Protein 1S28 (pdb70)

CATH classification: 3.30.1460.10

Nearest PDB structures (foldseek):
  1s28-assembly1_A  TM=9.984E-01  e=3.005E-23  Pseudomonas savastanoi pv. phaseolicola
  1ttw-assembly1_A-2  TM=6.484E-01  e=1.154E-04  Yersinia pestis CO92
  1xkp-assembly1_B  TM=6.655E-01  e=4.853E-04  Yersinia pestis
  4akx-assembly1_A  TM=6.190E-01  e=1.425E-03  Pseudomonas aeruginosa
  4ork-assembly2_B  TM=3.434E-01  e=1.430E-01  Staphylococcus aureus

Foldseek 3Di:
DVVVQVVVLVVVVCVVQVWDFDDDDDPQWDGWTHSPVLQWIWTAGVQAKIKIKHWLFAFDDCCVPCVCVQQVQQDDDPDDFRWHWDADPVRTTMIMTMGGPVPDGSVVVVSRVVRSVVSVVVSVPRD/DVVVQVVVLVVVVCVVQVWDFDDDDDPQWDGWTHSPVLQWIWTAGVQAKIKIKHWLFDQPDDDCVLVCVQQVQQDDDPDDFRWHWDADPVRTTMIMTMGGPVPDGSVVVVSRVVRSVVSVVSSVPRD/DVVVQVVVLVVVVCVVQVWDFDDPDDPQWDGWTHRVVLQWIWTAGVQAKIKIKHWLFAFDDDDPVLVCVQQVQQDDDPDDFRWHWDADPVRTTMIMTMGGPVPDGSVVVVSRVVRSVVSVVVSVRRD/DVVVQVVVLVVVVCVVQVWDFDDPDDPQWDGWTHRPVLQWIWTAGVQAKIKIKHWLFAFPDDDDVLVCVQQVQQDDDPDDFRKHWDADPVRTTMIMTMGGPVPDGSVVVVSRVVRSVVSVVVSVPRD

Secondary structure (DSSP, 8-state):
---HHHHHHHHHHHHHH--B-----STT--EEEEEGGGTEEEEE-TTSEEEEEEEEEE--S-HHHHHHHHHTTT-----SS--EEEE-TTSEEEEEEEEE-TT--S---HHHHHHHHHHHHHHHHH-/---HHHHHHHHHHHHHH--B-----STT--EEEEEGGGTEEEEE-TTSEEEEEEEEEE-----SSSHHHHHTTT-----SS--EEEE-TTSEEEEEEEEE-TT--S---HHHHHHHHHHHHHHHHH-/---HHHHHHHHHHHHHH--B-----STT--EEEEEGGGTEEEEE-TTSEEEEEEEEEE-----HHHHHHHHTTT-----SS--EEEE-TTSEEEEEEEEE-TT--S---HHHHHHHHHHHHHHHHH-/---HHHHHHHHHHHHHH--B-----STT--EEEEEGGGTEEEEE-TTSEEEEEEEEEE-S---HHHHHHHHTTT-----SS--EEEE-TTSEEEEEEEEE-TT--S---HHHHHHHHHHHHHHHHH-

Radius of gyration: 28.18 Å; Cα contacts (8 Å, |Δi|>4): 929; chains: 4; bounding box: 47×90×52 Å

Solvent-accessible surface area: 24733 Å² total

Organism: Pseudomonas savastanoi pv. phaseolicola (NCBI:txid319)

Sequence (508 aa):
GAKNSFDRLIDGLAKDYGPGFPEKKHEHEVYCFEFKEVSIRIYQDKFKWVYFLSDIGVIDNLDSNACQSLLRLNEFNLRTPFFTVGLNEKKDGVVHTRIPLLNLDNVERRVFEALLNLSGEVKKTFGGAKNSFDRLIDGLAKDYGPGFPEKKHEHEVYCFEFKEVSIRIYQDKFKWVYFLSDIGVIDNLDSNACQSLLRLNEFNLRTPFFTVGLNEKKDGVVHTRIPLLNLDNVERRVFEALLNLSGEVKKTFGGAKNSFDRLIDGLAKDYGPGFPEKKHEHEVYCFEFKEVSIRIYQDKFKWVYFLSDIGVIDNLDSNACQSLLRLNEFNLRTPFFTVGLNEKKDGVVHTRIPLLNLDNVERRVFEALLNLSGEVKKTFGGAKNSFDRLIDGLAKDYGPGFPEKKHEHEVYCFEFKEVSIRIYQDKFKWVYFLSDIGVIDNLDSNACQSLLRLNEFNLRTPFFTVGLNEKKDGVVHTRIPLLNLDNVERRVFEALLNLSGEVKKTFG

B-factor: mean 44.06, std 30.51, range [5.81, 120.81]

Structure (mmCIF, N/CA/C/O backbone):
data_1S28
#
_entry.id   1S28
#
_cell.length_a   93.053
_cell.length_b   94.920
_cell.length_c   104.350
_cell.angle_alpha   90.00
_cell.angle_beta   90.00
_cell.angle_gamma   90.00
#
_symmetry.space_group_name_H-M   'P 21 21 21'
#
loop_
_entity.id
_entity.type
_entity.pdbx_description
1 polymer ORF1
2 non-polymer 'SULFATE ION'
#
loop_
_atom_site.group_PDB
_atom_site.id
_atom_site.type_symbol
_atom_site.label_atom_id
_atom_site.label_alt_id
_atom_site.label_comp_id
_atom_site.label_asym_id
_atom_site.label_entity_id
_atom_site.label_seq_id
_atom_site.pdbx_PDB_ins_code
_atom_site.Cartn_x
_atom_site.Cartn_y
_atom_site.Cartn_z
_atom_site.occupancy
_atom_site.B_iso_or_equiv
_atom_site.auth_seq_id
_atom_site.auth_comp_id
_atom_site.auth_asym_id
_atom_site.auth_atom_id
_atom_site.pdbx_PDB_model_num
ATOM 1 N N . GLY A 1 1 ? 81.899 36.983 3.119 1.00 18.28 1 GLY A N 1
ATOM 2 C CA . GLY A 1 1 ? 82.139 38.244 4.015 1.00 22.03 1 GLY A CA 1
ATOM 3 C C . GLY A 1 1 ? 81.636 38.119 5.459 1.00 22.13 1 GLY A C 1
ATOM 4 O O . GLY A 1 1 ? 82.425 38.171 6.417 1.00 19.98 1 GLY A O 1
ATOM 5 N N . ALA A 1 2 ? 80.313 37.986 5.611 1.00 29.29 2 ALA A N 1
ATOM 6 C CA . ALA A 1 2 ? 79.689 37.765 6.913 1.00 25.42 2 ALA A CA 1
ATOM 7 C C . ALA A 1 2 ? 79.827 36.265 7.084 1.00 26.20 2 ALA A C 1
ATOM 8 O O . ALA A 1 2 ? 79.969 35.762 8.187 1.00 30.56 2 ALA A O 1
ATOM 18 N N . LYS A 1 4 ? 82.303 34.613 5.924 1.00 14.93 4 LYS A N 1
ATOM 19 C CA . LYS A 1 4 ? 83.681 34.336 6.278 1.00 13.02 4 LYS A CA 1
ATOM 20 C C . LYS A 1 4 ? 83.789 34.386 7.790 1.00 12.07 4 LYS A C 1
ATOM 21 O O . LYS A 1 4 ? 84.159 33.403 8.429 1.00 11.80 4 LYS A O 1
ATOM 27 N N . ASN A 1 5 ? 83.435 35.521 8.377 1.00 5.81 5 ASN A N 1
ATOM 28 C CA . ASN A 1 5 ? 83.521 35.635 9.816 1.00 5.81 5 ASN A CA 1
ATOM 29 C C . ASN A 1 5 ? 82.777 34.515 10.513 1.00 5.81 5 ASN A C 1
ATOM 30 O O . ASN A 1 5 ? 83.214 34.032 11.565 1.00 5.81 5 ASN A O 1
ATOM 35 N N . SER A 1 6 ? 81.657 34.090 9.933 1.00 6.26 6 SER A N 1
ATOM 36 C CA . SER A 1 6 ? 80.894 33.041 10.565 1.00 5.81 6 SER A CA 1
ATOM 37 C C . SER A 1 6 ? 81.685 31.759 10.566 1.00 5.81 6 SER A C 1
ATOM 38 O O . SER A 1 6 ? 81.894 31.156 11.607 1.00 5.81 6 SER A O 1
ATOM 41 N N . PHE A 1 7 ? 82.150 31.355 9.394 1.00 20.49 7 PHE A N 1
ATOM 42 C CA . PHE A 1 7 ? 82.933 30.135 9.266 1.00 19.65 7 PHE A CA 1
ATOM 43 C C . PHE A 1 7 ? 84.134 30.185 10.198 1.00 20.15 7 PHE A C 1
ATOM 44 O O . PHE A 1 7 ? 84.510 29.174 10.776 1.00 22.25 7 PHE A O 1
ATOM 52 N N . ASP A 1 8 ? 84.739 31.358 10.350 1.00 6.08 8 ASP A N 1
ATOM 53 C CA . ASP A 1 8 ? 85.876 31.470 11.243 1.00 6.08 8 ASP A CA 1
ATOM 54 C C . ASP A 1 8 ? 85.465 31.138 12.675 1.00 6.08 8 ASP A C 1
ATOM 55 O O . ASP A 1 8 ? 86.076 30.284 13.294 1.00 6.08 8 ASP A O 1
ATOM 60 N N . ARG A 1 9 ? 84.430 31.792 13.203 1.00 12.56 9 ARG A N 1
ATOM 61 C CA . ARG A 1 9 ? 83.998 31.502 14.564 1.00 9.38 9 ARG A CA 1
ATOM 62 C C . ARG A 1 9 ? 83.797 30.013 14.735 1.00 10.71 9 ARG A C 1
ATOM 63 O O . ARG A 1 9 ? 84.150 29.465 15.773 1.00 11.57 9 ARG A O 1
ATOM 71 N N . LEU A 1 10 ? 83.229 29.354 13.728 1.00 6.14 10 LEU A N 1
ATOM 72 C CA . LEU A 1 10 ? 83.025 27.914 13.826 1.00 7.91 10 LEU A CA 1
ATOM 73 C C . LEU A 1 10 ? 84.374 27.321 14.156 1.00 9.40 10 LEU A C 1
ATOM 74 O O . LEU A 1 10 ? 84.589 26.857 15.263 1.00 11.35 10 LEU A O 1
ATOM 79 N N . ILE A 1 11 ? 85.285 27.362 13.192 1.00 11.81 11 ILE A N 1
ATOM 80 C CA . ILE A 1 11 ? 86.645 26.838 13.358 1.00 16.25 11 ILE A CA 1
ATOM 81 C C . ILE A 1 11 ? 87.291 27.258 14.683 1.00 18.55 11 ILE A C 1
ATOM 82 O O . ILE A 1 11 ? 87.636 26.407 15.505 1.00 20.70 11 ILE A O 1
ATOM 87 N N . ASP A 1 12 ? 87.457 28.564 14.883 1.00 8.09 12 ASP A N 1
ATOM 88 C CA . ASP A 1 12 ? 88.039 29.080 16.112 1.00 10.75 12 ASP A CA 1
ATOM 89 C C . ASP A 1 12 ? 87.471 28.277 17.300 1.00 9.84 12 ASP A C 1
ATOM 90 O O . ASP A 1 12 ? 88.215 27.740 18.133 1.00 8.14 12 ASP A O 1
ATOM 95 N N . GLY A 1 13 ? 86.148 28.181 17.354 1.00 26.52 13 GLY A N 1
ATOM 96 C CA . GLY A 1 13 ? 85.504 27.459 18.429 1.00 24.70 13 GLY A CA 1
ATOM 97 C C . GLY A 1 13 ? 85.905 26.006 18.537 1.00 23.91 13 GLY A C 1
ATOM 98 O O . GLY A 1 13 ? 86.179 25.531 19.636 1.00 26.20 13 GLY A O 1
ATOM 99 N N . LEU A 1 14 ? 85.942 25.280 17.424 1.00 25.09 14 LEU A N 1
ATOM 100 C CA . LEU A 1 14 ? 86.307 23.869 17.497 1.00 26.85 14 LEU A CA 1
ATOM 101 C C . LEU A 1 14 ? 87.771 23.691 17.907 1.00 29.79 14 LEU A C 1
ATOM 102 O O . LEU A 1 14 ? 88.136 22.704 18.541 1.00 31.31 14 LEU A O 1
ATOM 107 N N . ALA A 1 15 ? 88.608 24.654 17.540 1.00 18.16 15 ALA A N 1
ATOM 108 C CA . ALA A 1 15 ? 90.010 24.599 17.894 1.00 18.31 15 ALA A CA 1
ATOM 109 C C . ALA A 1 15 ? 90.124 24.618 19.409 1.00 19.90 15 ALA A C 1
ATOM 110 O O . ALA A 1 15 ? 90.838 23.803 19.977 1.00 20.11 15 ALA A O 1
ATOM 112 N N . LYS A 1 16 ? 89.423 25.553 20.056 1.00 27.21 16 LYS A N 1
ATOM 113 C CA . LYS A 1 16 ? 89.451 25.675 21.508 1.00 27.03 16 LYS A CA 1
ATOM 114 C C . LYS A 1 16 ? 88.949 24.441 22.238 1.00 29.13 16 LYS A C 1
ATOM 115 O O . LYS A 1 16 ? 89.356 24.186 23.364 1.00 31.32 16 LYS A O 1
ATOM 121 N N . ASP A 1 17 ? 88.075 23.664 21.617 1.00 35.23 17 ASP A N 1
ATOM 122 C CA . ASP A 1 17 ? 87.551 22.508 22.318 1.00 38.76 17 ASP A CA 1
ATOM 123 C C . ASP A 1 17 ? 88.034 21.154 21.806 1.00 40.15 17 ASP A C 1
ATOM 124 O O . ASP A 1 17 ? 87.672 20.112 22.351 1.00 42.83 17 ASP A O 1
ATOM 129 N N . TYR A 1 18 ? 88.856 21.167 20.762 1.00 32.62 18 TYR A N 1
ATOM 130 C CA . TYR A 1 18 ? 89.398 19.932 20.204 1.00 30.84 18 TYR A CA 1
ATOM 131 C C . TYR A 1 18 ? 90.840 20.163 19.753 1.00 30.53 18 TYR A C 1
ATOM 132 O O . TYR A 1 18 ? 91.407 19.357 19.022 1.00 30.68 18 TYR A O 1
ATOM 141 N N . GLY A 1 19 ? 91.419 21.280 20.170 1.00 42.59 19 GLY A N 1
ATOM 142 C CA . GLY A 1 19 ? 92.787 21.579 19.796 1.00 44.40 19 GLY A CA 1
ATOM 143 C C . GLY A 1 19 ? 92.981 21.889 18.326 1.00 44.96 19 GLY A C 1
ATOM 144 O O . GLY A 1 19 ? 92.044 21.838 17.535 1.00 45.96 19 GLY A O 1
ATOM 153 N N . PRO A 1 21 ? 93.621 21.908 14.441 1.00 30.93 21 PRO A N 1
ATOM 154 C CA . PRO A 1 21 ? 93.211 20.998 13.371 1.00 30.44 21 PRO A CA 1
ATOM 155 C C . PRO A 1 21 ? 94.383 20.660 12.457 1.00 31.44 21 PRO A C 1
ATOM 156 O O . PRO A 1 21 ? 95.443 21.276 12.542 1.00 33.62 21 PRO A O 1
ATOM 160 N N . GLY A 1 22 ? 94.183 19.687 11.577 1.00 30.39 22 GLY A N 1
ATOM 161 C CA . GLY A 1 22 ? 95.222 19.315 10.638 1.00 28.33 22 GLY A CA 1
ATOM 162 C C . GLY A 1 22 ? 94.861 19.924 9.300 1.00 30.28 22 GLY A C 1
ATOM 163 O O . GLY A 1 22 ? 93.693 20.192 9.050 1.00 34.22 22 GLY A O 1
ATOM 164 N N . PHE A 1 23 ? 95.830 20.128 8.418 1.00 24.41 23 PHE A N 1
ATOM 165 C CA . PHE A 1 23 ? 95.513 20.736 7.135 1.00 24.16 23 PHE A CA 1
ATOM 166 C C . PHE A 1 23 ? 95.861 19.887 5.915 1.00 25.53 23 PHE A C 1
ATOM 167 O O . PHE A 1 23 ? 96.877 20.128 5.258 1.00 24.50 23 PHE A O 1
ATOM 175 N N . PRO A 1 24 ? 95.013 18.896 5.580 1.00 22.66 24 PRO A N 1
ATOM 176 C CA . PRO A 1 24 ? 95.226 18.003 4.431 1.00 24.82 24 PRO A CA 1
ATOM 177 C C . PRO A 1 24 ? 95.432 18.781 3.129 1.00 28.70 24 PRO A C 1
ATOM 178 O O . PRO A 1 24 ? 95.216 19.991 3.084 1.00 29.45 24 PRO A O 1
ATOM 182 N N . GLU A 1 25 ? 95.837 18.087 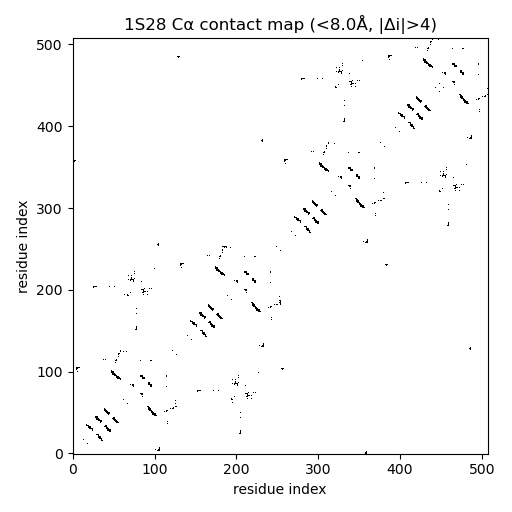2.070 1.00 39.92 25 GLU A N 1
ATOM 183 C CA . GLU A 1 25 ? 96.087 18.732 0.782 1.00 45.43 25 GLU A CA 1
ATOM 184 C C . GLU A 1 25 ? 94.803 18.836 -0.033 1.00 45.83 25 GLU A C 1
ATOM 185 O O . GLU A 1 25 ? 93.879 18.048 0.166 1.00 45.18 25 GLU A O 1
ATOM 191 N N . LYS A 1 26 ? 94.747 19.799 -0.954 1.00 36.64 26 LYS A N 1
ATOM 192 C CA . LYS A 1 26 ? 93.570 19.963 -1.802 1.00 38.07 26 LYS A CA 1
ATOM 193 C C . LYS A 1 26 ? 93.301 18.660 -2.534 1.00 38.83 26 LYS A C 1
ATOM 194 O O . LYS A 1 26 ? 93.921 18.383 -3.553 1.00 40.73 26 LYS A O 1
ATOM 200 N N . LYS A 1 27 ? 92.380 17.858 -2.011 1.00 74.62 27 LYS A N 1
ATOM 201 C CA . LYS A 1 27 ? 92.041 16.580 -2.630 1.00 75.49 27 LYS A CA 1
ATOM 202 C C . LYS A 1 27 ? 90.999 16.755 -3.731 1.00 75.76 27 LYS A C 1
ATOM 203 O O . LYS A 1 27 ? 91.276 16.532 -4.910 1.00 76.57 27 LYS A O 1
ATOM 209 N N . HIS A 1 28 ? 89.801 17.160 -3.322 1.00 48.72 28 HIS A N 1
ATOM 210 C CA . HIS A 1 28 ? 88.676 17.361 -4.223 1.00 44.65 28 HIS A CA 1
ATOM 211 C C . HIS A 1 28 ? 88.805 18.649 -5.018 1.00 45.90 28 HIS A C 1
ATOM 212 O O . HIS A 1 28 ? 89.565 19.534 -4.648 1.00 45.42 28 HIS A O 1
ATOM 219 N N . GLU A 1 29 ? 88.063 18.748 -6.117 1.00 59.53 29 GLU A N 1
ATOM 220 C CA . GLU A 1 29 ? 88.098 19.949 -6.942 1.00 60.60 29 GLU A CA 1
ATOM 221 C C . GLU A 1 29 ? 87.126 20.950 -6.340 1.00 59.81 29 GLU A C 1
ATOM 222 O O . GLU A 1 29 ? 86.135 20.560 -5.721 1.00 61.77 29 GLU A O 1
ATOM 228 N N . HIS A 1 30 ? 87.410 22.236 -6.524 1.00 49.39 30 HIS A N 1
ATOM 229 C CA . HIS A 1 30 ? 86.569 23.307 -5.984 1.00 44.98 30 HIS A CA 1
ATOM 230 C C . HIS A 1 30 ? 86.827 23.520 -4.495 1.00 40.42 30 HIS A C 1
ATOM 231 O O . HIS A 1 30 ? 86.300 24.448 -3.894 1.00 40.81 30 HIS A O 1
ATOM 238 N N . GLU A 1 31 ? 87.638 22.647 -3.910 1.00 26.15 31 GLU A N 1
ATOM 239 C CA . GLU A 1 31 ? 87.981 22.715 -2.495 1.00 22.81 31 GLU A CA 1
ATOM 240 C C . GLU A 1 31 ? 88.810 23.956 -2.253 1.00 19.33 31 GLU A C 1
ATOM 241 O O . GLU A 1 31 ? 89.596 24.331 -3.105 1.00 20.50 31 GLU A O 1
ATOM 247 N N . VAL A 1 32 ? 88.633 24.614 -1.116 1.00 27.18 32 VAL A N 1
ATOM 248 C CA . VAL A 1 32 ? 89.444 25.792 -0.845 1.00 25.89 32 VAL A CA 1
ATOM 249 C C . VAL A 1 32 ? 89.983 25.755 0.572 1.00 25.96 32 VAL A C 1
ATOM 250 O O . VAL A 1 32 ? 91.015 26.362 0.859 1.00 26.84 32 VAL A O 1
ATOM 254 N N . TYR A 1 33 ? 89.290 25.039 1.452 1.00 17.44 33 TYR A N 1
ATOM 255 C CA . TYR A 1 33 ? 89.711 24.924 2.840 1.00 16.79 33 TYR A CA 1
ATOM 256 C C . TYR A 1 33 ? 89.422 23.537 3.327 1.00 19.33 33 TYR A C 1
ATOM 257 O O . TYR A 1 33 ? 88.438 22.929 2.918 1.00 23.76 33 TYR A O 1
ATOM 266 N N . CYS A 1 34 ? 90.269 23.037 4.213 1.00 31.38 34 CYS A N 1
ATOM 267 C CA . CYS A 1 34 ? 90.045 21.731 4.801 1.00 31.38 34 CYS A CA 1
ATOM 268 C C . CYS A 1 34 ? 90.704 21.715 6.156 1.00 31.21 34 CYS A C 1
ATOM 269 O O . CYS A 1 34 ? 91.885 22.014 6.278 1.00 33.92 34 CYS A O 1
ATOM 272 N N . PHE A 1 35 ? 89.927 21.394 7.180 1.00 24.40 35 PHE A N 1
ATOM 273 C CA . PHE A 1 35 ? 90.447 21.331 8.534 1.00 21.84 35 PHE A CA 1
ATOM 274 C C . PHE A 1 35 ? 90.148 19.953 9.045 1.00 23.31 35 PHE A C 1
ATOM 275 O O . PHE A 1 35 ? 89.028 19.475 8.926 1.00 23.24 35 PHE A O 1
ATOM 283 N N . GLU A 1 36 ? 91.153 19.302 9.603 1.00 33.98 36 GLU A N 1
ATOM 284 C CA . GLU A 1 36 ? 90.947 17.969 10.115 1.00 38.26 36 GLU A CA 1
ATOM 285 C C . GLU A 1 36 ? 91.094 17.930 11.619 1.00 38.39 36 GLU A C 1
ATOM 286 O O . GLU A 1 36 ? 92.131 18.290 12.165 1.00 39.92 36 GLU A O 1
ATOM 292 N N . PHE A 1 37 ? 90.030 17.517 12.290 1.00 26.01 37 PHE A N 1
ATOM 293 C CA . PHE A 1 37 ? 90.049 17.395 13.731 1.00 26.63 37 PHE A CA 1
ATOM 294 C C . PHE A 1 37 ? 90.152 15.904 13.949 1.00 30.48 37 PHE A C 1
ATOM 295 O O . PHE A 1 37 ? 89.142 15.217 14.065 1.00 29.90 37 PHE A O 1
ATOM 303 N N . LYS A 1 38 ? 91.392 15.416 13.971 1.00 47.99 38 LYS A N 1
ATOM 304 C CA . LYS A 1 38 ? 91.685 13.993 14.121 1.00 50.94 38 LYS A CA 1
ATOM 305 C C . LYS A 1 38 ? 91.149 13.329 15.377 1.00 52.10 38 LYS A C 1
ATOM 306 O O . LYS A 1 38 ? 90.802 12.146 15.346 1.00 52.00 38 LYS A O 1
ATOM 312 N N . GLU A 1 39 ? 91.075 14.075 16.476 1.00 42.63 39 GLU A N 1
ATOM 313 C CA . GLU A 1 39 ? 90.553 13.515 17.718 1.00 46.08 39 GLU A CA 1
ATOM 314 C C . GLU A 1 39 ? 89.180 12.895 17.470 1.00 44.40 39 GLU A C 1
ATOM 315 O O . GLU A 1 39 ? 88.894 11.788 17.926 1.00 44.65 39 GLU A O 1
ATOM 321 N N . VAL A 1 40 ? 88.339 13.613 16.734 1.00 38.65 40 VAL A N 1
ATOM 322 C CA . VAL A 1 40 ? 86.994 13.150 16.442 1.00 35.81 40 VAL A CA 1
ATOM 323 C C . VAL A 1 40 ? 86.745 12.661 15.016 1.00 34.28 40 VAL A C 1
ATOM 324 O O . VAL A 1 40 ? 85.600 12.549 14.588 1.00 35.93 40 VAL A O 1
ATOM 328 N N . SER A 1 41 ? 87.815 12.367 14.284 1.00 51.42 41 SER A N 1
ATOM 329 C CA . SER A 1 41 ? 87.715 11.846 12.917 1.00 49.50 41 SER A CA 1
ATOM 330 C C . SER A 1 41 ? 86.770 12.602 11.981 1.00 48.04 41 SER A C 1
ATOM 331 O O . SER A 1 41 ? 86.109 11.992 11.139 1.00 48.09 41 SER A O 1
ATOM 334 N N . ILE A 1 42 ? 86.708 13.921 12.121 1.00 34.79 42 ILE A N 1
ATOM 335 C CA . ILE A 1 42 ? 85.843 14.739 11.283 1.00 29.55 42 ILE A CA 1
ATOM 336 C C . ILE A 1 42 ? 86.641 15.775 10.508 1.00 27.82 42 ILE A C 1
ATOM 337 O O . ILE A 1 42 ? 87.549 16.407 11.044 1.00 25.85 42 ILE A O 1
ATOM 342 N N . ARG A 1 43 ? 86.288 15.950 9.243 1.00 29.08 43 ARG A N 1
ATOM 343 C CA . ARG A 1 43 ? 86.946 16.925 8.396 1.00 29.14 43 ARG A CA 1
ATOM 344 C C . ARG A 1 43 ? 85.912 17.946 7.934 1.00 27.61 43 ARG A C 1
ATOM 345 O O . ARG A 1 43 ? 84.781 17.584 7.643 1.00 28.59 43 ARG A O 1
ATOM 353 N N . ILE A 1 44 ? 86.302 19.218 7.885 1.00 21.37 44 ILE A N 1
ATOM 354 C CA . ILE A 1 44 ? 85.418 20.297 7.470 1.00 19.28 44 ILE A CA 1
ATOM 355 C C . ILE A 1 44 ? 85.976 20.877 6.184 1.00 20.47 44 ILE A C 1
ATOM 356 O O . ILE A 1 44 ? 87.105 21.361 6.183 1.00 23.49 44 ILE A O 1
ATOM 361 N N . TYR A 1 45 ? 85.216 20.845 5.093 1.00 21.55 45 TYR A N 1
ATOM 362 C CA . TYR A 1 45 ? 85.708 21.420 3.844 1.00 22.04 45 TYR A CA 1
ATOM 363 C C . TYR A 1 45 ? 84.887 22.652 3.477 1.00 22.95 45 TYR A C 1
ATOM 364 O O . TYR A 1 45 ? 83.773 22.828 3.973 1.00 24.58 45 TYR A O 1
ATOM 373 N N . GLN A 1 46 ? 85.434 23.520 2.632 1.00 11.82 46 GLN A N 1
ATOM 374 C CA . GLN A 1 46 ? 84.660 24.662 2.179 1.00 13.78 46 GLN A CA 1
ATOM 375 C C . GLN A 1 46 ? 84.761 24.767 0.671 1.00 17.99 46 GLN A C 1
ATOM 376 O O . GLN A 1 46 ? 85.833 24.964 0.106 1.00 17.75 46 GLN A O 1
ATOM 382 N N . ASP A 1 47 ? 83.606 24.622 0.042 1.00 26.36 47 ASP A N 1
ATOM 383 C CA . ASP A 1 47 ? 83.414 24.678 -1.399 1.00 27.58 47 ASP A CA 1
ATOM 384 C C . ASP A 1 47 ? 83.914 26.022 -1.930 1.00 25.96 47 ASP A C 1
ATOM 385 O O . ASP A 1 47 ? 84.217 26.935 -1.168 1.00 23.51 47 ASP A O 1
ATOM 390 N N . LYS A 1 48 ? 84.006 26.141 -3.242 1.00 26.89 48 LYS A N 1
ATOM 391 C CA . LYS A 1 48 ? 84.435 27.388 -3.849 1.00 26.70 48 LYS A CA 1
ATOM 392 C C . LYS A 1 48 ? 83.173 28.233 -4.028 1.00 25.18 48 LYS A C 1
ATOM 393 O O . LYS A 1 48 ? 83.234 29.444 -4.258 1.00 20.66 48 LYS A O 1
ATOM 399 N N . PHE A 1 49 ? 82.022 27.575 -3.915 1.00 33.16 49 PHE A N 1
ATOM 400 C CA . PHE A 1 49 ? 80.743 28.244 -4.077 1.00 30.79 49 PHE A CA 1
ATOM 401 C C . PHE A 1 49 ? 80.065 28.466 -2.735 1.00 30.58 49 PHE A C 1
ATOM 402 O O . PHE A 1 49 ? 78.842 28.559 -2.643 1.00 31.95 49 PHE A O 1
ATOM 410 N N . LYS A 1 50 ? 80.883 28.534 -1.693 1.00 23.46 50 LYS A N 1
ATOM 411 C CA . LYS A 1 50 ? 80.419 28.800 -0.343 1.00 19.06 50 LYS A CA 1
ATOM 412 C C . LYS A 1 50 ? 79.564 27.740 0.345 1.00 19.36 50 LYS A C 1
ATOM 413 O O . LYS A 1 50 ? 78.537 28.059 0.942 1.00 21.47 50 LYS A O 1
ATOM 419 N N . TRP A 1 51 ? 79.963 26.483 0.269 1.00 10.97 51 TRP A N 1
ATOM 420 C CA . TRP A 1 51 ? 79.221 25.440 0.970 1.00 9.83 51 TRP A CA 1
ATOM 421 C C . TRP A 1 51 ? 80.210 24.830 1.932 1.00 10.70 51 TRP A C 1
ATOM 422 O O . TRP A 1 51 ? 81.373 24.634 1.581 1.00 12.30 51 TRP A O 1
ATOM 433 N N . VAL A 1 52 ? 79.776 24.565 3.155 1.00 5.81 52 VAL A N 1
ATOM 434 C CA . VAL A 1 52 ? 80.664 23.977 4.135 1.00 5.81 52 VAL A CA 1
ATOM 435 C C . VAL A 1 52 ? 80.300 22.501 4.167 1.00 5.81 52 VAL A C 1
ATOM 436 O O . VAL A 1 52 ? 79.136 22.156 4.000 1.00 5.81 52 VAL A O 1
ATOM 440 N N . TYR A 1 53 ? 81.284 21.628 4.356 1.00 30.99 53 TYR A N 1
ATOM 441 C CA . TYR A 1 53 ? 81.016 20.193 4.398 1.00 30.50 53 TYR A CA 1
ATOM 442 C C . TYR A 1 53 ? 81.580 19.566 5.658 1.00 35.64 53 TYR A C 1
ATOM 443 O O . TYR A 1 53 ? 82.589 20.019 6.190 1.00 41.96 53 TYR A O 1
ATOM 452 N N . PHE A 1 54 ? 80.928 18.516 6.134 1.00 18.05 54 PHE A N 1
ATOM 453 C CA . PHE A 1 54 ? 81.396 17.816 7.317 1.00 16.89 54 PHE A CA 1
ATOM 454 C C . PHE A 1 54 ? 81.539 16.361 6.956 1.00 19.03 54 PHE A C 1
ATOM 455 O O . PHE A 1 54 ? 80.555 15.703 6.621 1.00 20.98 54 PHE A O 1
ATOM 463 N N . LEU A 1 55 ? 82.759 15.853 7.033 1.00 26.14 55 LEU A N 1
ATOM 464 C CA . LEU A 1 55 ? 83.000 14.460 6.724 1.00 28.02 55 LEU A CA 1
ATOM 465 C C . LEU A 1 55 ? 83.520 13.749 7.944 1.00 29.79 55 LEU A C 1
ATOM 466 O O . LEU A 1 55 ? 84.475 14.194 8.569 1.00 31.97 55 LEU A O 1
ATOM 471 N N . SER A 1 56 ? 82.875 12.644 8.285 1.00 26.07 56 SER A N 1
ATOM 472 C CA . SER A 1 56 ? 83.266 11.848 9.440 1.00 30.95 56 SER A CA 1
ATOM 473 C C . SER A 1 56 ? 83.642 10.431 9.022 1.00 34.18 56 SER A C 1
ATOM 474 O O . SER A 1 56 ? 82.980 9.833 8.176 1.00 34.82 56 SER A O 1
ATOM 477 N N . ASP A 1 57 ? 84.705 9.896 9.615 1.00 40.96 57 ASP A N 1
ATOM 478 C CA . ASP A 1 57 ? 85.134 8.532 9.312 1.00 47.29 57 ASP A CA 1
ATOM 479 C C . ASP A 1 57 ? 84.815 7.582 10.470 1.00 50.73 57 ASP A C 1
ATOM 480 O O . ASP A 1 57 ? 85.451 7.646 11.524 1.00 50.40 57 ASP A O 1
ATOM 485 N N . ILE A 1 58 ? 83.819 6.715 10.268 1.00 46.65 58 ILE A N 1
ATOM 486 C CA . ILE A 1 58 ? 83.391 5.753 11.286 1.00 50.42 58 ILE A CA 1
ATOM 487 C C . ILE A 1 58 ? 84.468 4.694 11.475 1.00 50.70 58 ILE A C 1
ATOM 488 O O . ILE A 1 58 ? 84.609 4.116 12.554 1.00 49.00 58 ILE A O 1
ATOM 493 N N . GLY A 1 59 ? 85.217 4.439 10.407 1.00 44.19 59 GLY A N 1
ATOM 494 C CA . GLY A 1 59 ? 86.275 3.455 10.476 1.00 48.06 59 GLY A CA 1
ATOM 495 C C . GLY A 1 59 ? 85.939 2.217 9.683 1.00 50.71 59 GLY A C 1
ATOM 496 O O . GLY A 1 59 ? 85.115 2.264 8.768 1.00 50.52 59 GLY A O 1
ATOM 497 N N . VAL A 1 60 ? 86.562 1.098 10.038 1.00 47.90 60 VAL A N 1
ATOM 498 C CA . VAL A 1 60 ? 86.314 -0.139 9.317 1.00 51.55 60 VAL A CA 1
ATOM 499 C C . VAL A 1 60 ? 85.269 -1.023 9.975 1.00 52.55 60 VAL A C 1
ATOM 500 O O . VAL A 1 60 ? 84.990 -0.909 11.168 1.00 51.19 60 VAL A O 1
ATOM 504 N N . ILE A 1 61 ? 84.689 -1.897 9.161 1.00 99.96 61 ILE A N 1
ATOM 505 C CA . ILE A 1 61 ? 83.666 -2.828 9.600 1.00 102.62 61 ILE A CA 1
ATOM 506 C C . ILE A 1 61 ? 83.869 -4.121 8.816 1.00 105.00 61 ILE A C 1
ATOM 507 O O . ILE A 1 61 ? 83.879 -4.112 7.583 1.00 105.10 61 ILE A O 1
ATOM 512 N N . ASP A 1 62 ? 84.044 -5.225 9.536 1.00 103.82 62 ASP A N 1
ATOM 513 C CA . ASP A 1 62 ? 84.263 -6.524 8.910 1.00 105.34 62 ASP A CA 1
ATOM 514 C C . ASP A 1 62 ? 82.985 -7.349 8.884 1.00 106.34 62 ASP A C 1
ATOM 515 O O . ASP A 1 62 ? 82.065 -7.109 9.670 1.00 106.58 62 ASP A O 1
ATOM 520 N N . ASN A 1 63 ? 82.943 -8.326 7.979 1.00 120.81 63 ASN A N 1
ATOM 521 C CA . ASN A 1 63 ? 81.783 -9.204 7.819 1.00 120.81 63 ASN A CA 1
ATOM 522 C C . ASN A 1 63 ? 80.504 -8.378 7.726 1.00 120.81 63 ASN A C 1
ATOM 523 O O . ASN A 1 63 ? 80.510 -7.251 7.230 1.00 120.81 63 ASN A O 1
ATOM 528 N N . LEU A 1 64 ? 79.409 -8.962 8.203 1.00 120.54 64 LEU A N 1
ATOM 529 C CA . LEU A 1 64 ? 78.104 -8.314 8.224 1.00 120.29 64 LEU A CA 1
ATOM 530 C C . LEU A 1 64 ? 77.547 -7.818 6.892 1.00 120.48 64 LEU A C 1
ATOM 531 O O . LEU A 1 64 ? 76.363 -7.511 6.810 1.00 119.77 64 LEU A O 1
ATOM 536 N N . ASP A 1 65 ? 78.379 -7.734 5.858 1.00 119.98 65 ASP A N 1
ATOM 537 C CA . ASP A 1 65 ? 77.922 -7.245 4.558 1.00 119.98 65 ASP A CA 1
ATOM 538 C C . ASP A 1 65 ? 76.426 -7.447 4.314 1.00 119.98 65 ASP A C 1
ATOM 539 O O . ASP A 1 65 ? 75.626 -6.591 4.682 1.00 119.98 65 ASP A O 1
ATOM 544 N N . SER A 1 66 ? 76.037 -8.560 3.700 1.00 66.51 66 SER A N 1
ATOM 545 C CA . SER A 1 66 ? 74.616 -8.809 3.454 1.00 64.62 66 SER A CA 1
ATOM 546 C C . SER A 1 66 ? 73.831 -8.646 4.755 1.00 63.14 66 SER A C 1
ATOM 547 O O . SER A 1 66 ? 72.732 -8.085 4.771 1.00 62.81 66 SER A O 1
ATOM 550 N N . ASN A 1 67 ? 74.425 -9.147 5.838 1.00 98.22 67 ASN A N 1
ATOM 551 C CA . ASN A 1 67 ? 73.849 -9.107 7.182 1.00 97.21 67 ASN A CA 1
ATOM 552 C C . ASN A 1 67 ? 73.076 -7.815 7.457 1.00 95.13 67 ASN A C 1
ATOM 553 O O . ASN A 1 67 ? 71.849 -7.783 7.355 1.00 95.39 67 ASN A O 1
ATOM 558 N N . ALA A 1 68 ? 73.798 -6.748 7.788 1.00 69.85 68 ALA A N 1
ATOM 559 C CA . ALA A 1 68 ? 73.165 -5.474 8.111 1.00 68.05 68 ALA A CA 1
ATOM 560 C C . ALA A 1 68 ? 73.332 -4.359 7.077 1.00 65.77 68 ALA A C 1
ATOM 561 O O . ALA A 1 68 ? 72.810 -3.260 7.272 1.00 64.46 68 ALA A O 1
ATOM 563 N N . CYS A 1 69 ? 74.054 -4.633 5.990 1.00 62.35 69 CYS A N 1
ATOM 564 C CA . CYS A 1 69 ? 74.256 -3.635 4.940 1.00 61.47 69 CYS A CA 1
ATOM 565 C C . CYS A 1 69 ? 72.966 -2.842 4.762 1.00 60.14 69 CYS A C 1
ATOM 566 O O . CYS A 1 69 ? 72.977 -1.614 4.759 1.00 60.28 69 CYS A O 1
ATOM 569 N N . GLN A 1 70 ? 71.850 -3.553 4.633 1.00 86.70 70 GLN A N 1
ATOM 570 C CA . GLN A 1 70 ? 70.560 -2.903 4.455 1.00 85.47 70 GLN A CA 1
ATOM 571 C C . GLN A 1 70 ? 70.230 -1.947 5.588 1.00 83.99 70 GLN A C 1
ATOM 572 O O . GLN A 1 70 ? 70.014 -0.760 5.350 1.00 83.25 70 GLN A O 1
ATOM 578 N N . SER A 1 71 ? 70.189 -2.463 6.815 1.00 87.67 71 SER A N 1
ATOM 579 C CA . SER A 1 71 ? 69.872 -1.641 7.984 1.00 86.58 71 SER A CA 1
ATOM 580 C C . SER A 1 71 ? 70.723 -0.377 8.022 1.00 84.07 71 SER A C 1
ATOM 581 O O . SER A 1 71 ? 70.338 0.638 8.611 1.00 84.67 71 SER A O 1
ATOM 584 N N . LEU A 1 72 ? 71.884 -0.456 7.382 1.00 53.65 72 LEU A N 1
ATOM 585 C CA . LEU A 1 72 ? 72.823 0.655 7.298 1.00 48.76 72 LEU A CA 1
ATOM 586 C C . LEU A 1 72 ? 72.289 1.616 6.245 1.00 47.76 72 LEU A C 1
ATOM 587 O O . LEU A 1 72 ? 71.909 2.751 6.545 1.00 47.21 72 LEU A O 1
ATOM 592 N N . LEU A 1 73 ? 72.257 1.129 5.009 1.00 46.62 73 LEU A N 1
ATOM 593 C CA . LEU A 1 73 ? 71.761 1.881 3.862 1.00 44.53 73 LEU A CA 1
ATOM 594 C C . LEU A 1 73 ? 70.279 2.208 4.054 1.00 43.54 73 LEU A C 1
ATOM 595 O O . LEU A 1 73 ? 69.626 2.785 3.193 1.00 42.91 73 LEU A O 1
ATOM 600 N N . ARG A 1 74 ? 69.764 1.840 5.215 1.00 59.99 74 ARG A N 1
ATOM 601 C CA . ARG A 1 74 ? 68.379 2.086 5.562 1.00 61.18 74 ARG A CA 1
ATOM 602 C C . ARG A 1 74 ? 68.324 3.379 6.374 1.00 60.27 74 ARG A C 1
ATOM 603 O O . ARG A 1 74 ? 67.250 3.930 6.637 1.00 59.45 74 ARG A O 1
ATOM 611 N N . LEU A 1 75 ? 69.499 3.854 6.773 1.00 64.23 75 LEU A N 1
ATOM 612 C CA . LEU A 1 75 ? 69.607 5.084 7.548 1.00 61.31 75 LEU A CA 1
ATOM 613 C C . LEU A 1 75 ? 69.434 6.292 6.631 1.00 61.07 75 LEU A C 1
ATOM 614 O O . LEU A 1 75 ? 69.263 7.419 7.091 1.00 62.64 75 LEU A O 1
ATOM 619 N N . ASN A 1 76 ? 69.479 6.042 5.329 1.00 32.28 76 ASN A N 1
ATOM 620 C CA . ASN A 1 76 ? 69.307 7.094 4.339 1.00 28.91 76 ASN A CA 1
ATOM 621 C C . ASN A 1 76 ? 67.838 7.306 3.958 1.00 30.37 76 ASN A C 1
ATOM 622 O O . ASN A 1 76 ? 67.536 8.006 2.996 1.00 30.73 76 ASN A O 1
ATOM 627 N N . GLU A 1 77 ? 66.918 6.706 4.701 1.00 63.74 77 GLU A N 1
ATOM 628 C CA . GLU A 1 77 ? 65.513 6.883 4.378 1.00 65.52 77 GLU A CA 1
ATOM 629 C C . GLU A 1 77 ? 65.218 8.377 4.335 1.00 65.69 77 GLU A C 1
ATOM 630 O O . GLU A 1 77 ? 65.792 9.153 5.094 1.00 68.17 77 GLU A O 1
ATOM 636 N N . PHE A 1 78 ? 64.328 8.774 3.435 1.00 37.83 78 PHE A N 1
ATOM 637 C CA . PHE A 1 78 ? 63.953 10.173 3.276 1.00 35.20 78 PHE A CA 1
ATOM 638 C C . PHE A 1 78 ? 63.168 10.711 4.468 1.00 35.66 78 PHE A C 1
ATOM 639 O O . PHE A 1 78 ? 62.493 9.964 5.168 1.00 35.48 78 PHE A O 1
ATOM 647 N N . ASN A 1 79 ? 63.272 12.018 4.685 1.00 46.03 79 ASN A N 1
ATOM 648 C CA . ASN A 1 79 ? 62.554 12.721 5.747 1.00 45.81 79 ASN A CA 1
ATOM 649 C C . ASN A 1 79 ? 62.900 14.197 5.589 1.00 43.68 79 ASN A C 1
ATOM 650 O O . ASN A 1 79 ? 63.896 14.527 4.961 1.00 44.58 79 ASN A O 1
ATOM 655 N N . LEU A 1 80 ? 62.082 15.080 6.148 1.00 23.30 80 LEU A N 1
ATOM 656 C CA . LEU A 1 80 ? 62.315 16.516 6.035 1.00 22.31 80 LEU A CA 1
ATOM 657 C C . LEU A 1 80 ? 63.153 17.135 7.143 1.00 24.53 80 LEU A C 1
ATOM 658 O O . LEU A 1 80 ? 62.816 18.206 7.648 1.00 24.74 80 LEU A O 1
ATOM 663 N N . ARG A 1 81 ? 64.247 16.489 7.513 1.00 38.43 81 ARG A N 1
ATOM 664 C CA . ARG A 1 81 ? 65.094 17.024 8.564 1.00 43.30 81 ARG A CA 1
ATOM 665 C C . ARG A 1 81 ? 66.207 17.901 8.006 1.00 45.47 81 ARG A C 1
ATOM 666 O O . ARG A 1 81 ? 66.784 17.605 6.955 1.00 44.68 81 ARG A O 1
ATOM 674 N N . THR A 1 82 ? 66.480 18.992 8.718 1.00 73.99 82 THR A N 1
ATOM 675 C CA . THR A 1 82 ? 67.526 19.941 8.363 1.00 76.04 82 THR A CA 1
ATOM 676 C C . THR A 1 82 ? 68.829 19.147 8.383 1.00 76.25 82 THR A C 1
ATOM 677 O O . THR A 1 82 ? 68.872 18.061 8.959 1.00 78.79 82 THR A O 1
ATOM 681 N N . PRO A 1 83 ? 69.917 19.700 7.819 1.00 77.35 83 PRO A N 1
ATOM 682 C CA . PRO A 1 83 ? 71.171 18.951 7.815 1.00 74.06 83 PRO A CA 1
ATOM 683 C C . PRO A 1 83 ? 70.996 17.442 7.904 1.00 71.65 83 PRO A C 1
ATOM 684 O O . PRO A 1 83 ? 71.014 16.856 8.989 1.00 71.27 83 PRO A O 1
ATOM 688 N N . PHE A 1 84 ? 70.799 16.828 6.741 1.00 45.04 84 PHE A N 1
ATOM 689 C CA . PHE A 1 84 ? 70.615 15.385 6.641 1.00 40.23 84 PHE A CA 1
ATOM 690 C C . PHE A 1 84 ? 71.970 14.721 6.578 1.00 38.63 84 PHE A C 1
ATOM 691 O O . PHE A 1 84 ? 72.817 15.125 5.785 1.00 38.88 84 PHE A O 1
ATOM 699 N N . PHE A 1 85 ? 72.172 13.697 7.403 1.00 30.76 85 PHE A N 1
ATOM 700 C CA . PHE A 1 85 ? 73.441 12.987 7.420 1.00 24.79 85 PHE A CA 1
ATOM 701 C C . PHE A 1 85 ? 73.396 11.744 6.549 1.00 25.01 85 PHE A C 1
ATOM 702 O O . PHE A 1 85 ? 72.720 10.767 6.865 1.00 27.86 85 PHE A O 1
ATOM 710 N N . THR A 1 86 ? 74.127 11.780 5.450 1.00 31.07 86 THR A N 1
ATOM 711 C CA . THR A 1 86 ? 74.178 10.654 4.541 1.00 34.09 86 THR A CA 1
ATOM 712 C C . THR A 1 86 ? 75.190 9.640 5.023 1.00 37.16 86 THR A C 1
ATOM 713 O O . THR A 1 86 ? 76.315 9.996 5.371 1.00 40.93 86 THR A O 1
ATOM 717 N N . VAL A 1 87 ? 74.790 8.375 5.051 1.00 34.64 87 VAL A N 1
ATOM 718 C CA . VAL A 1 87 ? 75.693 7.312 5.465 1.00 33.90 87 VAL A CA 1
ATOM 719 C C . VAL A 1 87 ? 76.101 6.544 4.217 1.00 35.74 87 VAL A C 1
ATOM 720 O O . VAL A 1 87 ? 75.250 6.082 3.460 1.00 35.14 87 VAL A O 1
ATOM 724 N N . GLY A 1 88 ? 77.404 6.414 4.002 1.00 50.14 88 GLY A N 1
ATOM 725 C CA . GLY A 1 88 ? 77.879 5.704 2.830 1.00 52.96 88 GLY A CA 1
ATOM 726 C C . GLY A 1 88 ? 79.131 4.887 3.088 1.00 54.90 88 GLY A C 1
ATOM 727 O O . GLY A 1 88 ? 79.557 4.735 4.231 1.00 54.65 88 GLY A O 1
ATOM 728 N N . LEU A 1 89 ? 79.725 4.371 2.015 1.00 42.49 89 LEU A N 1
ATOM 729 C CA . LEU A 1 89 ? 80.928 3.552 2.110 1.00 46.34 89 LEU A CA 1
ATOM 730 C C . LEU A 1 89 ? 82.116 4.134 1.348 1.00 49.58 89 LEU A C 1
ATOM 731 O O . LEU A 1 89 ? 82.025 4.447 0.154 1.00 48.05 89 LEU A O 1
ATOM 736 N N . ASN A 1 90 ? 83.234 4.254 2.057 1.00 75.88 90 ASN A N 1
ATOM 737 C CA . ASN A 1 90 ? 84.473 4.790 1.511 1.00 81.53 90 ASN A CA 1
ATOM 738 C C . ASN A 1 90 ? 84.895 4.097 0.221 1.00 84.57 90 ASN A C 1
ATOM 739 O O . ASN A 1 90 ? 84.223 3.186 -0.256 1.00 84.86 90 ASN A O 1
ATOM 744 N N . GLU A 1 91 ? 86.017 4.534 -0.342 1.00 72.59 91 GLU A N 1
ATOM 745 C CA . GLU A 1 91 ? 86.526 3.938 -1.569 1.00 77.09 91 GLU A CA 1
ATOM 746 C C . GLU A 1 91 ? 87.258 2.645 -1.239 1.00 78.26 91 GLU A C 1
ATOM 747 O O . GLU A 1 91 ? 87.969 2.088 -2.073 1.00 78.92 91 GLU A O 1
ATOM 753 N N . LYS A 1 92 ? 87.079 2.178 -0.009 1.00 66.94 92 LYS A N 1
ATOM 754 C CA . LYS A 1 92 ? 87.711 0.953 0.462 1.00 67.52 92 LYS A CA 1
ATOM 755 C C . LYS A 1 92 ? 86.828 0.333 1.538 1.00 67.94 92 LYS A C 1
ATOM 756 O O . LYS A 1 92 ? 87.307 -0.076 2.596 1.00 68.27 92 LYS A O 1
ATOM 762 N N . LYS A 1 93 ? 85.531 0.275 1.250 1.00 50.97 93 LYS A N 1
ATOM 763 C CA . LYS A 1 93 ? 84.548 -0.285 2.171 1.00 51.21 93 LYS A CA 1
ATOM 764 C C . LYS A 1 93 ? 84.692 0.199 3.614 1.00 49.43 93 LYS A C 1
ATOM 765 O O . LYS A 1 93 ? 84.583 -0.590 4.552 1.00 47.81 93 LYS A O 1
ATOM 771 N N . ASP A 1 94 ? 84.922 1.496 3.794 1.00 65.94 94 ASP A N 1
ATOM 772 C CA . ASP A 1 94 ? 85.064 2.055 5.136 1.00 64.39 94 ASP A CA 1
ATOM 773 C C . ASP A 1 94 ? 83.933 3.007 5.516 1.00 60.60 94 ASP A C 1
ATOM 774 O O . ASP A 1 94 ? 83.496 3.829 4.710 1.00 59.69 94 ASP A O 1
ATOM 779 N N . GLY A 1 95 ? 83.464 2.883 6.755 1.00 68.12 95 GLY A N 1
ATOM 780 C CA . GLY A 1 95 ? 82.385 3.726 7.234 1.00 64.20 95 GLY A CA 1
ATOM 781 C C . GLY A 1 95 ? 82.630 5.197 6.981 1.00 60.91 95 GLY A C 1
ATOM 782 O O . GLY A 1 95 ? 83.734 5.696 7.201 1.00 61.07 95 GLY A O 1
ATOM 783 N N . VAL A 1 96 ? 81.595 5.893 6.521 1.00 59.08 96 VAL A N 1
ATOM 784 C CA . VAL A 1 96 ? 81.698 7.316 6.232 1.00 53.34 96 VAL A CA 1
ATOM 785 C C . VAL A 1 96 ? 80.327 7.990 6.386 1.00 51.39 96 VAL A C 1
ATOM 786 O O . VAL A 1 96 ? 79.312 7.470 5.918 1.00 52.06 96 VAL A O 1
ATOM 790 N N . VAL A 1 97 ? 80.304 9.138 7.060 1.00 42.01 97 VAL A N 1
ATOM 791 C CA . VAL A 1 97 ? 79.064 9.878 7.311 1.00 38.48 97 VAL A CA 1
ATOM 792 C C . VAL A 1 97 ? 79.279 11.386 7.147 1.00 37.82 97 VAL A C 1
ATOM 793 O O . VAL A 1 97 ? 80.031 12.000 7.902 1.00 38.16 97 VAL A O 1
ATOM 797 N N . HIS A 1 98 ? 78.594 11.985 6.177 1.00 43.85 98 HIS A N 1
ATOM 798 C CA . HIS A 1 98 ? 78.771 13.406 5.900 1.00 42.14 98 HIS A CA 1
ATOM 799 C C . HIS A 1 98 ? 77.494 14.216 5.660 1.00 40.74 98 HIS A C 1
ATOM 800 O O . HIS A 1 98 ? 76.399 13.670 5.593 1.00 40.40 98 HIS A O 1
ATOM 807 N N . THR A 1 99 ? 77.668 15.531 5.536 1.00 45.36 99 THR A N 1
ATOM 808 C CA . THR A 1 99 ? 76.581 16.465 5.262 1.00 45.20 99 THR A CA 1
ATOM 809 C C . THR A 1 99 ? 77.200 17.666 4.591 1.00 44.44 99 THR A C 1
ATOM 810 O O . THR A 1 99 ? 78.420 17.816 4.564 1.00 47.23 99 THR A O 1
ATOM 814 N N . ARG A 1 100 ? 76.347 18.534 4.071 1.00 13.79 100 ARG A N 1
ATOM 815 C CA . ARG A 1 100 ? 76.794 19.751 3.423 1.00 9.59 100 ARG A CA 1
ATOM 816 C C . ARG A 1 100 ? 75.710 20.787 3.692 1.00 9.94 100 ARG A C 1
ATOM 817 O O . ARG A 1 100 ? 74.542 20.446 3.853 1.00 10.13 100 ARG A O 1
ATOM 825 N N . ILE A 1 101 ? 76.097 22.048 3.770 1.00 12.57 101 ILE A N 1
ATOM 826 C CA . ILE A 1 101 ? 75.143 23.102 4.035 1.00 14.33 101 ILE A CA 1
ATOM 827 C C . ILE A 1 101 ? 75.668 24.404 3.479 1.00 14.53 101 ILE A C 1
ATOM 828 O O . ILE A 1 101 ? 76.820 24.744 3.688 1.00 15.76 101 ILE A O 1
ATOM 833 N N . PRO A 1 102 ? 74.820 25.170 2.791 1.00 8.89 102 PRO A N 1
ATOM 834 C CA . PRO A 1 102 ? 75.308 26.431 2.248 1.00 6.72 102 PRO A CA 1
ATOM 835 C C . PRO A 1 102 ? 75.671 27.335 3.413 1.00 5.81 102 PRO A C 1
ATOM 836 O O . PRO A 1 102 ? 75.124 27.207 4.485 1.00 5.81 102 PRO A O 1
ATOM 840 N N . LEU A 1 103 ? 76.597 28.251 3.203 1.00 20.75 103 LEU A N 1
ATOM 841 C CA . LEU A 1 103 ? 77.028 29.156 4.265 1.00 15.88 103 LEU A CA 1
ATOM 842 C C . LEU A 1 103 ? 76.142 30.404 4.352 1.00 14.98 103 LEU A C 1
ATOM 843 O O . LEU A 1 103 ? 76.051 31.023 5.402 1.00 14.46 103 LEU A O 1
ATOM 848 N N . LEU A 1 104 ? 75.487 30.767 3.248 1.00 6.97 104 LEU A N 1
ATOM 849 C CA . LEU A 1 104 ? 74.644 31.959 3.210 1.00 6.20 104 LEU A CA 1
ATOM 850 C C . LEU A 1 104 ? 73.568 31.944 4.257 1.00 6.20 104 LEU A C 1
ATOM 851 O O . LEU A 1 104 ? 72.672 31.100 4.243 1.00 6.20 104 LEU A O 1
ATOM 856 N N . ASN A 1 105 ? 73.678 32.901 5.165 1.00 16.45 105 ASN A N 1
ATOM 857 C CA . ASN A 1 105 ? 72.734 33.065 6.245 1.00 17.73 105 ASN A CA 1
ATOM 858 C C . ASN A 1 105 ? 72.722 31.926 7.242 1.00 17.71 105 ASN A C 1
ATOM 859 O O . ASN A 1 105 ? 71.670 31.587 7.749 1.00 19.45 105 ASN A O 1
ATOM 864 N N . LEU A 1 106 ? 73.881 31.338 7.521 1.00 24.33 106 LEU A N 1
ATOM 865 C CA . LEU A 1 106 ? 73.987 30.240 8.488 1.00 27.95 106 LEU A CA 1
ATOM 866 C C . LEU A 1 106 ? 75.061 30.624 9.508 1.00 29.84 106 LEU A C 1
ATOM 867 O O . LEU A 1 106 ? 76.225 30.763 9.145 1.00 35.15 106 LEU A O 1
ATOM 872 N N . ASP A 1 107 ? 74.679 30.794 10.771 1.00 16.85 107 ASP A N 1
ATOM 873 C CA . ASP A 1 107 ? 75.632 31.200 11.810 1.00 16.97 107 ASP A CA 1
ATOM 874 C C . ASP A 1 107 ? 76.502 30.060 12.322 1.00 16.20 107 ASP A C 1
ATOM 875 O O . ASP A 1 107 ? 76.192 28.887 12.113 1.00 15.11 107 ASP A O 1
ATOM 880 N N . ASN A 1 108 ? 77.598 30.401 12.992 1.00 17.59 108 ASN A N 1
ATOM 881 C CA . ASN A 1 108 ? 78.498 29.382 13.517 1.00 18.13 108 ASN A CA 1
ATOM 882 C C . ASN A 1 108 ? 77.840 28.519 14.572 1.00 19.18 108 ASN A C 1
ATOM 883 O O . ASN A 1 108 ? 78.182 27.340 14.722 1.00 19.42 108 ASN A O 1
ATOM 888 N N . VAL A 1 109 ? 76.891 29.096 15.301 1.00 20.91 109 VAL A N 1
ATOM 889 C CA . VAL A 1 109 ? 76.204 28.335 16.333 1.00 21.01 109 VAL A CA 1
ATOM 890 C C . VAL A 1 109 ? 75.481 27.120 15.746 1.00 22.49 109 VAL A C 1
ATOM 891 O O . VAL A 1 109 ? 75.589 26.021 16.295 1.00 23.39 109 VAL A O 1
ATOM 895 N N . GLU A 1 110 ? 74.746 27.301 14.645 1.00 18.14 110 GLU A N 1
ATOM 896 C CA . GLU A 1 110 ? 74.054 26.156 14.057 1.00 20.75 110 GLU A CA 1
ATOM 897 C C . GLU A 1 110 ? 75.067 25.199 13.467 1.00 19.30 110 GLU A C 1
ATOM 898 O O . GLU A 1 110 ? 74.917 23.983 13.589 1.00 18.05 110 GLU A O 1
ATOM 912 N N . ARG A 1 112 ? 77.877 24.508 14.530 1.00 12.99 112 ARG A N 1
ATOM 913 C CA . ARG A 1 112 ? 78.390 23.703 15.623 1.00 12.05 112 ARG A CA 1
ATOM 914 C C . ARG A 1 112 ? 77.412 22.572 15.912 1.00 12.14 112 ARG A C 1
ATOM 915 O O . ARG A 1 112 ? 77.808 21.406 15.982 1.00 13.03 112 ARG A O 1
ATOM 923 N N . ARG A 1 113 ? 76.134 22.901 16.075 1.00 11.78 113 ARG A N 1
ATOM 924 C CA . ARG A 1 113 ? 75.157 21.856 16.337 1.00 12.29 113 ARG A CA 1
ATOM 925 C C . ARG A 1 113 ? 75.307 20.785 15.271 1.00 13.93 113 ARG A C 1
ATOM 926 O O . ARG A 1 113 ? 75.454 19.606 15.587 1.00 16.47 113 ARG A O 1
ATOM 934 N N . VAL A 1 114 ? 75.273 21.192 14.006 1.00 13.64 114 VAL A N 1
ATOM 935 C CA . VAL A 1 114 ? 75.409 20.236 12.918 1.00 14.71 114 VAL A CA 1
ATOM 936 C C . VAL A 1 114 ? 76.616 19.359 13.167 1.00 13.84 114 VAL A C 1
ATOM 937 O O . VAL A 1 114 ? 76.541 18.134 13.048 1.00 14.19 114 VAL A O 1
ATOM 941 N N . PHE A 1 115 ? 77.730 19.997 13.509 1.00 17.51 115 PHE A N 1
ATOM 942 C CA . PHE A 1 115 ? 78.972 19.282 13.779 1.00 18.89 115 PHE A CA 1
ATOM 943 C C . PHE A 1 115 ? 78.753 18.274 14.894 1.00 20.98 115 PHE A C 1
ATOM 944 O O . PHE A 1 115 ? 78.901 17.066 14.690 1.00 19.58 115 PHE A O 1
ATOM 952 N N . GLU A 1 116 ? 78.397 18.782 16.070 1.00 24.49 116 GLU A N 1
ATOM 953 C CA . GLU A 1 116 ? 78.129 17.940 17.231 1.00 26.54 116 GLU A CA 1
ATOM 954 C C . GLU A 1 116 ? 77.176 16.813 16.846 1.00 27.75 116 GLU A C 1
ATOM 955 O O . GLU A 1 116 ? 77.457 15.641 17.071 1.00 29.39 116 GLU A O 1
ATOM 961 N N . ALA A 1 117 ? 76.047 17.177 16.257 1.00 22.86 117 ALA A N 1
ATOM 962 C CA . ALA A 1 117 ? 75.066 16.199 15.838 1.00 22.22 117 ALA A CA 1
ATOM 963 C C . ALA A 1 117 ? 75.748 15.107 15.040 1.00 23.41 117 ALA A C 1
ATOM 964 O O . ALA A 1 117 ? 75.487 13.920 15.247 1.00 26.61 117 ALA A O 1
ATOM 966 N N . LEU A 1 118 ? 76.620 15.512 14.122 1.00 22.49 118 LEU A N 1
ATOM 967 C CA . LEU A 1 118 ? 77.338 14.554 13.293 1.00 23.28 118 LEU A CA 1
ATOM 968 C C . LEU A 1 118 ? 78.206 13.627 14.135 1.00 25.18 118 LEU A C 1
ATOM 969 O O . LEU A 1 118 ? 78.298 12.435 13.850 1.00 25.95 118 LEU A O 1
ATOM 974 N N . LEU A 1 119 ? 78.850 14.179 15.162 1.00 35.74 119 LEU A N 1
ATOM 975 C CA . LEU A 1 119 ? 79.701 13.380 16.038 1.00 34.84 119 LEU A CA 1
ATOM 976 C C . LEU A 1 119 ? 78.856 12.271 16.641 1.00 35.96 119 LEU A C 1
ATOM 977 O O . LEU A 1 119 ? 79.098 11.092 16.391 1.00 36.69 119 LEU A O 1
ATOM 982 N N . ASN A 1 120 ? 77.858 12.665 17.429 1.00 25.00 120 ASN A N 1
ATOM 983 C CA . ASN A 1 120 ? 76.958 11.725 18.087 1.00 29.72 120 ASN A CA 1
ATOM 984 C C . ASN A 1 120 ? 76.465 10.646 17.139 1.00 30.29 120 ASN A C 1
ATOM 985 O O . ASN A 1 120 ? 76.493 9.466 17.472 1.00 33.64 120 ASN A O 1
ATOM 990 N N . LEU A 1 121 ? 76.011 11.039 15.956 1.00 34.43 121 LEU A N 1
ATOM 991 C CA . LEU A 1 121 ? 75.524 10.056 15.005 1.00 34.50 121 LEU A CA 1
ATOM 992 C C . LEU A 1 121 ? 76.612 9.066 14.643 1.00 35.92 121 LEU A C 1
ATOM 993 O O . LEU A 1 121 ? 76.341 7.884 14.510 1.00 34.70 121 LEU A O 1
ATOM 998 N N . SER A 1 122 ? 77.841 9.542 14.478 1.00 34.25 122 SER A N 1
ATOM 999 C CA . SER A 1 122 ? 78.941 8.648 14.136 1.00 37.45 122 SER A CA 1
ATOM 1000 C C . SER A 1 122 ? 79.127 7.693 15.301 1.00 42.29 122 SER A C 1
ATOM 1001 O O . SER A 1 122 ? 79.467 6.524 15.122 1.00 44.38 122 SER A O 1
ATOM 1004 N N . GLY A 1 123 ? 78.899 8.205 16.502 1.00 34.89 123 GLY A N 1
ATOM 1005 C CA . GLY A 1 123 ? 79.023 7.381 17.682 1.00 38.58 123 GLY A CA 1
ATOM 1006 C C . GLY A 1 123 ? 78.037 6.246 17.541 1.00 40.56 123 GLY A C 1
ATOM 1007 O O . GLY A 1 123 ? 78.435 5.100 17.329 1.00 39.32 123 GLY A O 1
ATOM 1008 N N . GLU A 1 124 ? 76.748 6.570 17.624 1.00 58.73 124 GLU A N 1
ATOM 1009 C CA . GLU A 1 124 ? 75.677 5.577 17.514 1.00 59.23 124 GLU A CA 1
ATOM 1010 C C . GLU A 1 124 ? 75.889 4.560 16.392 1.00 61.59 124 GLU A C 1
ATOM 1011 O O . GLU A 1 124 ? 75.691 3.359 16.587 1.00 62.71 124 GLU A O 1
ATOM 1017 N N . VAL A 1 125 ? 76.285 5.040 15.217 1.00 56.81 125 VAL A N 1
ATOM 1018 C CA . VAL A 1 125 ? 76.504 4.161 14.075 1.00 58.12 125 VAL A CA 1
ATOM 1019 C C . VAL A 1 125 ? 77.705 3.255 14.273 1.00 58.37 125 VAL A C 1
ATOM 1020 O O . VAL A 1 125 ? 77.701 2.103 13.840 1.00 57.03 125 VAL A O 1
ATOM 1024 N N . LYS A 1 126 ? 78.732 3.781 14.927 1.00 98.66 126 LYS A N 1
ATOM 1025 C CA . LYS A 1 126 ? 79.949 3.024 15.183 1.00 99.14 126 LYS A CA 1
ATOM 1026 C C . LYS A 1 126 ? 79.650 1.870 16.142 1.00 98.77 126 LYS A C 1
ATOM 1027 O O . LYS A 1 126 ? 80.056 0.729 15.905 1.00 100.23 126 LYS A O 1
ATOM 1033 N N . LYS A 1 127 ? 78.932 2.169 17.220 1.00 72.98 127 LYS A N 1
ATOM 1034 C CA . LYS A 1 127 ? 78.585 1.151 18.200 1.00 71.32 127 LYS A CA 1
ATOM 1035 C C . LYS A 1 127 ? 77.325 0.386 17.822 1.00 71.65 127 LYS A C 1
ATOM 1036 O O . LYS A 1 127 ? 76.367 0.332 18.595 1.00 73.22 127 LYS A O 1
ATOM 1042 N N . THR A 1 128 ? 77.327 -0.202 16.631 1.00 73.88 128 THR A N 1
ATOM 1043 C CA . THR A 1 128 ? 76.188 -0.982 16.158 1.00 74.60 128 THR A CA 1
ATOM 1044 C C . THR A 1 128 ? 76.646 -1.882 15.027 1.00 75.20 128 THR A C 1
ATOM 1045 O O . THR A 1 128 ? 76.355 -3.074 15.011 1.00 75.59 128 THR A O 1
ATOM 1049 N N . PHE A 1 129 ? 77.367 -1.309 14.076 1.00 48.90 129 PHE A N 1
ATOM 1050 C CA . PHE A 1 129 ? 77.885 -2.084 12.961 1.00 48.90 129 PHE A CA 1
ATOM 1051 C C . PHE A 1 129 ? 79.380 -2.218 13.210 1.00 48.90 129 PHE A C 1
ATOM 1052 O O . PHE A 1 129 ? 80.134 -2.610 12.320 1.00 48.90 129 PHE A O 1
ATOM 1060 N N . GLY A 1 130 ? 79.799 -1.873 14.426 1.00 88.38 130 GLY A N 1
ATOM 1061 C CA . GLY A 1 130 ? 81.203 -1.947 14.793 1.00 88.38 130 GLY A CA 1
ATOM 1062 C C . GLY A 1 130 ? 82.104 -1.093 13.916 1.00 88.38 130 GLY A C 1
ATOM 1063 O O . GLY A 1 130 ? 82.604 -0.052 14.400 1.00 88.38 130 GLY A O 1
ATOM 1064 N N . GLY B 1 1 ? 59.496 35.038 -0.363 1.00 21.86 1 GLY B N 1
ATOM 1065 C CA . GLY B 1 1 ? 59.095 36.217 -1.285 1.00 26.02 1 GLY B CA 1
ATOM 1066 C C . GLY B 1 1 ? 59.632 36.131 -2.724 1.00 25.78 1 GLY B C 1
ATOM 1067 O O . GLY B 1 1 ? 58.873 35.980 -3.692 1.00 25.44 1 GLY B O 1
ATOM 1068 N N . ALA B 1 2 ? 60.952 36.259 -2.865 1.00 36.85 2 ALA B N 1
ATOM 1069 C CA . ALA B 1 2 ? 61.603 36.118 -4.163 1.00 32.96 2 ALA B CA 1
ATOM 1070 C C . ALA B 1 2 ? 61.709 34.616 -4.309 1.00 32.04 2 ALA B C 1
ATOM 1071 O O . ALA B 1 2 ? 61.646 34.075 -5.405 1.00 36.84 2 ALA B O 1
ATOM 1081 N N . LYS B 1 4 ? 59.532 32.585 -3.126 1.00 15.75 4 LYS B N 1
ATOM 1082 C CA . LYS B 1 4 ? 58.228 32.077 -3.492 1.00 17.10 4 LYS B CA 1
ATOM 1083 C C . LYS B 1 4 ? 58.110 32.081 -5.014 1.00 16.87 4 LYS B C 1
ATOM 1084 O O . LYS B 1 4 ? 57.906 31.038 -5.640 1.00 13.97 4 LYS B O 1
ATOM 1090 N N . ASN B 1 5 ? 58.265 33.252 -5.618 1.00 5.81 5 ASN B N 1
ATOM 1091 C CA . ASN B 1 5 ? 58.171 33.335 -7.063 1.00 5.81 5 ASN B CA 1
ATOM 1092 C C . ASN B 1 5 ? 59.110 32.352 -7.744 1.00 5.81 5 ASN B C 1
ATOM 1093 O O . ASN B 1 5 ? 58.800 31.804 -8.801 1.00 5.81 5 ASN B O 1
ATOM 1098 N N . SER B 1 6 ? 60.267 32.126 -7.138 1.00 15.21 6 SER B N 1
ATOM 1099 C CA . SER B 1 6 ? 61.217 31.217 -7.745 1.00 16.79 6 SER B CA 1
ATOM 1100 C C . SER B 1 6 ? 60.649 29.811 -7.729 1.00 16.27 6 SER B C 1
ATOM 1101 O O . SER B 1 6 ? 60.547 29.165 -8.768 1.00 13.97 6 SER B O 1
ATOM 1104 N N . PHE B 1 7 ? 60.252 29.352 -6.548 1.00 17.84 7 PHE B N 1
ATOM 1105 C CA . PHE B 1 7 ? 59.696 28.022 -6.406 1.00 15.19 7 PHE B CA 1
ATOM 1106 C C . PHE B 1 7 ? 58.513 27.854 -7.347 1.00 16.41 7 PHE B C 1
ATOM 1107 O O . PHE B 1 7 ? 58.316 26.785 -7.918 1.00 20.38 7 PHE B O 1
ATOM 1115 N N . ASP B 1 8 ? 57.724 28.909 -7.519 1.00 12.07 8 ASP B N 1
ATOM 1116 C CA . ASP B 1 8 ? 56.585 28.818 -8.421 1.00 11.76 8 ASP B CA 1
ATOM 1117 C C . ASP B 1 8 ? 57.070 28.507 -9.840 1.00 12.45 8 ASP B C 1
ATOM 1118 O O . ASP B 1 8 ? 56.665 27.500 -10.417 1.00 14.59 8 ASP B O 1
ATOM 1123 N N . ARG B 1 9 ? 57.941 29.347 -10.402 1.00 6.59 9 ARG B N 1
ATOM 1124 C CA . ARG B 1 9 ? 58.442 29.092 -11.755 1.00 6.59 9 ARG B CA 1
ATOM 1125 C C . ARG B 1 9 ? 58.913 27.662 -11.889 1.00 6.59 9 ARG B C 1
ATOM 1126 O O . ARG B 1 9 ? 58.695 27.049 -12.923 1.00 6.59 9 ARG B O 1
ATOM 1134 N N . LEU B 1 10 ? 59.583 27.131 -10.870 1.00 5.87 10 LEU B N 1
ATOM 1135 C CA . LEU B 1 10 ? 60.030 25.748 -10.945 1.00 5.87 10 LEU B CA 1
ATOM 1136 C C . LEU B 1 10 ? 58.798 24.912 -11.258 1.00 5.8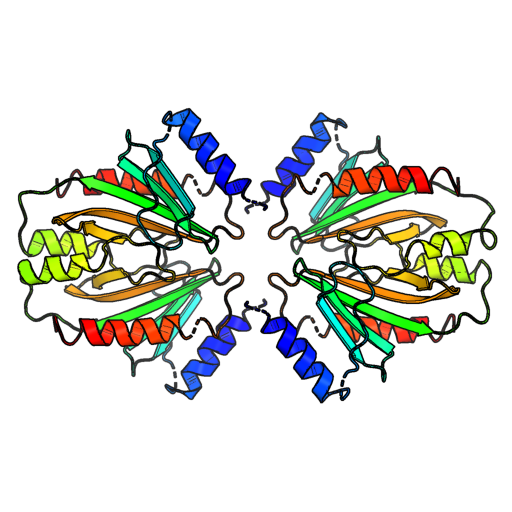7 10 LEU B C 1
ATOM 1137 O O . LEU B 1 10 ? 58.676 24.365 -12.352 1.00 5.87 10 LEU B O 1
ATOM 1142 N N . ILE B 1 11 ? 57.873 24.849 -10.299 1.00 13.51 11 ILE B N 1
ATOM 1143 C CA . ILE B 1 11 ? 56.631 24.083 -10.454 1.00 18.77 11 ILE B CA 1
ATOM 1144 C C . ILE B 1 11 ? 55.917 24.349 -11.772 1.00 19.36 11 ILE B C 1
ATOM 1145 O O . ILE B 1 11 ? 55.681 23.429 -12.553 1.00 18.18 11 ILE B O 1
ATOM 1150 N N . ASP B 1 12 ? 55.578 25.608 -12.009 1.00 19.25 12 ASP B N 1
ATOM 1151 C CA . ASP B 1 12 ? 54.900 25.979 -13.233 1.00 23.50 12 ASP B CA 1
ATOM 1152 C C . ASP B 1 12 ? 55.581 25.291 -14.405 1.00 24.44 12 ASP B C 1
ATOM 1153 O O . ASP B 1 12 ? 54.925 24.675 -15.250 1.00 27.38 12 ASP B O 1
ATOM 1158 N N . GLY B 1 13 ? 56.904 25.385 -14.445 1.00 26.03 13 GLY B N 1
ATOM 1159 C CA . GLY B 1 13 ? 57.645 24.769 -15.526 1.00 24.60 13 GLY B CA 1
ATOM 1160 C C . GLY B 1 13 ? 57.508 23.255 -15.599 1.00 24.30 13 GLY B C 1
ATOM 1161 O O . GLY B 1 13 ? 57.332 22.706 -16.681 1.00 25.01 13 GLY B O 1
ATOM 1162 N N . LEU B 1 14 ? 57.596 22.563 -14.470 1.00 36.86 14 LEU B N 1
ATOM 1163 C CA . LEU B 1 14 ? 57.485 21.112 -14.516 1.00 39.48 14 LEU B CA 1
ATOM 1164 C C . LEU B 1 14 ? 56.084 20.693 -14.938 1.00 42.03 14 LEU B C 1
ATOM 1165 O O . LEU B 1 14 ? 55.899 19.642 -15.559 1.00 43.26 14 LEU B O 1
ATOM 1170 N N . ALA B 1 15 ? 55.097 21.515 -14.599 1.00 40.64 15 ALA B N 1
ATOM 1171 C CA . ALA B 1 15 ? 53.722 21.215 -14.960 1.00 40.46 15 ALA B CA 1
ATOM 1172 C C . ALA B 1 15 ? 53.605 21.190 -16.473 1.00 42.00 15 ALA B C 1
ATOM 1173 O O . ALA B 1 15 ? 53.049 20.256 -17.041 1.00 42.23 15 ALA B O 1
ATOM 1175 N N . LYS B 1 16 ? 54.140 22.220 -17.123 1.00 37.23 16 LYS B N 1
ATOM 1176 C CA . LYS B 1 16 ? 54.089 22.310 -18.572 1.00 38.24 16 LYS B CA 1
ATOM 1177 C C . LYS B 1 16 ? 54.789 21.172 -19.293 1.00 40.48 16 LYS B C 1
ATOM 1178 O O . LYS B 1 16 ? 54.424 20.847 -20.422 1.00 44.34 16 LYS B O 1
ATOM 1184 N N . ASP B 1 17 ? 55.777 20.552 -18.656 1.00 30.05 17 ASP B N 1
ATOM 1185 C CA . ASP B 1 17 ? 56.510 19.487 -19.322 1.00 30.34 17 ASP B CA 1
ATOM 1186 C C . ASP B 1 17 ? 56.243 18.095 -18.786 1.00 30.99 17 ASP B C 1
ATOM 1187 O O . ASP B 1 17 ? 56.755 17.117 -19.324 1.00 31.90 17 ASP B O 1
ATOM 1192 N N . TYR B 1 18 ? 55.454 17.996 -17.721 1.00 28.75 18 TYR B N 1
ATOM 1193 C CA . TYR B 1 18 ? 55.130 16.693 -17.149 1.00 26.93 18 TYR B CA 1
ATOM 1194 C C . TYR B 1 18 ? 53.684 16.681 -16.675 1.00 28.15 18 TYR B C 1
ATOM 1195 O O . TYR B 1 18 ? 53.280 15.817 -15.899 1.00 27.89 18 TYR B O 1
ATOM 1204 N N . GLY B 1 19 ? 52.914 17.665 -17.128 1.00 24.37 19 GLY B N 1
ATOM 1205 C CA . GLY B 1 19 ? 51.511 17.739 -16.770 1.00 24.76 19 GLY B CA 1
ATOM 1206 C C . GLY B 1 19 ? 51.251 18.001 -15.312 1.00 25.48 19 GLY B C 1
ATOM 1207 O O . GLY B 1 19 ? 52.177 18.101 -14.518 1.00 26.95 19 GLY B O 1
ATOM 1216 N N . PRO B 1 21 ? 50.551 17.995 -11.438 1.00 32.97 21 PRO B N 1
ATOM 1217 C CA . PRO B 1 21 ? 51.135 17.205 -10.356 1.00 33.76 21 PRO B CA 1
ATOM 1218 C C . PRO B 1 21 ? 50.044 16.681 -9.434 1.00 34.00 21 PRO B C 1
ATOM 1219 O O . PRO B 1 21 ? 48.898 17.110 -9.525 1.00 34.38 21 PRO B O 1
ATOM 1223 N N . GLY B 1 22 ? 50.407 15.761 -8.547 1.00 25.22 22 GLY B N 1
ATOM 1224 C CA . GLY B 1 22 ? 49.453 15.223 -7.593 1.00 23.09 22 GLY B CA 1
ATOM 1225 C C . GLY B 1 22 ? 49.705 15.903 -6.263 1.00 22.53 22 GLY B C 1
ATOM 1226 O O . GLY B 1 22 ? 50.805 16.386 -6.033 1.00 23.70 22 GLY B O 1
ATOM 1227 N N . PHE B 1 23 ? 48.720 15.945 -5.377 1.00 30.78 23 PHE B N 1
ATOM 1228 C CA . PHE B 1 23 ? 48.937 16.607 -4.097 1.00 33.39 23 PHE B CA 1
ATOM 1229 C C . PHE B 1 23 ? 48.729 15.728 -2.874 1.00 36.30 23 PHE B C 1
ATOM 1230 O O . PHE B 1 23 ? 47.680 15.788 -2.236 1.00 39.79 23 PHE B O 1
ATOM 1238 N N . PRO B 1 24 ? 49.732 14.904 -2.523 1.00 24.03 24 PRO B N 1
ATOM 1239 C CA . PRO B 1 24 ? 49.650 14.013 -1.361 1.00 24.62 24 PRO B CA 1
ATOM 1240 C C . PRO B 1 24 ? 49.296 14.778 -0.087 1.00 27.76 24 PRO B C 1
ATOM 1241 O O . PRO B 1 24 ? 49.271 16.008 -0.082 1.00 26.60 24 PRO B O 1
ATOM 1245 N N . GLU B 1 25 ? 49.030 14.048 0.992 1.00 48.08 25 GLU B N 1
ATOM 1246 C CA . GLU B 1 25 ? 48.682 14.667 2.272 1.00 52.87 25 GLU B CA 1
ATOM 1247 C C . GLU B 1 25 ? 49.928 14.996 3.104 1.00 52.95 25 GLU B C 1
ATOM 1248 O O . GLU B 1 25 ? 50.977 14.365 2.952 1.00 52.25 25 GLU B O 1
ATOM 1254 N N . LYS B 1 26 ? 49.811 15.977 3.992 1.00 62.96 26 LYS B N 1
ATOM 1255 C CA . LYS B 1 26 ? 50.936 16.346 4.844 1.00 65.18 26 LYS B CA 1
ATOM 1256 C C . LYS B 1 26 ? 51.428 15.108 5.588 1.00 65.90 26 LYS B C 1
ATOM 1257 O O . LYS B 1 26 ? 50.861 14.730 6.612 1.00 66.62 26 LYS B O 1
ATOM 1263 N N . LYS B 1 27 ? 52.478 14.475 5.071 1.00 65.18 27 LYS B N 1
ATOM 1264 C CA . LYS B 1 27 ? 53.034 13.282 5.702 1.00 64.36 27 LYS B CA 1
ATOM 1265 C C . LYS B 1 27 ? 54.024 13.650 6.803 1.00 63.55 27 LYS B C 1
ATOM 1266 O O . LYS B 1 27 ? 53.780 13.411 7.984 1.00 65.70 27 LYS B O 1
ATOM 1272 N N . HIS B 1 28 ? 55.142 14.238 6.398 1.00 53.66 28 HIS B N 1
ATOM 1273 C CA . HIS B 1 28 ? 56.199 14.639 7.318 1.00 51.92 28 HIS B CA 1
ATOM 1274 C C . HIS B 1 28 ? 55.847 15.910 8.088 1.00 52.81 28 HIS B C 1
ATOM 1275 O O . HIS B 1 28 ? 54.950 16.653 7.702 1.00 52.55 28 HIS B O 1
ATOM 1282 N N . GLU B 1 29 ? 56.552 16.155 9.186 1.00 85.02 29 GLU B N 1
ATOM 1283 C CA . GLU B 1 29 ? 56.306 17.356 9.967 1.00 86.31 29 GLU B CA 1
ATOM 1284 C C . GLU B 1 29 ? 57.093 18.500 9.342 1.00 85.62 29 GLU B C 1
ATOM 1285 O O . GLU B 1 29 ? 58.132 18.276 8.719 1.00 87.59 29 GLU B O 1
ATOM 1291 N N . HIS B 1 30 ? 56.603 19.724 9.515 1.00 51.55 30 HIS B N 1
ATOM 1292 C CA . HIS B 1 30 ? 57.259 20.905 8.954 1.00 47.20 30 HIS B CA 1
ATOM 1293 C C . HIS B 1 30 ? 56.978 21.042 7.471 1.00 42.71 30 HIS B C 1
ATOM 1294 O O . HIS B 1 30 ? 57.359 22.029 6.850 1.00 42.73 30 HIS B O 1
ATOM 1301 N N . GLU B 1 31 ? 56.318 20.035 6.913 1.00 32.54 31 GLU B N 1
ATOM 1302 C CA . GLU B 1 31 ? 55.960 20.009 5.503 1.00 29.44 31 GLU B CA 1
ATOM 1303 C C . GLU B 1 31 ? 54.928 21.089 5.236 1.00 27.75 31 GLU B C 1
ATOM 1304 O O . GLU B 1 31 ? 54.086 21.341 6.077 1.00 30.11 31 GLU B O 1
ATOM 1310 N N . VAL B 1 32 ? 54.989 21.745 4.084 1.00 42.81 32 VAL B N 1
ATOM 1311 C CA . VAL B 1 32 ? 53.985 22.757 3.793 1.00 40.89 32 VAL B CA 1
ATOM 1312 C C . VAL B 1 32 ? 53.484 22.604 2.372 1.00 40.71 32 VAL B C 1
ATOM 1313 O O . VAL B 1 32 ? 52.366 22.995 2.067 1.00 44.54 32 VAL B O 1
ATOM 1317 N N . TYR B 1 33 ? 54.317 22.046 1.502 1.00 21.54 33 TYR B N 1
ATOM 1318 C CA . TYR B 1 33 ? 53.927 21.825 0.114 1.00 22.07 33 TYR B CA 1
ATOM 1319 C C . TYR B 1 33 ? 54.431 20.464 -0.332 1.00 20.79 33 TYR B C 1
ATOM 1320 O O . TYR B 1 33 ? 55.479 20.003 0.116 1.00 22.17 33 TYR B O 1
ATOM 1329 N N . CYS B 1 34 ? 53.690 19.827 -1.225 1.00 21.33 34 CYS B N 1
ATOM 1330 C CA . CYS B 1 34 ? 54.126 18.563 -1.780 1.00 22.18 34 CYS B CA 1
ATOM 1331 C C . CYS B 1 34 ? 53.479 18.406 -3.135 1.00 20.66 34 CYS B C 1
ATOM 1332 O O . CYS B 1 34 ? 52.265 18.461 -3.252 1.00 22.85 34 CYS B O 1
ATOM 1335 N N . PHE B 1 35 ? 54.298 18.244 -4.162 1.00 24.60 35 PHE B N 1
ATOM 1336 C CA . PHE B 1 35 ? 53.806 18.080 -5.514 1.00 23.79 35 PHE B CA 1
ATOM 1337 C C . PHE B 1 35 ? 54.342 16.757 -6.008 1.00 26.47 35 PHE B C 1
ATOM 1338 O O . PHE B 1 35 ? 55.535 16.481 -5.888 1.00 29.09 35 PHE B O 1
ATOM 1346 N N . GLU B 1 36 ? 53.466 15.932 -6.559 1.00 31.70 36 GLU B N 1
ATOM 1347 C CA . GLU B 1 36 ? 53.901 14.643 -7.047 1.00 35.98 36 GLU B CA 1
ATOM 1348 C C . GLU B 1 36 ? 53.783 14.536 -8.553 1.00 36.16 36 GLU B C 1
ATOM 1349 O O . GLU B 1 36 ? 52.704 14.671 -9.122 1.00 37.37 36 GLU B O 1
ATOM 1355 N N . PHE B 1 37 ? 54.913 14.320 -9.204 1.00 44.83 37 PHE B N 1
ATOM 1356 C CA . PHE B 1 37 ? 54.909 14.159 -10.638 1.00 46.41 37 PHE B CA 1
ATOM 1357 C C . PHE B 1 37 ? 55.067 12.659 -10.845 1.00 51.87 37 PHE B C 1
ATOM 1358 O O . PHE B 1 37 ? 56.179 12.148 -10.980 1.00 51.98 37 PHE B O 1
ATOM 1366 N N . LYS B 1 38 ? 53.929 11.962 -10.839 1.00 49.75 38 LYS B N 1
ATOM 1367 C CA . LYS B 1 38 ? 53.880 10.509 -10.980 1.00 51.70 38 LYS B CA 1
ATOM 1368 C C . LYS B 1 38 ? 54.526 9.938 -12.231 1.00 53.19 38 LYS B C 1
ATOM 1369 O O . LYS B 1 38 ? 55.063 8.831 -12.196 1.00 53.86 38 LYS B O 1
ATOM 1375 N N . GLU B 1 39 ? 54.477 10.676 -13.335 1.00 52.32 39 GLU B N 1
ATOM 1376 C CA . GLU B 1 39 ? 55.086 10.196 -14.572 1.00 55.55 39 GLU B CA 1
ATOM 1377 C C . GLU B 1 39 ? 56.541 9.831 -14.335 1.00 53.35 39 GLU B C 1
ATOM 1378 O O . GLU B 1 39 ? 57.009 8.791 -14.794 1.00 53.20 39 GLU B O 1
ATOM 1384 N N . VAL B 1 40 ? 57.248 10.691 -13.606 1.00 60.45 40 VAL B N 1
ATOM 1385 C CA . VAL B 1 40 ? 58.660 10.479 -13.317 1.00 57.59 40 VAL B CA 1
ATOM 1386 C C . VAL B 1 40 ? 58.986 10.056 -11.881 1.00 55.56 40 VAL B C 1
ATOM 1387 O O . VAL B 1 40 ? 60.132 10.138 -11.450 1.00 57.34 40 VAL B O 1
ATOM 1391 N N . SER B 1 41 ? 57.973 9.608 -11.149 1.00 61.84 41 SER B N 1
ATOM 1392 C CA . SER B 1 41 ? 58.146 9.128 -9.783 1.00 59.55 41 SER B CA 1
ATOM 1393 C C . SER B 1 41 ? 58.932 10.040 -8.849 1.00 57.99 41 SER B C 1
ATOM 1394 O O . SER B 1 41 ? 59.669 9.556 -7.985 1.00 58.74 41 SER B O 1
ATOM 1397 N N . ILE B 1 42 ? 58.772 11.350 -9.012 1.00 41.58 42 ILE B N 1
ATOM 1398 C CA . ILE B 1 42 ? 59.471 12.311 -8.169 1.00 37.72 42 ILE B CA 1
ATOM 1399 C C . ILE B 1 42 ? 58.512 13.211 -7.419 1.00 35.11 42 ILE B C 1
ATOM 1400 O O . ILE B 1 42 ? 57.520 13.679 -7.977 1.00 35.02 42 ILE B O 1
ATOM 1405 N N . ARG B 1 43 ? 58.819 13.450 -6.149 1.00 30.69 43 ARG B N 1
ATOM 1406 C CA . ARG B 1 43 ? 58.010 14.320 -5.310 1.00 29.14 43 ARG B CA 1
ATOM 1407 C C . ARG B 1 43 ? 58.851 15.508 -4.872 1.00 27.74 43 ARG B C 1
ATOM 1408 O O . ARG B 1 43 ? 60.041 15.355 -4.612 1.00 29.69 43 ARG B O 1
ATOM 1416 N N . ILE B 1 44 ? 58.236 16.687 -4.814 1.00 13.55 44 ILE B N 1
ATOM 1417 C CA . ILE B 1 44 ? 58.920 17.915 -4.411 1.00 11.57 44 ILE B CA 1
ATOM 1418 C C . ILE B 1 44 ? 58.277 18.428 -3.135 1.00 13.53 44 ILE B C 1
ATOM 1419 O O . ILE B 1 44 ? 57.091 18.742 -3.130 1.00 14.80 44 ILE B O 1
ATOM 1424 N N . TYR B 1 45 ? 59.033 18.522 -2.050 1.00 24.22 45 TYR B N 1
ATOM 1425 C CA . TYR B 1 45 ? 58.463 19.035 -0.806 1.00 24.88 45 TYR B CA 1
ATOM 1426 C C . TYR B 1 45 ? 59.047 20.405 -0.495 1.00 24.40 45 TYR B C 1
ATOM 1427 O O . TYR B 1 45 ? 60.079 20.772 -1.035 1.00 26.84 45 TYR B O 1
ATOM 1436 N N . GLN B 1 46 ? 58.375 21.174 0.352 1.00 7.06 46 GLN B N 1
ATOM 1437 C CA . GLN B 1 46 ? 58.928 22.450 0.777 1.00 7.06 46 GLN B CA 1
ATOM 1438 C C . GLN B 1 46 ? 58.801 22.566 2.276 1.00 10.81 46 GLN B C 1
ATOM 1439 O O . GLN B 1 46 ? 57.703 22.592 2.834 1.00 7.72 46 GLN B O 1
ATOM 1445 N N . ASP B 1 47 ? 59.962 22.616 2.909 1.00 23.67 47 ASP B N 1
ATOM 1446 C CA . ASP B 1 47 ? 60.142 22.730 4.351 1.00 26.41 47 ASP B CA 1
ATOM 1447 C C . ASP B 1 47 ? 59.427 23.981 4.859 1.00 25.41 47 ASP B C 1
ATOM 1448 O O . ASP B 1 47 ? 58.996 24.830 4.083 1.00 25.39 47 ASP B O 1
ATOM 1453 N N . LYS B 1 48 ? 59.282 24.085 6.168 1.00 36.74 48 LYS B N 1
ATOM 1454 C CA . LYS B 1 48 ? 58.649 25.258 6.762 1.00 36.81 48 LYS B CA 1
ATOM 1455 C C . LYS B 1 48 ? 59.744 26.312 6.932 1.00 32.65 48 LYS B C 1
ATOM 1456 O O . LYS B 1 48 ? 59.468 27.492 7.139 1.00 27.96 48 LYS B O 1
ATOM 1462 N N . PHE B 1 49 ? 60.992 25.859 6.834 1.00 41.47 49 PHE B N 1
ATOM 1463 C CA . PHE B 1 49 ? 62.153 26.720 6.984 1.00 39.95 49 PHE B CA 1
ATOM 1464 C C . PHE B 1 49 ? 62.781 27.045 5.638 1.00 38.75 49 PHE B C 1
ATOM 1465 O O . PHE B 1 49 ? 63.962 27.352 5.551 1.00 37.97 49 PHE B O 1
ATOM 1473 N N . LYS B 1 50 ? 61.972 26.949 4.591 1.00 26.87 50 LYS B N 1
ATOM 1474 C CA . LYS B 1 50 ? 62.383 27.285 3.240 1.00 22.30 50 LYS B CA 1
ATOM 1475 C C . LYS B 1 50 ? 63.411 26.382 2.579 1.00 21.48 50 LYS B C 1
ATOM 1476 O O . LYS B 1 50 ? 64.387 26.865 2.006 1.00 25.30 50 LYS B O 1
ATOM 1482 N N . TRP B 1 51 ? 63.213 25.078 2.659 1.00 8.66 51 TRP B N 1
ATOM 1483 C CA . TRP B 1 51 ? 64.119 24.164 1.988 1.00 8.05 51 TRP B CA 1
ATOM 1484 C C . TRP B 1 51 ? 63.246 23.388 1.026 1.00 11.04 51 TRP B C 1
ATOM 1485 O O . TRP B 1 51 ? 62.124 23.028 1.369 1.00 12.44 51 TRP B O 1
ATOM 1496 N N . VAL B 1 52 ? 63.729 23.166 -0.189 1.00 8.00 52 VAL B N 1
ATOM 1497 C CA . VAL B 1 52 ? 62.971 22.420 -1.162 1.00 7.07 52 VAL B CA 1
ATOM 1498 C C . VAL B 1 52 ? 63.575 21.026 -1.166 1.00 7.07 52 VAL B C 1
ATOM 1499 O O . VAL B 1 52 ? 64.774 20.887 -0.967 1.00 8.70 52 VAL B O 1
ATOM 1503 N N . TYR B 1 53 ? 62.761 19.993 -1.362 1.00 10.91 53 TYR B N 1
ATOM 1504 C CA . TYR B 1 53 ? 63.271 18.626 -1.370 1.00 12.68 53 TYR B CA 1
ATOM 1505 C C . TYR B 1 53 ? 62.827 17.905 -2.615 1.00 16.01 53 TYR B C 1
ATOM 1506 O O . TYR B 1 53 ? 61.767 18.197 -3.165 1.00 20.68 53 TYR B O 1
ATOM 1515 N N . PHE B 1 54 ? 63.641 16.956 -3.058 1.00 16.47 54 PHE B N 1
ATOM 1516 C CA . PHE B 1 54 ? 63.318 16.185 -4.238 1.00 16.09 54 PHE B CA 1
ATOM 1517 C C . PHE B 1 54 ? 63.441 14.729 -3.876 1.00 18.84 54 PHE B C 1
ATOM 1518 O O . PHE B 1 54 ? 64.537 14.256 -3.566 1.00 19.49 54 PHE B O 1
ATOM 1526 N N . LEU B 1 55 ? 62.319 14.019 -3.900 1.00 25.37 55 LEU B N 1
ATOM 1527 C CA . LEU B 1 55 ? 62.321 12.591 -3.584 1.00 27.73 55 LEU B CA 1
ATOM 1528 C C . LEU B 1 55 ? 61.924 11.771 -4.798 1.00 30.16 55 LEU B C 1
ATOM 1529 O O . LEU B 1 55 ? 60.897 12.021 -5.427 1.00 32.30 55 LEU B O 1
ATOM 1534 N N . SER B 1 56 ? 62.761 10.797 -5.126 1.00 26.89 56 SER B N 1
ATOM 1535 C CA . SER B 1 56 ? 62.527 9.927 -6.269 1.00 30.92 56 SER B CA 1
ATOM 1536 C C . SER B 1 56 ? 62.426 8.471 -5.842 1.00 35.22 56 SER B C 1
ATOM 1537 O O . SER B 1 56 ? 63.202 8.007 -5.010 1.00 35.14 56 SER B O 1
ATOM 1540 N N . ASP B 1 57 ? 61.469 7.748 -6.413 1.00 40.19 57 ASP B N 1
ATOM 1541 C CA . ASP B 1 57 ? 61.294 6.339 -6.078 1.00 45.97 57 ASP B CA 1
ATOM 1542 C C . ASP B 1 57 ? 61.757 5.423 -7.205 1.00 48.02 57 ASP B C 1
ATOM 1543 O O . ASP B 1 57 ? 61.139 5.361 -8.273 1.00 46.72 57 ASP B O 1
ATOM 1548 N N . ILE B 1 58 ? 62.865 4.728 -6.951 1.00 31.90 58 ILE B N 1
ATOM 1549 C CA . ILE B 1 58 ? 63.451 3.804 -7.915 1.00 36.21 58 ILE B CA 1
ATOM 1550 C C . ILE B 1 58 ? 62.572 2.565 -8.056 1.00 37.75 58 ILE B C 1
ATOM 1551 O O . ILE B 1 58 ? 62.620 1.874 -9.075 1.00 36.06 58 ILE B O 1
ATOM 1556 N N . GLY B 1 59 ? 61.807 2.268 -7.011 1.00 41.93 59 GLY B N 1
ATOM 1557 C CA . GLY B 1 59 ? 60.924 1.124 -7.057 1.00 47.67 59 GLY B CA 1
ATOM 1558 C C . GLY B 1 59 ? 61.339 -0.095 -6.248 1.00 50.38 59 GLY B C 1
ATOM 1559 O O . GLY B 1 59 ? 62.044 -0.013 -5.241 1.00 50.23 59 GLY B O 1
ATOM 1560 N N . VAL B 1 60 ? 60.891 -1.253 -6.721 1.00 89.50 60 VAL B N 1
ATOM 1561 C CA . VAL B 1 60 ? 61.123 -2.540 -6.057 1.00 92.78 60 VAL B CA 1
ATOM 1562 C C . VAL B 1 60 ? 62.557 -3.093 -6.074 1.00 93.41 60 VAL B C 1
ATOM 1563 O O . VAL B 1 60 ? 63.211 -3.150 -7.119 1.00 93.46 60 VAL B O 1
ATOM 1567 N N . ILE B 1 61 ? 63.035 -3.521 -4.910 1.00 97.42 61 ILE B N 1
ATOM 1568 C CA . ILE B 1 61 ? 64.346 -4.152 -4.819 1.00 99.30 61 ILE B CA 1
ATOM 1569 C C . ILE B 1 61 ? 63.901 -5.621 -4.920 1.00 101.32 61 ILE B C 1
ATOM 1570 O O . ILE B 1 61 ? 63.272 -6.186 -4.006 1.00 101.38 61 ILE B O 1
ATOM 1575 N N . ASP B 1 62 ? 64.132 -6.231 -6.073 1.00 120.81 62 ASP B N 1
ATOM 1576 C CA . ASP B 1 62 ? 63.713 -7.625 -6.229 1.00 120.81 62 ASP B CA 1
ATOM 1577 C C . ASP B 1 62 ? 64.808 -8.521 -5.693 1.00 120.81 62 ASP B C 1
ATOM 1578 O O . ASP B 1 62 ? 64.585 -9.448 -4.919 1.00 120.81 62 ASP B O 1
ATOM 1583 N N . ASN B 1 63 ? 66.022 -8.209 -6.098 1.00 106.34 63 ASN B N 1
ATOM 1584 C CA . ASN B 1 63 ? 67.166 -8.991 -5.674 1.00 108.28 63 ASN B CA 1
ATOM 1585 C C . ASN B 1 63 ? 68.204 -8.094 -4.994 1.00 108.19 63 ASN B C 1
ATOM 1586 O O . ASN B 1 63 ? 68.569 -7.043 -5.538 1.00 108.07 63 ASN B O 1
ATOM 1591 N N . LEU B 1 64 ? 68.670 -8.505 -3.812 1.00 111.82 64 LEU B N 1
ATOM 1592 C CA . LEU B 1 64 ? 69.692 -7.756 -3.064 1.00 111.38 64 LEU B CA 1
ATOM 1593 C C . LEU B 1 64 ? 70.624 -8.734 -2.340 1.00 111.20 64 LEU B C 1
ATOM 1594 O O . LEU B 1 64 ? 70.194 -9.788 -1.866 1.00 109.65 64 LEU B O 1
ATOM 1599 N N . ASP B 1 65 ? 71.900 -8.382 -2.240 1.00 104.77 65 ASP B N 1
ATOM 1600 C CA . ASP B 1 65 ? 72.855 -9.262 -1.584 1.00 105.03 65 ASP B CA 1
ATOM 1601 C C . ASP B 1 65 ? 73.831 -8.500 -0.699 1.00 102.76 65 ASP B C 1
ATOM 1602 O O . ASP B 1 65 ? 73.460 -8.004 0.367 1.00 100.33 65 ASP B O 1
ATOM 1607 N N . SER B 1 66 ? 75.083 -8.424 -1.133 1.00 114.78 66 SER B N 1
ATOM 1608 C CA . SER B 1 66 ? 76.097 -7.718 -0.367 1.00 114.78 66 SER B CA 1
ATOM 1609 C C . SER B 1 66 ? 77.232 -7.223 -1.245 1.00 114.15 66 SER B C 1
ATOM 1610 O O . SER B 1 66 ? 78.150 -6.565 -0.766 1.00 114.05 66 SER B O 1
ATOM 1613 N N . ASN B 1 67 ? 77.183 -7.569 -2.526 1.00 86.57 67 ASN B N 1
ATOM 1614 C CA . ASN B 1 67 ? 78.190 -7.109 -3.475 1.00 84.83 67 ASN B CA 1
ATOM 1615 C C . ASN B 1 67 ? 77.438 -6.107 -4.330 1.00 83.18 67 ASN B C 1
ATOM 1616 O O . ASN B 1 67 ? 78.017 -5.369 -5.128 1.00 83.03 67 ASN B O 1
ATOM 1621 N N . ALA B 1 68 ? 76.123 -6.107 -4.142 1.00 73.28 68 ALA B N 1
ATOM 1622 C CA . ALA B 1 68 ? 75.229 -5.198 -4.834 1.00 70.80 68 ALA B CA 1
ATOM 1623 C C . ALA B 1 68 ? 74.923 -4.110 -3.820 1.00 68.84 68 ALA B C 1
ATOM 1624 O O . ALA B 1 68 ? 75.209 -2.940 -4.061 1.00 67.47 68 ALA B O 1
ATOM 1626 N N . CYS B 1 69 ? 74.360 -4.510 -2.679 1.00 78.08 69 CYS B N 1
ATOM 1627 C CA . CYS B 1 69 ? 74.028 -3.571 -1.612 1.00 77.73 69 CYS B CA 1
ATOM 1628 C C . CYS B 1 69 ? 75.194 -2.615 -1.392 1.00 75.52 69 CYS B C 1
ATOM 1629 O O . CYS B 1 69 ? 75.013 -1.399 -1.364 1.00 76.74 69 CYS B O 1
ATOM 1632 N N . GLN B 1 70 ? 76.394 -3.166 -1.239 1.00 55.24 70 GLN B N 1
ATOM 1633 C CA . GLN B 1 70 ? 77.574 -2.342 -1.031 1.00 54.37 70 GLN B CA 1
ATOM 1634 C C . GLN B 1 70 ? 77.759 -1.362 -2.182 1.00 52.77 70 GLN B C 1
ATOM 1635 O O . GLN B 1 70 ? 77.830 -0.150 -1.972 1.00 51.91 70 GLN B O 1
ATOM 1641 N N . SER B 1 71 ? 77.836 -1.896 -3.397 1.00 62.10 71 SER B N 1
ATOM 1642 C CA . SER B 1 71 ? 78.020 -1.076 -4.590 1.00 59.10 71 SER B CA 1
ATOM 1643 C C . SER B 1 71 ? 76.998 0.048 -4.626 1.00 55.80 71 SER B C 1
ATOM 1644 O O . SER B 1 71 ? 77.238 1.114 -5.198 1.00 56.44 71 SER B O 1
ATOM 1647 N N . LEU B 1 72 ? 75.857 -0.207 -4.001 1.00 40.11 72 LEU B N 1
ATOM 1648 C CA . LEU B 1 72 ? 74.764 0.753 -3.934 1.00 36.22 72 LEU B CA 1
ATOM 1649 C C . LEU B 1 72 ? 75.115 1.801 -2.882 1.00 33.83 72 LEU B C 1
ATOM 1650 O O . LEU B 1 72 ? 75.304 2.977 -3.191 1.00 33.49 72 LEU B O 1
ATOM 1655 N N . LEU B 1 73 ? 75.206 1.353 -1.637 1.00 33.07 73 LEU B N 1
ATOM 1656 C CA . LEU B 1 73 ? 75.550 2.212 -0.510 1.00 32.29 73 LEU B CA 1
ATOM 1657 C C . LEU B 1 73 ? 76.950 2.808 -0.733 1.00 31.53 73 LEU B C 1
ATOM 1658 O O . LEU B 1 73 ? 77.483 3.556 0.086 1.00 29.91 73 LEU B O 1
ATOM 1663 N N . ARG B 1 74 ? 77.530 2.473 -1.872 1.00 43.96 74 ARG B N 1
ATOM 1664 C CA . ARG B 1 74 ? 78.850 2.948 -2.227 1.00 44.38 74 ARG B CA 1
ATOM 1665 C C . ARG B 1 74 ? 78.686 4.213 -3.065 1.00 43.26 74 ARG B C 1
ATOM 1666 O O . ARG B 1 74 ? 79.654 4.926 -3.345 1.00 42.09 74 ARG B O 1
ATOM 1674 N N . LEU B 1 75 ? 77.446 4.481 -3.468 1.00 48.91 75 LEU B N 1
ATOM 1675 C CA . LEU B 1 75 ? 77.134 5.659 -4.270 1.00 45.71 75 LEU B CA 1
ATOM 1676 C C . LEU B 1 75 ? 77.091 6.887 -3.373 1.00 44.78 75 LEU B C 1
ATOM 1677 O O . LEU B 1 75 ? 77.057 8.016 -3.854 1.00 46.09 75 LEU B O 1
ATOM 1682 N N . ASN B 1 76 ? 77.105 6.654 -2.064 1.00 29.53 76 ASN B N 1
ATOM 1683 C CA . ASN B 1 76 ? 77.085 7.734 -1.091 1.00 28.14 76 ASN B CA 1
ATOM 1684 C C . ASN B 1 76 ? 78.488 8.202 -0.698 1.00 29.53 76 ASN B C 1
ATOM 1685 O O . ASN B 1 76 ? 78.660 8.945 0.269 1.00 29.99 76 ASN B O 1
ATOM 1690 N N . GLU B 1 77 ? 79.496 7.778 -1.448 1.00 43.19 77 GLU B N 1
ATOM 1691 C CA . GLU B 1 77 ? 80.853 8.199 -1.140 1.00 45.78 77 GLU B CA 1
ATOM 1692 C C . GLU B 1 77 ? 80.890 9.724 -1.117 1.00 44.54 77 GLU B C 1
ATOM 1693 O O . GLU B 1 77 ? 80.195 10.389 -1.888 1.00 44.39 77 GLU B O 1
ATOM 1699 N N . PHE B 1 78 ? 81.699 10.273 -0.225 1.00 39.15 78 PHE B N 1
ATOM 1700 C CA . PHE B 1 78 ? 81.819 11.715 -0.089 1.00 38.41 78 PHE B CA 1
ATOM 1701 C C . PHE B 1 78 ? 82.512 12.364 -1.280 1.00 37.94 78 PHE B C 1
ATOM 1702 O O . PHE B 1 78 ? 83.351 11.750 -1.937 1.00 37.89 78 PHE B O 1
ATOM 1710 N N . ASN B 1 79 ? 82.146 13.613 -1.546 1.00 29.57 79 ASN B N 1
ATOM 1711 C CA . ASN B 1 79 ? 82.736 14.419 -2.615 1.00 29.33 79 ASN B CA 1
ATOM 1712 C C . ASN B 1 79 ? 82.158 15.815 -2.476 1.00 26.04 79 ASN B C 1
ATOM 1713 O O . ASN B 1 79 ? 81.115 15.978 -1.859 1.00 26.58 79 ASN B O 1
ATOM 1718 N N . LEU B 1 80 ? 82.824 16.823 -3.028 1.00 25.83 80 LEU B N 1
ATOM 1719 C CA . LEU B 1 80 ? 82.329 18.196 -2.906 1.00 26.90 80 LEU B CA 1
ATOM 1720 C C . LEU B 1 80 ? 81.406 18.656 -4.037 1.00 28.52 80 LEU B C 1
ATOM 1721 O O . LEU B 1 80 ? 81.554 19.762 -4.554 1.00 28.20 80 LEU B O 1
ATOM 1726 N N . ARG B 1 81 ? 80.448 17.818 -4.412 1.00 32.34 81 ARG B N 1
ATOM 1727 C CA . ARG B 1 81 ? 79.527 18.170 -5.477 1.00 36.99 81 ARG B CA 1
ATOM 1728 C C . ARG B 1 81 ? 78.275 18.851 -4.940 1.00 38.65 81 ARG B C 1
ATOM 1729 O O . ARG B 1 81 ? 77.760 18.481 -3.883 1.00 36.40 81 ARG B O 1
ATOM 1737 N N . THR B 1 82 ? 77.807 19.850 -5.688 1.00 54.52 82 THR B N 1
ATOM 1738 C CA . THR B 1 82 ? 76.605 20.612 -5.360 1.00 57.24 82 THR B CA 1
ATOM 1739 C C . THR B 1 82 ? 75.455 19.611 -5.349 1.00 57.50 82 THR B C 1
ATOM 1740 O O . THR B 1 82 ? 75.597 18.510 -5.878 1.00 59.05 82 THR B O 1
ATOM 1744 N N . PRO B 1 83 ? 74.286 19.996 -4.807 1.00 62.83 83 PRO B N 1
ATOM 1745 C CA . PRO B 1 83 ? 73.185 19.040 -4.779 1.00 58.62 83 PRO B CA 1
ATOM 1746 C C . PRO B 1 83 ? 73.626 17.588 -4.833 1.00 55.07 83 PRO B C 1
ATOM 1747 O O . PRO B 1 83 ? 73.707 16.985 -5.900 1.00 53.53 83 PRO B O 1
ATOM 1751 N N . PHE B 1 84 ? 73.943 17.051 -3.661 1.00 35.56 84 PHE B N 1
ATOM 1752 C CA . PHE B 1 84 ? 74.372 15.666 -3.531 1.00 29.61 84 PHE B CA 1
ATOM 1753 C C . PHE B 1 84 ? 73.138 14.775 -3.471 1.00 27.94 84 PHE B C 1
ATOM 1754 O O . PHE B 1 84 ? 72.206 15.043 -2.703 1.00 26.56 84 PHE B O 1
ATOM 1762 N N . PHE B 1 85 ? 73.134 13.711 -4.267 1.00 34.09 85 PHE B N 1
ATOM 1763 C CA . PHE B 1 85 ? 72.005 12.798 -4.267 1.00 30.30 85 PHE B CA 1
ATOM 1764 C C . PHE B 1 85 ? 72.265 11.592 -3.377 1.00 29.52 85 PHE B C 1
ATOM 1765 O O . PHE B 1 85 ? 73.124 10.762 -3.666 1.00 29.66 85 PHE B O 1
ATOM 1773 N N . THR B 1 86 ? 71.515 11.506 -2.291 1.00 11.53 86 THR B N 1
ATOM 1774 C CA . THR B 1 86 ? 71.648 10.405 -1.362 1.00 13.95 86 THR B CA 1
ATOM 1775 C C . THR B 1 86 ? 70.827 9.233 -1.829 1.00 16.43 86 THR B C 1
ATOM 1776 O O . THR B 1 86 ? 69.666 9.398 -2.199 1.00 19.26 86 THR B O 1
ATOM 1780 N N . VAL B 1 87 ? 71.434 8.049 -1.824 1.00 34.59 87 VAL B N 1
ATOM 1781 C CA . VAL B 1 87 ? 70.739 6.831 -2.223 1.00 33.67 87 VAL B CA 1
ATOM 1782 C C . VAL B 1 87 ? 70.483 6.028 -0.971 1.00 34.50 87 VAL B C 1
ATOM 1783 O O . VAL B 1 87 ? 71.413 5.734 -0.222 1.00 36.28 87 VAL B O 1
ATOM 1787 N N . GLY B 1 88 ? 69.225 5.677 -0.744 1.00 32.99 88 GLY B N 1
ATOM 1788 C CA . GLY B 1 88 ? 68.882 4.914 0.440 1.00 36.47 88 GLY B CA 1
ATOM 1789 C C . GLY B 1 88 ? 67.778 3.905 0.197 1.00 39.37 88 GLY B C 1
ATOM 1790 O O . GLY B 1 88 ? 67.380 3.675 -0.946 1.00 38.89 88 GLY B O 1
ATOM 1791 N N . LEU B 1 89 ? 67.275 3.313 1.280 1.00 18.65 89 LEU B N 1
ATOM 1792 C CA . LEU B 1 89 ? 66.220 2.316 1.191 1.00 22.71 89 LEU B CA 1
ATOM 1793 C C . LEU B 1 89 ? 64.965 2.689 1.957 1.00 25.88 89 LEU B C 1
ATOM 1794 O O . LEU B 1 89 ? 65.012 3.042 3.141 1.00 23.98 89 LEU B O 1
ATOM 1799 N N . ASN B 1 90 ? 63.843 2.590 1.251 1.00 55.95 90 ASN B N 1
ATOM 1800 C CA . ASN B 1 90 ? 62.513 2.895 1.772 1.00 61.73 90 ASN B CA 1
ATOM 1801 C C . ASN B 1 90 ? 62.218 2.172 3.084 1.00 64.66 90 ASN B C 1
ATOM 1802 O O . ASN B 1 90 ? 63.040 1.412 3.585 1.00 65.42 90 ASN B O 1
ATOM 1807 N N . GLU B 1 91 ? 61.037 2.415 3.638 1.00 86.55 91 GLU B N 1
ATOM 1808 C CA . GLU B 1 91 ? 60.642 1.769 4.880 1.00 90.58 91 GLU B CA 1
ATOM 1809 C C . GLU B 1 91 ? 60.134 0.371 4.573 1.00 90.67 91 GLU B C 1
ATOM 1810 O O . GLU B 1 91 ? 59.516 -0.275 5.418 1.00 92.00 91 GLU B O 1
ATOM 1816 N N . LYS B 1 92 ? 60.399 -0.085 3.352 1.00 51.38 92 LYS B N 1
ATOM 1817 C CA . LYS B 1 92 ? 59.980 -1.406 2.897 1.00 50.90 92 LYS B CA 1
ATOM 1818 C C . LYS B 1 92 ? 60.957 -1.882 1.826 1.00 50.76 92 LYS B C 1
ATOM 1819 O O . LYS B 1 92 ? 60.560 -2.382 0.775 1.00 49.53 92 LYS B O 1
ATOM 1825 N N . LYS B 1 93 ? 62.244 -1.708 2.111 1.00 61.61 93 LYS B N 1
ATOM 1826 C CA . LYS B 1 93 ? 63.311 -2.108 1.203 1.00 61.73 93 LYS B CA 1
ATOM 1827 C C . LYS B 1 93 ? 63.092 -1.667 -0.240 1.00 60.37 93 LYS B C 1
ATOM 1828 O O . LYS B 1 93 ? 63.322 -2.435 -1.162 1.00 59.76 93 LYS B O 1
ATOM 1834 N N . ASP B 1 94 ? 62.659 -0.427 -0.444 1.00 71.94 94 ASP B N 1
ATOM 1835 C CA . ASP B 1 94 ? 62.432 0.062 -1.803 1.00 70.64 94 ASP B CA 1
ATOM 1836 C C . ASP B 1 94 ? 63.387 1.180 -2.204 1.00 66.89 94 ASP B C 1
ATOM 1837 O O . ASP B 1 94 ? 63.681 2.074 -1.414 1.00 67.23 94 ASP B O 1
ATOM 1842 N N . GLY B 1 95 ? 63.873 1.117 -3.440 1.00 64.04 95 GLY B N 1
ATOM 1843 C CA . GLY B 1 95 ? 64.795 2.124 -3.936 1.00 59.99 95 GLY B CA 1
ATOM 1844 C C . GLY B 1 95 ? 64.297 3.534 -3.709 1.00 56.57 95 GLY B C 1
ATOM 1845 O O . GLY B 1 95 ? 63.128 3.829 -3.947 1.00 57.58 95 GLY B O 1
ATOM 1846 N N . VAL B 1 96 ? 65.189 4.408 -3.253 1.00 50.90 96 VAL B N 1
ATOM 1847 C CA . VAL B 1 96 ? 64.836 5.795 -2.978 1.00 44.68 96 VAL B CA 1
ATOM 1848 C C . VAL B 1 96 ? 66.074 6.693 -3.154 1.00 42.40 96 VAL B C 1
ATOM 1849 O O . VAL B 1 96 ? 67.159 6.366 -2.673 1.00 42.82 96 VAL B O 1
ATOM 1853 N N . VAL B 1 97 ? 65.909 7.812 -3.858 1.00 37.23 97 VAL B N 1
ATOM 1854 C CA . VAL B 1 97 ? 67.010 8.750 -4.117 1.00 32.88 97 VAL B CA 1
ATOM 1855 C C . VAL B 1 97 ? 66.536 10.199 -3.981 1.00 31.21 97 VAL B C 1
ATOM 1856 O O . VAL B 1 97 ? 65.701 10.661 -4.755 1.00 31.64 97 VAL B O 1
ATOM 1860 N N . HIS B 1 98 ? 67.095 10.925 -3.018 1.00 31.49 98 HIS B N 1
ATOM 1861 C CA . HIS B 1 98 ? 66.671 12.305 -2.766 1.00 30.25 98 HIS B CA 1
ATOM 1862 C C . HIS B 1 98 ? 67.792 13.328 -2.551 1.00 28.85 98 HIS B C 1
ATOM 1863 O O . HIS B 1 98 ? 68.967 12.983 -2.493 1.00 27.15 98 HIS B O 1
ATOM 1870 N N . THR B 1 99 ? 67.389 14.591 -2.426 1.00 42.41 99 THR B N 1
ATOM 1871 C CA . THR B 1 99 ? 68.293 15.716 -2.189 1.00 41.96 99 THR B CA 1
ATOM 1872 C C . THR B 1 99 ? 67.480 16.799 -1.526 1.00 41.53 99 THR B C 1
ATOM 1873 O O . THR B 1 99 ? 66.257 16.757 -1.520 1.00 45.38 99 THR B O 1
ATOM 1877 N N . ARG B 1 100 ? 68.171 17.790 -0.995 1.00 23.12 100 ARG B N 1
ATOM 1878 C CA . ARG B 1 100 ? 67.523 18.916 -0.357 1.00 20.32 100 ARG B CA 1
ATOM 1879 C C . ARG B 1 100 ? 68.408 20.118 -0.657 1.00 18.30 100 ARG B C 1
ATOM 1880 O O . ARG B 1 100 ? 69.610 19.965 -0.814 1.00 19.76 100 ARG B O 1
ATOM 1888 N N . ILE B 1 101 ? 67.821 21.303 -0.753 1.00 12.64 101 ILE B N 1
ATOM 1889 C CA . ILE B 1 101 ? 68.585 22.503 -1.062 1.00 12.22 101 ILE B CA 1
ATOM 1890 C C . ILE B 1 101 ? 67.830 23.695 -0.541 1.00 11.49 101 ILE B C 1
ATOM 1891 O O . ILE B 1 101 ? 66.641 23.822 -0.783 1.00 13.35 101 ILE B O 1
ATOM 1896 N N . PRO B 1 102 ? 68.512 24.611 0.146 1.00 5.81 102 PRO B N 1
ATOM 1897 C CA . PRO B 1 102 ? 67.815 25.781 0.664 1.00 5.81 102 PRO B CA 1
ATOM 1898 C C . PRO B 1 102 ? 67.336 26.616 -0.516 1.00 5.81 102 PRO B C 1
ATOM 1899 O O . PRO B 1 102 ? 67.936 26.613 -1.578 1.00 5.81 102 PRO B O 1
ATOM 1903 N N . LEU B 1 103 ? 66.253 27.341 -0.318 1.00 16.99 103 LEU B N 1
ATOM 1904 C CA . LEU B 1 103 ? 65.675 28.163 -1.371 1.00 16.36 103 LEU B CA 1
ATOM 1905 C C . LEU B 1 103 ? 66.328 29.543 -1.468 1.00 16.10 103 LEU B C 1
ATOM 1906 O O . LEU B 1 103 ? 66.317 30.161 -2.515 1.00 18.79 103 LEU B O 1
ATOM 1911 N N . LEU B 1 104 ? 66.905 30.026 -0.378 1.00 21.63 104 LEU B N 1
ATOM 1912 C CA . LEU B 1 104 ? 67.520 31.346 -0.380 1.00 19.37 104 LEU B CA 1
ATOM 1913 C C . LEU B 1 104 ? 68.577 31.497 -1.450 1.00 19.83 104 LEU B C 1
ATOM 1914 O O . LEU B 1 104 ? 69.585 30.804 -1.463 1.00 23.18 104 LEU B O 1
ATOM 1919 N N . ASN B 1 105 ? 68.324 32.422 -2.355 1.00 14.10 105 ASN B N 1
ATOM 1920 C CA . ASN B 1 105 ? 69.227 32.708 -3.445 1.00 12.00 105 ASN B CA 1
ATOM 1921 C C . ASN B 1 105 ? 69.438 31.569 -4.416 1.00 12.12 105 ASN B C 1
ATOM 1922 O O . ASN B 1 105 ? 70.541 31.397 -4.924 1.00 10.81 105 ASN B O 1
ATOM 1927 N N . LEU B 1 106 ? 68.397 30.790 -4.679 1.00 11.37 106 LEU B N 1
ATOM 1928 C CA . LEU B 1 106 ? 68.497 29.688 -5.633 1.00 16.37 106 LEU B CA 1
ATOM 1929 C C . LEU B 1 106 ? 67.381 29.855 -6.662 1.00 20.12 106 LEU B C 1
ATOM 1930 O O . LEU B 1 106 ? 66.213 29.780 -6.309 1.00 25.69 106 LEU B O 1
ATOM 1935 N N . ASP B 1 107 ? 67.731 30.081 -7.923 1.00 19.31 107 ASP B N 1
ATOM 1936 C CA . ASP B 1 107 ? 66.728 30.294 -8.971 1.00 20.83 107 ASP B CA 1
ATOM 1937 C C . ASP B 1 107 ? 66.074 29.000 -9.434 1.00 20.99 107 ASP B C 1
ATOM 1938 O O . ASP B 1 107 ? 66.585 27.909 -9.173 1.00 21.88 107 ASP B O 1
ATOM 1943 N N . ASN B 1 108 ? 64.941 29.120 -10.123 1.00 20.49 108 ASN B N 1
ATOM 1944 C CA . ASN B 1 108 ? 64.230 27.944 -10.602 1.00 18.38 108 ASN B CA 1
ATOM 1945 C C . ASN B 1 108 ? 65.030 27.205 -11.655 1.00 17.85 108 ASN B C 1
ATOM 1946 O O . ASN B 1 108 ? 64.914 25.991 -11.790 1.00 19.77 108 ASN B O 1
ATOM 1951 N N . VAL B 1 109 ? 65.850 27.928 -12.401 1.00 19.24 109 VAL B N 1
ATOM 1952 C CA . VAL B 1 109 ? 66.657 27.283 -13.424 1.00 20.71 109 VAL B CA 1
ATOM 1953 C C . VAL B 1 109 ? 67.600 26.221 -12.816 1.00 22.82 109 VAL B C 1
ATOM 1954 O O . VAL B 1 109 ? 67.709 25.106 -13.340 1.00 23.98 109 VAL B O 1
ATOM 1958 N N . GLU B 1 110 ? 68.275 26.546 -11.715 1.00 23.90 110 GLU B N 1
ATOM 1959 C CA . GLU B 1 110 ? 69.157 25.557 -11.122 1.00 26.71 110 GLU B CA 1
ATOM 1960 C C . GLU B 1 110 ? 68.325 24.448 -10.537 1.00 27.73 110 GLU B C 1
ATOM 1961 O O . GLU B 1 110 ? 68.681 23.278 -10.656 1.00 31.73 110 GLU B O 1
ATOM 1975 N N . ARG B 1 112 ? 65.669 23.278 -11.574 1.00 17.64 112 ARG B N 1
ATOM 1976 C CA . ARG B 1 112 ? 65.305 22.364 -12.638 1.00 17.36 112 ARG B CA 1
ATOM 1977 C C . ARG B 1 112 ? 66.453 21.411 -12.884 1.00 17.45 112 ARG B C 1
ATOM 1978 O O . ARG B 1 112 ? 66.259 20.200 -12.871 1.00 19.92 112 ARG B O 1
ATOM 1986 N N . ARG B 1 113 ? 67.653 21.945 -13.096 1.00 23.56 113 ARG B N 1
ATOM 1987 C CA . ARG B 1 113 ? 68.798 21.072 -13.337 1.00 24.71 113 ARG B CA 1
ATOM 1988 C C . ARG B 1 113 ? 68.854 20.009 -12.261 1.00 26.09 113 ARG B C 1
ATOM 1989 O O . ARG B 1 113 ? 68.942 18.822 -12.566 1.00 28.49 113 ARG B O 1
ATOM 1997 N N . VAL B 1 114 ? 68.805 20.436 -11.001 1.00 6.46 114 VAL B N 1
ATOM 1998 C CA . VAL B 1 114 ? 68.851 19.492 -9.905 1.00 6.46 114 VAL B CA 1
ATOM 1999 C C . VAL B 1 114 ? 67.829 18.412 -10.150 1.00 6.46 114 VAL B C 1
ATOM 2000 O O . VAL B 1 114 ? 68.147 17.228 -10.064 1.00 6.46 114 VAL B O 1
ATOM 2004 N N . PHE B 1 115 ? 66.604 18.833 -10.472 1.00 16.80 115 PHE B N 1
ATOM 2005 C CA . PHE B 1 115 ? 65.507 17.905 -10.726 1.00 18.90 115 PHE B CA 1
ATOM 2006 C C . PHE B 1 115 ? 65.912 16.939 -11.836 1.00 19.18 115 PHE B C 1
ATOM 2007 O O . PHE B 1 115 ? 66.012 15.730 -11.619 1.00 19.35 115 PHE B O 1
ATOM 2015 N N . GLU B 1 116 ? 66.147 17.484 -13.022 1.00 23.37 116 GLU B N 1
ATOM 2016 C CA . GLU B 1 116 ? 66.553 16.686 -14.161 1.00 27.76 116 GLU B CA 1
ATOM 2017 C C . GLU B 1 116 ? 67.700 15.760 -13.771 1.00 29.67 116 GLU B C 1
ATOM 2018 O O . GLU B 1 116 ? 67.646 14.556 -14.008 1.00 29.35 116 GLU B O 1
ATOM 2024 N N . ALA B 1 117 ? 68.736 16.319 -13.164 1.00 43.29 117 ALA B N 1
ATOM 2025 C CA . ALA B 1 117 ? 69.871 15.518 -12.738 1.00 42.27 117 ALA B CA 1
ATOM 2026 C C . ALA B 1 117 ? 69.375 14.344 -11.919 1.00 43.98 117 ALA B C 1
ATOM 2027 O O . ALA B 1 117 ? 69.818 13.214 -12.115 1.00 47.77 117 ALA B O 1
ATOM 2029 N N . LEU B 1 118 ? 68.453 14.614 -10.999 1.00 19.44 118 LEU B N 1
ATOM 2030 C CA . LEU B 1 118 ? 67.905 13.562 -10.153 1.00 18.33 118 LEU B CA 1
ATOM 2031 C C . LEU B 1 118 ? 67.203 12.491 -10.979 1.00 19.42 118 LEU B C 1
ATOM 2032 O O . LEU B 1 118 ? 67.308 11.299 -10.675 1.00 21.69 118 LEU B O 1
ATOM 2037 N N . LEU B 1 119 ? 66.481 12.913 -12.015 1.00 26.02 119 LEU B N 1
ATOM 2038 C CA . LEU B 1 119 ? 65.785 11.970 -12.881 1.00 26.97 119 LEU B CA 1
ATOM 2039 C C . LEU B 1 119 ? 66.793 11.001 -13.468 1.00 28.66 119 LEU B C 1
ATOM 2040 O O . LEU B 1 119 ? 66.730 9.801 -13.203 1.00 28.67 119 LEU B O 1
ATOM 2045 N N . ASN B 1 120 ? 67.714 11.538 -14.269 1.00 33.49 120 ASN B N 1
ATOM 2046 C CA . ASN B 1 120 ? 68.757 10.757 -14.914 1.00 37.37 120 ASN B CA 1
ATOM 2047 C C . ASN B 1 120 ? 69.424 9.806 -13.943 1.00 38.58 120 ASN B C 1
ATOM 2048 O O . ASN B 1 120 ? 69.583 8.624 -14.247 1.00 41.55 120 ASN B O 1
ATOM 2053 N N . LEU B 1 121 ? 69.811 10.304 -12.772 1.00 33.13 121 LEU B N 1
ATOM 2054 C CA . LEU B 1 121 ? 70.454 9.432 -11.798 1.00 32.28 121 LEU B CA 1
ATOM 2055 C C . LEU B 1 121 ? 69.547 8.256 -11.436 1.00 33.00 121 LEU B C 1
ATOM 2056 O O . LEU B 1 121 ? 70.000 7.124 -11.332 1.00 29.59 121 LEU B O 1
ATOM 2061 N N . SER B 1 122 ? 68.265 8.525 -11.229 1.00 40.01 122 SER B N 1
ATOM 2062 C CA . SER B 1 122 ? 67.334 7.456 -10.893 1.00 44.68 122 SER B CA 1
ATOM 2063 C C . SER B 1 122 ? 67.331 6.457 -12.043 1.00 49.98 122 SER B C 1
ATOM 2064 O O . SER B 1 122 ? 67.215 5.250 -11.844 1.00 52.27 122 SER B O 1
ATOM 2067 N N . GLY B 1 123 ? 67.458 6.978 -13.255 1.00 39.21 123 GLY B N 1
ATOM 2068 C CA . GLY B 1 123 ? 67.483 6.122 -14.419 1.00 42.88 123 GLY B CA 1
ATOM 2069 C C . GLY B 1 123 ? 68.650 5.176 -14.288 1.00 44.60 123 GLY B C 1
ATOM 2070 O O . GLY B 1 123 ? 68.457 3.980 -14.102 1.00 43.10 123 GLY B O 1
ATOM 2071 N N . GLU B 1 124 ? 69.860 5.721 -14.357 1.00 45.56 124 GLU B N 1
ATOM 2072 C CA . GLU B 1 124 ? 71.081 4.929 -14.248 1.00 45.69 124 GLU B CA 1
ATOM 2073 C C . GLU B 1 124 ? 71.055 3.918 -13.096 1.00 49.18 124 GLU B C 1
ATOM 2074 O O . GLU B 1 124 ? 71.474 2.772 -13.259 1.00 50.13 124 GLU B O 1
ATOM 2080 N N . VAL B 1 125 ? 70.564 4.338 -11.935 1.00 49.99 125 VAL B N 1
ATOM 2081 C CA . VAL B 1 125 ? 70.514 3.448 -10.786 1.00 50.77 125 VAL B CA 1
ATOM 2082 C C . VAL B 1 125 ? 69.483 2.360 -10.968 1.00 50.56 125 VAL B C 1
ATOM 2083 O O . VAL B 1 125 ? 69.681 1.230 -10.522 1.00 51.63 125 VAL B O 1
ATOM 2087 N N . LYS B 1 126 ? 68.385 2.700 -11.632 1.00 83.85 126 LYS B N 1
ATOM 2088 C CA . LYS B 1 126 ? 67.305 1.752 -11.868 1.00 82.91 126 LYS B CA 1
ATOM 2089 C C . LYS B 1 126 ? 67.736 0.609 -12.793 1.00 83.24 126 LYS B C 1
ATOM 2090 O O . LYS B 1 126 ? 67.447 -0.557 -12.524 1.00 83.41 126 LYS B O 1
ATOM 2096 N N . LYS B 1 127 ? 68.431 0.949 -13.876 1.00 51.07 127 LYS B N 1
ATOM 2097 C CA . LYS B 1 127 ? 68.899 -0.042 -14.843 1.00 52.76 127 LYS B CA 1
ATOM 2098 C C . LYS B 1 127 ? 70.235 -0.670 -14.465 1.00 54.87 127 LYS B C 1
ATOM 2099 O O . LYS B 1 127 ? 71.113 -0.815 -15.309 1.00 55.55 127 LYS B O 1
ATOM 2105 N N . THR B 1 128 ? 70.392 -1.047 -13.202 1.00 55.08 128 THR B N 1
ATOM 2106 C CA . THR B 1 128 ? 71.640 -1.655 -12.748 1.00 57.44 128 THR B CA 1
ATOM 2107 C C . THR B 1 128 ? 71.348 -2.502 -11.525 1.00 58.76 128 THR B C 1
ATOM 2108 O O . THR B 1 128 ? 71.860 -3.607 -11.386 1.00 57.90 128 THR B O 1
ATOM 2112 N N . PHE B 1 129 ? 70.515 -1.977 -10.638 1.00 74.14 129 PHE B N 1
ATOM 2113 C CA . PHE B 1 129 ? 70.146 -2.695 -9.431 1.00 75.58 129 PHE B CA 1
ATOM 2114 C C . PHE B 1 129 ? 68.683 -3.104 -9.529 1.00 75.05 129 PHE B C 1
ATOM 2115 O O . PHE B 1 129 ? 68.198 -3.897 -8.721 1.00 74.39 129 PHE B O 1
ATOM 2123 N N . GLY B 1 130 ? 67.985 -2.558 -10.524 1.00 75.68 130 GLY B N 1
ATOM 2124 C CA . GLY B 1 130 ? 66.576 -2.867 -10.703 1.00 75.68 130 GLY B CA 1
ATOM 2125 C C . GLY B 1 130 ? 65.698 -1.959 -9.858 1.00 75.68 130 GLY B C 1
ATOM 2126 O O . GLY B 1 130 ? 66.236 -0.997 -9.274 1.00 75.68 130 GLY B O 1
ATOM 2127 N N . GLY C 1 1 ? 67.863 35.134 12.618 1.00 27.58 1 GLY C N 1
ATOM 2128 C CA . GLY C 1 1 ? 68.719 33.979 13.242 1.00 23.17 1 GLY C CA 1
ATOM 2129 C C . GLY C 1 1 ? 70.233 34.229 13.282 1.00 22.53 1 GLY C C 1
ATOM 2130 O O . GLY C 1 1 ? 70.817 34.376 14.346 1.00 23.66 1 GLY C O 1
ATOM 2131 N N . ALA C 1 2 ? 70.871 34.247 12.112 1.00 29.86 2 ALA C N 1
ATOM 2132 C CA . ALA C 1 2 ? 72.289 34.553 12.007 1.00 27.41 2 ALA C CA 1
ATOM 2133 C C . ALA C 1 2 ? 72.304 36.074 12.037 1.00 29.59 2 ALA C C 1
ATOM 2134 O O . ALA C 1 2 ? 73.246 36.696 12.519 1.00 33.83 2 ALA C O 1
ATOM 2144 N N . LYS C 1 4 ? 70.191 37.782 13.714 1.00 23.44 4 LYS C N 1
ATOM 2145 C CA . LYS C 1 4 ? 69.973 38.190 15.087 1.00 20.61 4 LYS C CA 1
ATOM 2146 C C . LYS C 1 4 ? 71.324 38.265 15.782 1.00 20.37 4 LYS C C 1
ATOM 2147 O O . LYS C 1 4 ? 71.719 39.332 16.263 1.00 17.93 4 LYS C O 1
ATOM 2153 N N . ASN C 1 5 ? 72.051 37.149 15.797 1.00 9.58 5 ASN C N 1
ATOM 2154 C CA . ASN C 1 5 ? 73.356 37.130 16.448 1.00 7.48 5 ASN C CA 1
ATOM 2155 C C . ASN C 1 5 ? 74.248 38.263 15.939 1.00 8.69 5 ASN C C 1
ATOM 2156 O O . ASN C 1 5 ? 75.030 38.849 16.694 1.00 6.75 5 ASN C O 1
ATOM 2161 N N . SER C 1 6 ? 74.120 38.577 14.656 1.00 20.60 6 SER C N 1
ATOM 2162 C CA . SER C 1 6 ? 74.936 39.626 14.080 1.00 20.77 6 SER C CA 1
ATOM 2163 C C . SER C 1 6 ? 74.561 40.951 14.694 1.00 21.30 6 SER C C 1
ATOM 2164 O O . SER C 1 6 ? 75.412 41.633 15.263 1.00 21.72 6 SER C O 1
ATOM 2167 N N . PHE C 1 7 ? 73.282 41.306 14.602 1.00 23.91 7 PHE C N 1
ATOM 2168 C CA . PHE C 1 7 ? 72.813 42.564 15.168 1.00 21.84 7 PHE C CA 1
ATOM 2169 C C . PHE C 1 7 ? 73.200 42.670 16.642 1.00 21.78 7 PHE C C 1
ATOM 2170 O O . PHE C 1 7 ? 73.516 43.754 17.117 1.00 19.96 7 PHE C O 1
ATOM 2178 N N . ASP C 1 8 ? 73.174 41.547 17.360 1.00 11.69 8 ASP C N 1
ATOM 2179 C CA . ASP C 1 8 ? 73.548 41.566 18.756 1.00 10.64 8 ASP C CA 1
ATOM 2180 C C . ASP C 1 8 ? 75.009 41.978 18.929 1.00 11.83 8 ASP C C 1
ATOM 2181 O O . ASP C 1 8 ? 75.295 42.913 19.679 1.00 16.03 8 ASP C O 1
ATOM 2186 N N . ARG C 1 9 ? 75.935 41.320 18.235 1.00 10.05 9 ARG C N 1
ATOM 2187 C CA . ARG C 1 9 ? 77.351 41.703 18.337 1.00 7.07 9 ARG C CA 1
ATOM 2188 C C . ARG C 1 9 ? 77.498 43.190 18.065 1.00 7.07 9 ARG C C 1
ATOM 2189 O O . ARG C 1 9 ? 78.299 43.859 18.707 1.00 7.07 9 ARG C O 1
ATOM 2197 N N . LEU C 1 10 ? 76.753 43.710 17.096 1.00 5.81 10 LEU C N 1
ATOM 2198 C CA . LEU C 1 10 ? 76.851 45.129 16.831 1.00 5.81 10 LEU C CA 1
ATOM 2199 C C . LEU C 1 10 ? 76.593 45.825 18.158 1.00 5.81 10 LEU C C 1
ATOM 2200 O O . LEU C 1 10 ? 77.498 46.395 18.749 1.00 5.81 10 LEU C O 1
ATOM 2205 N N . ILE C 1 11 ? 75.352 45.753 18.629 1.00 20.80 11 ILE C N 1
ATOM 2206 C CA . ILE C 1 11 ? 74.951 46.374 19.882 1.00 21.69 11 ILE C CA 1
ATOM 2207 C C . ILE C 1 11 ? 75.931 46.126 21.008 1.00 22.52 11 ILE C C 1
ATOM 2208 O O . ILE C 1 11 ? 76.484 47.070 21.584 1.00 22.09 11 ILE C O 1
ATOM 2213 N N . ASP C 1 12 ? 76.140 44.853 21.320 1.00 21.67 12 ASP C N 1
ATOM 2214 C CA . ASP C 1 12 ? 77.060 44.477 22.378 1.00 24.99 12 ASP C CA 1
ATOM 2215 C C . ASP C 1 12 ? 78.319 45.312 22.281 1.00 25.84 12 ASP C C 1
ATOM 2216 O O . ASP C 1 12 ? 78.767 45.902 23.265 1.00 28.92 12 ASP C O 1
ATOM 2221 N N . GLY C 1 13 ? 78.890 45.353 21.082 1.00 14.37 13 GLY C N 1
ATOM 2222 C CA . GLY C 1 13 ? 80.094 46.126 20.860 1.00 10.79 13 GLY C CA 1
ATOM 2223 C C . GLY C 1 13 ? 79.951 47.622 21.125 1.00 12.13 13 GLY C C 1
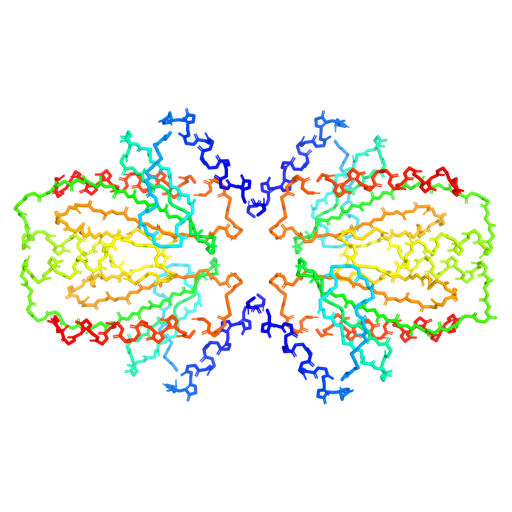ATOM 2224 O O . GLY C 1 13 ? 80.839 48.206 21.745 1.00 10.06 13 GLY C O 1
ATOM 2225 N N . LEU C 1 14 ? 78.864 48.254 20.670 1.00 22.04 14 LEU C N 1
ATOM 2226 C CA . LEU C 1 14 ? 78.694 49.684 20.897 1.00 23.59 14 LEU C CA 1
ATOM 2227 C C . LEU C 1 14 ? 78.507 49.974 22.380 1.00 27.50 14 LEU C C 1
ATOM 2228 O O . LEU C 1 14 ? 78.878 51.046 22.872 1.00 27.96 14 LEU C O 1
ATOM 2233 N N . ALA C 1 15 ? 77.919 49.021 23.092 1.00 27.45 15 ALA C N 1
ATOM 2234 C CA . ALA C 1 15 ? 77.705 49.197 24.515 1.00 29.58 15 ALA C CA 1
ATOM 2235 C C . ALA C 1 15 ? 79.050 49.323 25.193 1.00 32.50 15 ALA C C 1
ATOM 2236 O O . ALA C 1 15 ? 79.269 50.225 26.005 1.00 37.11 15 ALA C O 1
ATOM 2238 N N . LYS C 1 16 ? 79.954 48.410 24.860 1.00 19.25 16 LYS C N 1
ATOM 2239 C CA . LYS C 1 16 ? 81.281 48.420 25.460 1.00 17.47 16 LYS C CA 1
ATOM 2240 C C . LYS C 1 16 ? 82.083 49.674 25.190 1.00 18.48 16 LYS C C 1
ATOM 2241 O O . LYS C 1 16 ? 82.961 50.016 25.974 1.00 19.04 16 LYS C O 1
ATOM 2247 N N . ASP C 1 17 ? 81.803 50.365 24.094 1.00 26.27 17 ASP C N 1
ATOM 2248 C CA . ASP C 1 17 ? 82.578 51.560 23.785 1.00 28.15 17 ASP C CA 1
ATOM 2249 C C . ASP C 1 17 ? 81.822 52.868 23.955 1.00 29.38 17 ASP C C 1
ATOM 2250 O O . ASP C 1 17 ? 82.388 53.941 23.786 1.00 30.11 17 ASP C O 1
ATOM 2255 N N . TYR C 1 18 ? 80.538 52.793 24.270 1.00 35.45 18 TYR C N 1
ATOM 2256 C CA . TYR C 1 18 ? 79.758 54.010 24.440 1.00 34.76 18 TYR C CA 1
ATOM 2257 C C . TYR C 1 18 ? 78.783 53.839 25.598 1.00 34.96 18 TYR C C 1
ATOM 2258 O O . TYR C 1 18 ? 77.856 54.622 25.771 1.00 36.99 18 TYR C O 1
ATOM 2267 N N . GLY C 1 19 ? 79.000 52.801 26.390 1.00 20.02 19 GLY C N 1
ATOM 2268 C CA . GLY C 1 19 ? 78.135 52.557 27.523 1.00 20.10 19 GLY C CA 1
ATOM 2269 C C . GLY C 1 19 ? 76.724 52.137 27.168 1.00 21.30 19 GLY C C 1
ATOM 2270 O O . GLY C 1 19 ? 76.364 52.029 26.006 1.00 22.10 19 GLY C O 1
ATOM 2279 N N . PRO C 1 21 ? 72.898 51.858 26.256 1.00 47.82 21 PRO C N 1
ATOM 2280 C CA . PRO C 1 21 ? 72.047 52.646 25.361 1.00 47.92 21 PRO C CA 1
ATOM 2281 C C . PRO C 1 21 ? 70.729 52.981 26.053 1.00 49.57 21 PRO C C 1
ATOM 2282 O O . PRO C 1 21 ? 70.418 52.429 27.107 1.00 52.03 21 PRO C O 1
ATOM 2286 N N . GLY C 1 22 ? 69.957 53.883 25.457 1.00 33.00 22 GLY C N 1
ATOM 2287 C CA . GLY C 1 22 ? 68.663 54.244 26.010 1.00 29.72 22 GLY C CA 1
ATOM 2288 C C . GLY C 1 22 ? 67.598 53.520 25.210 1.00 29.04 22 GLY C C 1
ATOM 2289 O O . GLY C 1 22 ? 67.840 53.164 24.064 1.00 28.32 22 GLY C O 1
ATOM 2290 N N . PHE C 1 23 ? 66.424 53.297 25.783 1.00 21.04 23 PHE C N 1
ATOM 2291 C CA . PHE C 1 23 ? 65.398 52.592 25.044 1.00 24.53 23 PHE C CA 1
ATOM 2292 C C . PHE C 1 23 ? 64.114 53.366 24.825 1.00 26.97 23 PHE C C 1
ATOM 2293 O O . PHE C 1 23 ? 63.147 53.180 25.560 1.00 29.59 23 PHE C O 1
ATOM 2301 N N . PRO C 1 24 ? 64.078 54.241 23.804 1.00 40.36 24 PRO C N 1
ATOM 2302 C CA . PRO C 1 24 ? 62.881 55.034 23.498 1.00 43.21 24 PRO C CA 1
ATOM 2303 C C . PRO C 1 24 ? 61.653 54.147 23.244 1.00 47.38 24 PRO C C 1
ATOM 2304 O O . PRO C 1 24 ? 61.768 52.919 23.141 1.00 47.58 24 PRO C O 1
ATOM 2308 N N . GLU C 1 25 ? 60.484 54.771 23.137 1.00 55.74 25 GLU C N 1
ATOM 2309 C CA . GLU C 1 25 ? 59.237 54.038 22.912 1.00 62.54 25 GLU C CA 1
ATOM 2310 C C . GLU C 1 25 ? 58.989 53.783 21.423 1.00 62.84 25 GLU C C 1
ATOM 2311 O O . GLU C 1 25 ? 59.473 54.536 20.572 1.00 63.20 25 GLU C O 1
ATOM 2317 N N . LYS C 1 26 ? 58.230 52.732 21.110 1.00 76.19 26 LYS C N 1
ATOM 2318 C CA . LYS C 1 26 ? 57.922 52.417 19.718 1.00 77.42 26 LYS C CA 1
ATOM 2319 C C . LYS C 1 26 ? 57.288 53.640 19.065 1.00 77.90 26 LYS C C 1
ATOM 2320 O O . LYS C 1 26 ? 56.091 53.877 19.215 1.00 79.80 26 LYS C O 1
ATOM 2326 N N . LYS C 1 27 ? 58.092 54.420 18.351 1.00 60.12 27 LYS C N 1
ATOM 2327 C CA . LYS C 1 27 ? 57.592 55.618 17.688 1.00 60.05 27 LYS C CA 1
ATOM 2328 C C . LYS C 1 27 ? 56.997 55.290 16.323 1.00 60.61 27 LYS C C 1
ATOM 2329 O O . LYS C 1 27 ? 55.794 55.426 16.103 1.00 61.33 27 LYS C O 1
ATOM 2335 N N . HIS C 1 28 ? 57.859 54.856 15.410 1.00 91.66 28 HIS C N 1
ATOM 2336 C CA . HIS C 1 28 ? 57.465 54.508 14.049 1.00 89.11 28 HIS C CA 1
ATOM 2337 C C . HIS C 1 28 ? 56.756 53.154 13.988 1.00 89.06 28 HIS C C 1
ATOM 2338 O O . HIS C 1 28 ? 56.858 52.348 14.913 1.00 88.60 28 HIS C O 1
ATOM 2345 N N . GLU C 1 29 ? 56.038 52.911 12.894 1.00 98.63 29 GLU C N 1
ATOM 2346 C CA . GLU C 1 29 ? 55.340 51.642 12.707 1.00 100.29 29 GLU C CA 1
ATOM 2347 C C . GLU C 1 29 ? 56.332 50.625 12.142 1.00 99.48 29 GLU C C 1
ATOM 2348 O O . GLU C 1 29 ? 57.281 50.999 11.448 1.00 99.83 29 GLU C O 1
ATOM 2354 N N . HIS C 1 30 ? 56.111 49.347 12.438 1.00 71.36 30 HIS C N 1
ATOM 2355 C CA . HIS C 1 30 ? 56.997 48.276 11.978 1.00 68.60 30 HIS C CA 1
ATOM 2356 C C . HIS C 1 30 ? 58.274 48.219 12.809 1.00 65.74 30 HIS C C 1
ATOM 2357 O O . HIS C 1 30 ? 59.097 47.321 12.639 1.00 67.74 30 HIS C O 1
ATOM 2364 N N . GLU C 1 31 ? 58.436 49.188 13.702 1.00 39.75 31 GLU C N 1
ATOM 2365 C CA . GLU C 1 31 ? 59.605 49.252 14.563 1.00 35.56 31 GLU C CA 1
ATOM 2366 C C . GLU C 1 31 ? 59.548 48.096 15.540 1.00 32.96 31 GLU C C 1
ATOM 2367 O O . GLU C 1 31 ? 58.471 47.706 15.967 1.00 32.94 31 GLU C O 1
ATOM 2373 N N . VAL C 1 32 ? 60.695 47.531 15.892 1.00 32.12 32 VAL C N 1
ATOM 2374 C CA . VAL C 1 32 ? 60.688 46.445 16.854 1.00 31.14 32 VAL C CA 1
ATOM 2375 C C . VAL C 1 32 ? 61.769 46.671 17.897 1.00 30.64 32 VAL C C 1
ATOM 2376 O O . VAL C 1 32 ? 61.638 46.230 19.036 1.00 30.94 32 VAL C O 1
ATOM 2380 N N . TYR C 1 33 ? 62.832 47.365 17.501 1.00 27.13 33 TYR C N 1
ATOM 2381 C CA . TYR C 1 33 ? 63.937 47.648 18.402 1.00 28.01 33 TYR C CA 1
ATOM 2382 C C . TYR C 1 33 ? 64.438 49.057 18.210 1.00 28.27 33 TYR C C 1
ATOM 2383 O O . TYR C 1 33 ? 64.424 49.581 17.107 1.00 30.92 33 TYR C O 1
ATOM 2392 N N . CYS C 1 34 ? 64.870 49.676 19.294 1.00 42.71 34 CYS C N 1
ATOM 2393 C CA . CYS C 1 34 ? 65.444 50.997 19.202 1.00 41.45 34 CYS C CA 1
ATOM 2394 C C . CYS C 1 34 ? 66.424 51.180 20.331 1.00 40.50 34 CYS C C 1
ATOM 2395 O O . CYS C 1 34 ? 66.072 51.022 21.491 1.00 42.98 34 CYS C O 1
ATOM 2398 N N . PHE C 1 35 ? 67.662 51.494 19.987 1.00 24.83 35 PHE C N 1
ATOM 2399 C CA . PHE C 1 35 ? 68.678 51.698 20.987 1.00 23.66 35 PHE C CA 1
ATOM 2400 C C . PHE C 1 35 ? 69.185 53.107 20.770 1.00 28.13 35 PHE C C 1
ATOM 2401 O O . PHE C 1 35 ? 69.466 53.498 19.638 1.00 31.28 35 PHE C O 1
ATOM 2409 N N . GLU C 1 36 ? 69.293 53.875 21.845 1.00 22.33 36 GLU C N 1
ATOM 2410 C CA . GLU C 1 36 ? 69.770 55.234 21.724 1.00 24.31 36 GLU C CA 1
ATOM 2411 C C . GLU C 1 36 ? 71.099 55.412 22.429 1.00 25.16 36 GLU C C 1
ATOM 2412 O O . GLU C 1 36 ? 71.224 55.166 23.629 1.00 27.07 36 GLU C O 1
ATOM 2418 N N . PHE C 1 37 ? 72.106 55.815 21.670 1.00 28.52 37 PHE C N 1
ATOM 2419 C CA . PHE C 1 37 ? 73.408 56.062 22.249 1.00 30.10 37 PHE C CA 1
ATOM 2420 C C . PHE C 1 37 ? 73.515 57.572 22.292 1.00 34.36 37 PHE C C 1
ATOM 2421 O O . PHE C 1 37 ? 74.018 58.200 21.366 1.00 33.98 37 PHE C O 1
ATOM 2429 N N . LYS C 1 38 ? 73.006 58.141 23.382 1.00 45.00 38 LYS C N 1
ATOM 2430 C CA . LYS C 1 38 ? 72.972 59.588 23.586 1.00 49.27 38 LYS C CA 1
ATOM 2431 C C . LYS C 1 38 ? 74.312 60.318 23.529 1.00 51.31 38 LYS C C 1
ATOM 2432 O O . LYS C 1 38 ? 74.371 61.478 23.117 1.00 51.56 38 LYS C O 1
ATOM 2438 N N . GLU C 1 39 ? 75.386 59.653 23.938 1.00 65.01 39 GLU C N 1
ATOM 2439 C CA . GLU C 1 39 ? 76.699 60.284 23.898 1.00 67.45 39 GLU C CA 1
ATOM 2440 C C . GLU C 1 39 ? 76.996 60.790 22.488 1.00 67.07 39 GLU C C 1
ATOM 2441 O O . GLU C 1 39 ? 77.503 61.897 22.299 1.00 67.27 39 GLU C O 1
ATOM 2447 N N . VAL C 1 40 ? 76.661 59.968 21.500 1.00 97.59 40 VAL C N 1
ATOM 2448 C CA . VAL C 1 40 ? 76.912 60.304 20.108 1.00 94.10 40 VAL C CA 1
ATOM 2449 C C . VAL C 1 40 ? 75.672 60.662 19.279 1.00 92.81 40 VAL C C 1
ATOM 2450 O O . VAL C 1 40 ? 75.727 60.685 18.051 1.00 95.09 40 VAL C O 1
ATOM 2454 N N . SER C 1 41 ? 74.559 60.935 19.953 1.00 59.69 41 SER C N 1
ATOM 2455 C CA . SER C 1 41 ? 73.315 61.334 19.291 1.00 56.63 41 SER C CA 1
ATOM 2456 C C . SER C 1 41 ? 72.853 60.445 18.144 1.00 55.00 41 SER C C 1
ATOM 2457 O O . SER C 1 41 ? 72.283 60.939 17.169 1.00 57.23 41 SER C O 1
ATOM 2460 N N . ILE C 1 42 ? 73.088 59.142 18.258 1.00 37.22 42 ILE C N 1
ATOM 2461 C CA . ILE C 1 42 ? 72.691 58.200 17.221 1.00 33.94 42 ILE C CA 1
ATOM 2462 C C . ILE C 1 42 ? 71.714 57.159 17.743 1.00 33.52 42 ILE C C 1
ATOM 2463 O O . ILE C 1 42 ? 71.883 56.630 18.840 1.00 35.89 42 ILE C O 1
ATOM 2468 N N . ARG C 1 43 ? 70.698 56.858 16.945 1.00 27.71 43 ARG C N 1
ATOM 2469 C CA . ARG C 1 43 ? 69.704 55.862 17.304 1.00 26.17 43 ARG C CA 1
ATOM 2470 C C . ARG C 1 43 ? 69.747 54.735 16.273 1.00 27.21 43 ARG C C 1
ATOM 2471 O O . ARG C 1 43 ? 69.905 54.995 15.082 1.00 28.61 43 ARG C O 1
ATOM 2479 N N . ILE C 1 44 ? 69.609 53.491 16.731 1.00 15.25 44 ILE C N 1
ATOM 2480 C CA . ILE C 1 44 ? 69.648 52.315 15.864 1.00 10.39 44 ILE C CA 1
ATOM 2481 C C . ILE C 1 44 ? 68.272 51.674 15.921 1.00 12.08 44 ILE C C 1
ATOM 2482 O O . ILE C 1 44 ? 67.852 51.246 16.996 1.00 13.17 44 ILE C O 1
ATOM 2487 N N . TYR C 1 45 ? 67.560 51.593 14.801 1.00 18.03 45 TYR C N 1
ATOM 2488 C CA . TYR C 1 45 ? 66.247 50.946 14.814 1.00 18.06 45 TYR C CA 1
ATOM 2489 C C . TYR C 1 45 ? 66.321 49.635 14.036 1.00 20.17 45 TYR C C 1
ATOM 2490 O O . TYR C 1 45 ? 67.234 49.437 13.229 1.00 19.31 45 TYR C O 1
ATOM 2499 N N . GLN C 1 46 ? 65.374 48.735 14.280 1.00 10.88 46 GLN C N 1
ATOM 2500 C CA . GLN C 1 46 ? 65.319 47.495 13.526 1.00 13.51 46 GLN C CA 1
ATOM 2501 C C . GLN C 1 46 ? 63.898 47.250 13.047 1.00 15.85 46 GLN C C 1
ATOM 2502 O O . GLN C 1 46 ? 62.971 47.033 13.830 1.00 15.18 46 GLN C O 1
ATOM 2508 N N . ASP C 1 47 ? 63.762 47.301 11.731 1.00 28.72 47 ASP C N 1
ATOM 2509 C CA . ASP C 1 47 ? 62.517 47.108 11.003 1.00 30.34 47 ASP C CA 1
ATOM 2510 C C . ASP C 1 47 ? 61.914 45.758 11.374 1.00 29.54 47 ASP C C 1
ATOM 2511 O O . ASP C 1 47 ? 62.559 44.935 12.025 1.00 26.21 47 ASP C O 1
ATOM 2516 N N . LYS C 1 48 ? 60.668 45.539 10.973 1.00 37.75 48 LYS C N 1
ATOM 2517 C CA . LYS C 1 48 ? 59.997 44.269 11.237 1.00 40.70 48 LYS C CA 1
ATOM 2518 C C . LYS C 1 48 ? 60.360 43.329 10.092 1.00 38.44 48 LYS C C 1
ATOM 2519 O O . LYS C 1 48 ? 60.168 42.115 10.178 1.00 35.32 48 LYS C O 1
ATOM 2525 N N . PHE C 1 49 ? 60.889 43.914 9.021 1.00 55.80 49 PHE C N 1
ATOM 2526 C CA . PHE C 1 49 ? 61.282 43.160 7.845 1.00 53.73 49 PHE C CA 1
ATOM 2527 C C . PHE C 1 49 ? 62.798 43.003 7.769 1.00 52.67 49 PHE C C 1
ATOM 2528 O O . PHE C 1 49 ? 63.366 42.848 6.686 1.00 50.34 49 PHE C O 1
ATOM 2536 N N . LYS C 1 50 ? 63.442 43.066 8.932 1.00 40.44 50 LYS C N 1
ATOM 2537 C CA . LYS C 1 50 ? 64.885 42.886 9.051 1.00 34.41 50 LYS C CA 1
ATOM 2538 C C . LYS C 1 50 ? 65.786 43.930 8.398 1.00 32.56 50 LYS C C 1
ATOM 2539 O O . LYS C 1 50 ? 66.694 43.588 7.654 1.00 34.06 50 LYS C O 1
ATOM 2545 N N . TRP C 1 51 ? 65.536 45.199 8.671 1.00 6.75 51 TRP C N 1
ATOM 2546 C CA . TRP C 1 51 ? 66.378 46.251 8.144 1.00 5.94 51 TRP C CA 1
ATOM 2547 C C . TRP C 1 51 ? 66.851 46.959 9.376 1.00 8.51 51 TRP C C 1
ATOM 2548 O O . TRP C 1 51 ? 66.081 47.120 10.320 1.00 10.69 51 TRP C O 1
ATOM 2559 N N . VAL C 1 52 ? 68.114 47.362 9.394 1.00 13.66 52 VAL C N 1
ATOM 2560 C CA . VAL C 1 52 ? 68.639 48.080 10.534 1.00 10.38 52 VAL C CA 1
ATOM 2561 C C . VAL C 1 52 ? 68.717 49.530 10.078 1.00 9.95 52 VAL C C 1
ATOM 2562 O O . VAL C 1 52 ? 68.972 49.790 8.902 1.00 9.98 52 VAL C O 1
ATOM 2566 N N . TYR C 1 53 ? 68.478 50.473 10.987 1.00 23.60 53 TYR C N 1
ATOM 2567 C CA . TYR C 1 53 ? 68.537 51.891 10.639 1.00 22.16 53 TYR C CA 1
ATOM 2568 C C . TYR C 1 53 ? 69.447 52.652 11.578 1.00 23.50 53 TYR C C 1
ATOM 2569 O O . TYR C 1 53 ? 69.556 52.318 12.752 1.00 29.60 53 TYR C O 1
ATOM 2578 N N . PHE C 1 54 ? 70.087 53.691 11.069 1.00 10.27 54 PHE C N 1
ATOM 2579 C CA . PHE C 1 54 ? 70.961 54.519 11.891 1.00 11.96 54 PHE C CA 1
ATOM 2580 C C . PHE C 1 54 ? 70.514 55.959 11.753 1.00 14.96 54 PHE C C 1
ATOM 2581 O O . PHE C 1 54 ? 70.589 56.538 10.665 1.00 16.38 54 PHE C O 1
ATOM 2589 N N . LEU C 1 55 ? 70.045 56.538 12.851 1.00 25.82 55 LEU C N 1
ATOM 2590 C CA . LEU C 1 55 ? 69.596 57.922 12.833 1.00 29.44 55 LEU C CA 1
ATOM 2591 C C . LEU C 1 55 ? 70.471 58.774 13.718 1.00 34.39 55 LEU C C 1
ATOM 2592 O O . LEU C 1 55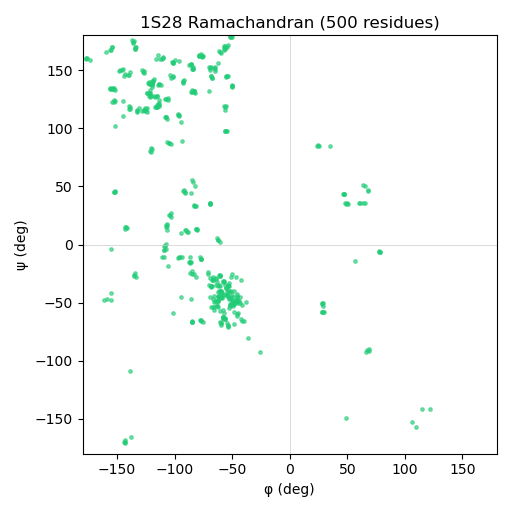 ? 70.691 58.452 14.878 1.00 38.60 55 LEU C O 1
ATOM 2597 N N . SER C 1 56 ? 70.975 59.863 13.158 1.00 28.84 56 SER C N 1
ATOM 2598 C CA . SER C 1 56 ? 71.847 60.773 13.885 1.00 32.93 56 SER C CA 1
ATOM 2599 C C . SER C 1 56 ? 71.265 62.172 13.904 1.00 37.89 56 SER C C 1
ATOM 2600 O O . SER C 1 56 ? 70.741 62.652 12.894 1.00 36.80 56 SER C O 1
ATOM 2603 N N . ASP C 1 57 ? 71.360 62.829 15.054 1.00 64.89 57 ASP C N 1
ATOM 2604 C CA . ASP C 1 57 ? 70.845 64.184 15.182 1.00 69.35 57 ASP C CA 1
ATOM 2605 C C . ASP C 1 57 ? 71.962 65.205 15.278 1.00 72.55 57 ASP C C 1
ATOM 2606 O O . ASP C 1 57 ? 72.686 65.267 16.271 1.00 73.47 57 ASP C O 1
ATOM 2611 N N . ILE C 1 58 ? 72.104 65.994 14.216 1.00 68.92 58 ILE C N 1
ATOM 2612 C CA . ILE C 1 58 ? 73.124 67.025 14.157 1.00 72.19 58 ILE C CA 1
ATOM 2613 C C . ILE C 1 58 ? 72.767 68.088 15.187 1.00 73.18 58 ILE C C 1
ATOM 2614 O O . ILE C 1 58 ? 73.641 68.672 15.823 1.00 72.02 58 ILE C O 1
ATOM 2619 N N . GLY C 1 59 ? 71.471 68.325 15.353 1.00 59.48 59 GLY C N 1
ATOM 2620 C CA . GLY C 1 59 ? 71.023 69.314 16.311 1.00 64.54 59 GLY C CA 1
ATOM 2621 C C . GLY C 1 59 ? 70.185 70.383 15.644 1.00 67.60 59 GLY C C 1
ATOM 2622 O O . GLY C 1 59 ? 69.392 70.077 14.751 1.00 68.59 59 GLY C O 1
ATOM 2623 N N . VAL C 1 60 ? 70.353 71.634 16.075 1.00 62.15 60 VAL C N 1
ATOM 2624 C CA . VAL C 1 60 ? 69.598 72.742 15.500 1.00 64.27 60 VAL C CA 1
ATOM 2625 C C . VAL C 1 60 ? 70.525 73.705 14.775 1.00 64.23 60 VAL C C 1
ATOM 2626 O O . VAL C 1 60 ? 71.744 73.689 14.971 1.00 62.80 60 VAL C O 1
ATOM 2630 N N . ILE C 1 61 ? 69.926 74.532 13.927 1.00 100.57 61 ILE C N 1
ATOM 2631 C CA . ILE C 1 61 ? 70.653 75.537 13.174 1.00 104.10 61 ILE C CA 1
ATOM 2632 C C . ILE C 1 61 ? 69.737 76.755 13.051 1.00 106.75 61 ILE C C 1
ATOM 2633 O O . ILE C 1 61 ? 68.706 76.717 12.374 1.00 107.48 61 ILE C O 1
ATOM 2638 N N . ASP C 1 62 ? 70.122 77.826 13.739 1.00 117.60 62 ASP C N 1
ATOM 2639 C CA . ASP C 1 62 ? 69.365 79.075 13.776 1.00 117.60 62 ASP C CA 1
ATOM 2640 C C . ASP C 1 62 ? 69.580 79.998 12.579 1.00 117.60 62 ASP C C 1
ATOM 2641 O O . ASP C 1 62 ? 68.690 80.768 12.215 1.00 117.60 62 ASP C O 1
ATOM 2646 N N . ASN C 1 63 ? 70.757 79.914 11.967 1.00 120.81 63 ASN C N 1
ATOM 2647 C CA . ASN C 1 63 ? 71.100 80.767 10.833 1.00 120.81 63 ASN C CA 1
ATOM 2648 C C . ASN C 1 63 ? 71.272 80.014 9.512 1.00 120.81 63 ASN C C 1
ATOM 2649 O O . ASN C 1 63 ? 72.081 79.091 9.417 1.00 120.81 63 ASN C O 1
ATOM 2654 N N . LEU C 1 64 ? 70.519 80.430 8.494 1.00 120.81 64 LEU C N 1
ATOM 2655 C CA . LEU C 1 64 ? 70.571 79.809 7.168 1.00 120.81 64 LEU C CA 1
ATOM 2656 C C . LEU C 1 64 ? 70.020 80.719 6.074 1.00 120.81 64 LEU C C 1
ATOM 2657 O O . LEU C 1 64 ? 69.354 81.714 6.355 1.00 120.81 64 LEU C O 1
ATOM 2662 N N . ASP C 1 65 ? 70.299 80.361 4.824 1.00 70.02 65 ASP C N 1
ATOM 2663 C CA . ASP C 1 65 ? 69.797 81.105 3.673 1.00 70.10 65 ASP C CA 1
ATOM 2664 C C . ASP C 1 65 ? 69.348 80.100 2.624 1.00 67.67 65 ASP C C 1
ATOM 2665 O O . ASP C 1 65 ? 69.183 78.927 2.932 1.00 65.74 65 ASP C O 1
ATOM 2670 N N . SER C 1 66 ? 69.139 80.547 1.393 1.00 85.01 66 SER C N 1
ATOM 2671 C CA . SER C 1 66 ? 68.710 79.634 0.342 1.00 84.54 66 SER C CA 1
ATOM 2672 C C . SER C 1 66 ? 69.914 78.978 -0.317 1.00 83.92 66 SER C C 1
ATOM 2673 O O . SER C 1 66 ? 69.759 78.042 -1.100 1.00 82.98 66 SER C O 1
ATOM 2676 N N . ASN C 1 67 ? 71.111 79.475 -0.008 1.00 70.27 67 ASN C N 1
ATOM 2677 C CA . ASN C 1 67 ? 72.330 78.912 -0.578 1.00 68.62 67 ASN C CA 1
ATOM 2678 C C . ASN C 1 67 ? 72.908 77.884 0.389 1.00 67.01 67 ASN C C 1
ATOM 2679 O O . ASN C 1 67 ? 73.292 76.788 -0.021 1.00 67.28 67 ASN C O 1
ATOM 2684 N N . ALA C 1 68 ? 72.960 78.234 1.673 1.00 53.99 68 ALA C N 1
ATOM 2685 C CA . ALA C 1 68 ? 73.473 77.317 2.688 1.00 51.88 68 ALA C CA 1
ATOM 2686 C C . ALA C 1 68 ? 72.677 76.041 2.494 1.00 50.24 68 ALA C C 1
ATOM 2687 O O . ALA C 1 68 ? 73.235 74.960 2.308 1.00 48.64 68 ALA C O 1
ATOM 2689 N N . CYS C 1 69 ? 71.360 76.196 2.533 1.00 57.87 69 CYS C N 1
ATOM 2690 C CA . CYS C 1 69 ? 70.442 75.096 2.316 1.00 57.95 69 CYS C CA 1
ATOM 2691 C C . CYS C 1 69 ? 70.972 74.215 1.192 1.00 55.88 69 CYS C C 1
ATOM 2692 O O . CYS C 1 69 ? 71.314 73.064 1.406 1.00 56.25 69 CYS C O 1
ATOM 2695 N N . GLN C 1 70 ? 71.018 74.772 -0.014 1.00 53.00 70 GLN C N 1
ATOM 2696 C CA . GLN C 1 70 ? 71.485 74.050 -1.191 1.00 51.12 70 GLN C CA 1
ATOM 2697 C C . GLN C 1 70 ? 72.716 73.208 -0.911 1.00 49.84 70 GLN C C 1
ATOM 2698 O O . GLN C 1 70 ? 72.657 71.990 -1.003 1.00 49.04 70 GLN C O 1
ATOM 2704 N N . SER C 1 71 ? 73.828 73.856 -0.568 1.00 77.84 71 SER C N 1
ATOM 2705 C CA . SER C 1 71 ? 75.077 73.146 -0.285 1.00 76.00 71 SER C CA 1
ATOM 2706 C C . SER C 1 71 ? 74.842 71.957 0.633 1.00 72.38 71 SER C C 1
ATOM 2707 O O . SER C 1 71 ? 75.587 70.975 0.604 1.00 72.76 71 SER C O 1
ATOM 2710 N N . LEU C 1 72 ? 73.799 72.066 1.450 1.00 59.83 72 LEU C N 1
ATOM 2711 C CA . LEU C 1 72 ? 73.412 71.022 2.393 1.00 56.72 72 LEU C CA 1
ATOM 2712 C C . LEU C 1 72 ? 72.700 69.935 1.596 1.00 55.92 72 LEU C C 1
ATOM 2713 O O . LEU C 1 72 ? 73.180 68.807 1.475 1.00 55.54 72 LEU C O 1
ATOM 2718 N N . LEU C 1 73 ? 71.548 70.301 1.050 1.00 44.15 73 LEU C N 1
ATOM 2719 C CA . LEU C 1 73 ? 70.733 69.412 0.234 1.00 42.09 73 LEU C CA 1
ATOM 2720 C C . LEU C 1 73 ? 71.504 69.019 -1.034 1.00 42.13 73 LEU C C 1
ATOM 2721 O O 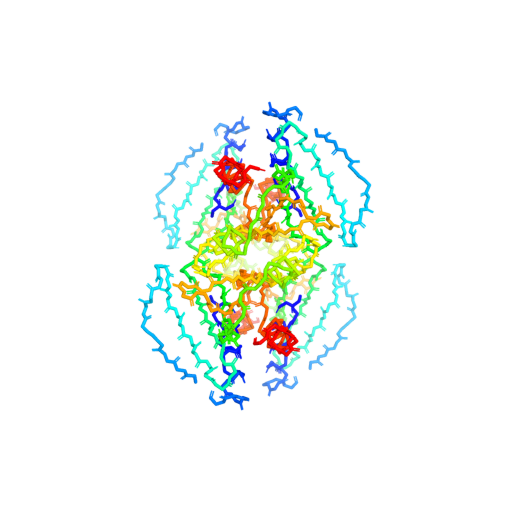. LEU C 1 73 ? 70.996 68.345 -1.924 1.00 41.87 73 LEU C O 1
ATOM 2726 N N . ARG C 1 74 ? 72.754 69.445 -1.089 1.00 44.62 74 ARG C N 1
ATOM 2727 C CA . ARG C 1 74 ? 73.642 69.177 -2.213 1.00 43.57 74 ARG C CA 1
ATOM 2728 C C . ARG C 1 74 ? 74.481 67.959 -1.828 1.00 42.43 74 ARG C C 1
ATOM 2729 O O . ARG C 1 74 ? 75.183 67.376 -2.655 1.00 41.06 74 ARG C O 1
ATOM 2737 N N . LEU C 1 75 ? 74.401 67.590 -0.553 1.00 63.18 75 LEU C N 1
ATOM 2738 C CA . LEU C 1 75 ? 75.132 66.444 -0.026 1.00 61.04 75 LEU C CA 1
ATOM 2739 C C . LEU C 1 75 ? 74.422 65.158 -0.438 1.00 59.88 75 LEU C C 1
ATOM 2740 O O . LEU C 1 75 ? 74.966 64.065 -0.314 1.00 61.15 75 LEU C O 1
ATOM 2745 N N . ASN C 1 76 ? 73.198 65.303 -0.931 1.00 41.65 76 ASN C N 1
ATOM 2746 C CA . ASN C 1 76 ? 72.405 64.165 -1.364 1.00 40.05 76 ASN C CA 1
ATOM 2747 C C . ASN C 1 76 ? 72.629 63.817 -2.842 1.00 41.64 76 ASN C C 1
ATOM 2748 O O . ASN C 1 76 ? 71.897 63.011 -3.423 1.00 42.54 76 ASN C O 1
ATOM 2753 N N . GLU C 1 77 ? 73.638 64.420 -3.456 1.00 35.48 77 GLU C N 1
ATOM 2754 C CA . GLU C 1 77 ? 73.918 64.126 -4.852 1.00 37.37 77 GLU C CA 1
ATOM 2755 C C . GLU C 1 77 ? 74.074 62.615 -5.004 1.00 36.07 77 GLU C C 1
ATOM 2756 O O . GLU C 1 77 ? 74.584 61.939 -4.108 1.00 34.77 77 GLU C O 1
ATOM 2762 N N . PHE C 1 78 ? 73.637 62.093 -6.143 1.00 32.78 78 PHE C N 1
ATOM 2763 C CA . PHE C 1 78 ? 73.712 60.667 -6.401 1.00 31.68 78 PHE C CA 1
ATOM 2764 C C . PHE C 1 78 ? 75.131 60.176 -6.621 1.00 32.48 78 PHE C C 1
ATOM 2765 O O . PHE C 1 78 ? 75.989 60.928 -7.063 1.00 31.69 78 PHE C O 1
ATOM 2773 N N . ASN C 1 79 ? 75.361 58.903 -6.309 1.00 53.04 79 ASN C N 1
ATOM 2774 C CA . ASN C 1 79 ? 76.656 58.245 -6.483 1.00 53.53 79 ASN C CA 1
ATOM 2775 C C . ASN C 1 79 ? 76.451 56.793 -6.085 1.00 51.14 79 ASN C C 1
ATOM 2776 O O . ASN C 1 79 ? 75.494 56.478 -5.387 1.00 52.61 79 ASN C O 1
ATOM 2781 N N . LEU C 1 80 ? 77.344 55.911 -6.518 1.00 23.72 80 LEU C N 1
ATOM 2782 C CA . LEU C 1 80 ? 77.206 54.491 -6.220 1.00 25.80 80 LEU C CA 1
ATOM 2783 C C . LEU C 1 80 ? 77.926 54.024 -4.970 1.00 27.55 80 LEU C C 1
ATOM 2784 O O . LEU C 1 80 ? 78.588 52.986 -4.990 1.00 27.60 80 LEU C O 1
ATOM 2789 N N . ARG C 1 81 ? 77.789 54.766 -3.878 1.00 38.15 81 ARG C N 1
ATOM 2790 C CA . ARG C 1 81 ? 78.454 54.377 -2.642 1.00 41.75 81 ARG C CA 1
ATOM 2791 C C . ARG C 1 81 ? 77.565 53.522 -1.747 1.00 43.87 81 ARG C C 1
ATOM 2792 O O . ARG C 1 81 ? 76.363 53.769 -1.638 1.00 43.60 81 ARG C O 1
ATOM 2800 N N . THR C 1 82 ? 78.178 52.508 -1.132 1.00 54.15 82 THR C N 1
ATOM 2801 C CA . THR C 1 82 ? 77.509 51.579 -0.218 1.00 55.57 82 THR C CA 1
ATOM 2802 C C . THR C 1 82 ? 77.008 52.406 0.959 1.00 56.03 82 THR C C 1
ATOM 2803 O O . THR C 1 82 ? 77.607 53.426 1.293 1.00 58.34 82 THR C O 1
ATOM 2807 N N . PRO C 1 83 ? 75.976 51.926 1.668 1.00 63.10 83 PRO C N 1
ATOM 2808 C CA . PRO C 1 83 ? 75.482 52.731 2.780 1.00 60.26 83 PRO C CA 1
ATOM 2809 C C . PRO C 1 83 ? 75.563 54.234 2.519 1.00 57.86 83 PRO C C 1
ATOM 2810 O O . PRO C 1 83 ? 76.534 54.897 2.898 1.00 58.20 83 PRO C O 1
ATOM 2814 N N . PHE C 1 84 ? 74.533 54.750 1.845 1.00 28.69 84 PHE C N 1
ATOM 2815 C CA . PHE C 1 84 ? 74.430 56.168 1.501 1.00 23.09 84 PHE C CA 1
ATOM 2816 C C . PHE C 1 84 ? 73.809 56.932 2.663 1.00 21.06 84 PHE C C 1
ATOM 2817 O O . PHE C 1 84 ? 72.778 56.523 3.199 1.00 21.23 84 PHE C O 1
ATOM 2825 N N . PHE C 1 85 ? 74.425 58.041 3.055 1.00 33.01 85 PHE C N 1
ATOM 2826 C CA . PHE C 1 85 ? 73.890 58.826 4.154 1.00 30.42 85 PHE C CA 1
ATOM 2827 C C . PHE C 1 85 ? 73.065 59.981 3.670 1.00 32.12 85 PHE C C 1
ATOM 2828 O O . PHE C 1 85 ? 73.581 60.928 3.085 1.00 34.95 85 PHE C O 1
ATOM 2836 N N . THR C 1 86 ? 71.771 59.900 3.922 1.00 21.91 86 THR C N 1
ATOM 2837 C CA . THR C 1 86 ? 70.853 60.948 3.527 1.00 20.26 86 THR C CA 1
ATOM 2838 C C . THR C 1 86 ? 70.850 62.040 4.558 1.00 23.11 86 THR C C 1
ATOM 2839 O O . THR C 1 86 ? 70.754 61.768 5.755 1.00 23.83 86 THR C O 1
ATOM 2843 N N . VAL C 1 87 ? 70.956 63.279 4.092 1.00 54.51 87 VAL C N 1
ATOM 2844 C CA . VAL C 1 87 ? 70.921 64.425 4.980 1.00 53.13 87 VAL C CA 1
ATOM 2845 C C . VAL C 1 87 ? 69.605 65.135 4.782 1.00 55.53 87 VAL C C 1
ATOM 2846 O O . VAL C 1 87 ? 69.253 65.499 3.659 1.00 56.21 87 VAL C O 1
ATOM 2850 N N . GLY C 1 88 ? 68.875 65.325 5.874 1.00 39.17 88 GLY C N 1
ATOM 2851 C CA . GLY C 1 88 ? 67.585 65.985 5.783 1.00 42.01 88 GLY C CA 1
ATOM 2852 C C . GLY C 1 88 ? 67.278 66.893 6.957 1.00 43.35 88 GLY C C 1
ATOM 2853 O O . GLY C 1 88 ? 68.150 67.183 7.776 1.00 43.21 88 GLY C O 1
ATOM 2854 N N . LEU C 1 89 ? 66.025 67.328 7.045 1.00 46.63 89 LEU C N 1
ATOM 2855 C CA . LEU C 1 89 ? 65.584 68.225 8.110 1.00 51.20 89 LEU C CA 1
ATOM 2856 C C . LEU C 1 89 ? 64.449 67.677 8.962 1.00 53.70 89 LEU C C 1
ATOM 2857 O O . LEU C 1 89 ? 63.397 67.283 8.457 1.00 52.42 89 LEU C O 1
ATOM 2862 N N . ASN C 1 90 ? 64.680 67.691 10.268 1.00 65.73 90 ASN C N 1
ATOM 2863 C CA . ASN C 1 90 ? 63.735 67.215 11.266 1.00 71.24 90 ASN C CA 1
ATOM 2864 C C . ASN C 1 90 ? 62.345 67.803 11.071 1.00 74.33 90 ASN C C 1
ATOM 2865 O O . ASN C 1 90 ? 62.120 68.600 10.163 1.00 75.24 90 ASN C O 1
ATOM 2870 N N . GLU C 1 91 ? 61.412 67.400 11.928 1.00 68.96 91 GLU C N 1
ATOM 2871 C CA . GLU C 1 91 ? 60.047 67.906 11.861 1.00 72.96 91 GLU C CA 1
ATOM 2872 C C . GLU C 1 91 ? 59.991 69.265 12.545 1.00 73.94 91 GLU C C 1
ATOM 2873 O O . GLU C 1 91 ? 58.916 69.785 12.832 1.00 74.25 91 GLU C O 1
ATOM 2879 N N . LYS C 1 92 ? 61.165 69.829 12.802 1.00 83.06 92 LYS C N 1
ATOM 2880 C CA . LYS C 1 92 ? 61.287 71.128 13.450 1.00 83.49 92 LYS C CA 1
ATOM 2881 C C . LYS C 1 92 ? 62.590 71.784 13.004 1.00 83.89 92 LYS C C 1
ATOM 2882 O O . LYS C 1 92 ? 63.341 72.334 13.809 1.00 84.05 92 LYS C O 1
ATOM 2888 N N . LYS C 1 93 ? 62.845 71.713 11.702 1.00 48.08 93 LYS C N 1
ATOM 2889 C CA . LYS C 1 93 ? 64.045 72.280 11.101 1.00 47.84 93 LYS C CA 1
ATOM 2890 C C . LYS C 1 93 ? 65.333 71.931 11.833 1.00 45.54 93 LYS C C 1
ATOM 2891 O O . LYS C 1 93 ? 66.195 72.787 12.009 1.00 44.41 93 LYS C O 1
ATOM 2897 N N . ASP C 1 94 ? 65.472 70.672 12.242 1.00 85.17 94 ASP C N 1
ATOM 2898 C CA . ASP C 1 94 ? 66.677 70.234 12.943 1.00 84.71 94 ASP C CA 1
ATOM 2899 C C . ASP C 1 94 ? 67.528 69.259 12.130 1.00 80.59 94 ASP C C 1
ATOM 2900 O O . ASP C 1 94 ? 67.010 68.338 11.501 1.00 79.51 94 ASP C O 1
ATOM 2905 N N . GLY C 1 95 ? 68.841 69.465 12.158 1.00 75.31 95 GLY C N 1
ATOM 2906 C CA . GLY C 1 95 ? 69.740 68.596 11.425 1.00 71.61 95 GLY C CA 1
ATOM 2907 C C . GLY C 1 95 ? 69.486 67.129 11.701 1.00 67.67 95 GLY C C 1
ATOM 2908 O O . GLY C 1 95 ? 69.275 66.731 12.841 1.00 68.10 95 GLY C O 1
ATOM 2909 N N . VAL C 1 96 ? 69.510 66.320 10.650 1.00 48.43 96 VAL C N 1
ATOM 2910 C CA . VAL C 1 96 ? 69.281 64.889 10.778 1.00 41.86 96 VAL C CA 1
ATOM 2911 C C . VAL C 1 96 ? 69.993 64.146 9.639 1.00 39.98 96 VAL C C 1
ATOM 2912 O O . VAL C 1 96 ? 69.922 64.557 8.478 1.00 39.64 96 VAL C O 1
ATOM 2916 N N . VAL C 1 97 ? 70.695 63.066 9.976 1.00 53.76 97 VAL C N 1
ATOM 2917 C CA . VAL C 1 97 ? 71.436 62.269 8.987 1.00 50.05 97 VAL C CA 1
ATOM 2918 C C . VAL C 1 97 ? 71.278 60.779 9.266 1.00 48.31 97 VAL C C 1
ATOM 2919 O O . VAL C 1 97 ? 71.709 60.287 10.306 1.00 49.55 97 VAL C O 1
ATOM 2923 N N . HIS C 1 98 ? 70.691 60.053 8.324 1.00 28.67 98 HIS C N 1
ATOM 2924 C CA . HIS C 1 98 ? 70.439 58.626 8.522 1.00 26.55 98 HIS C CA 1
ATOM 2925 C C . HIS C 1 98 ? 70.762 57.706 7.338 1.00 26.71 98 HIS C C 1
ATOM 2926 O O . HIS C 1 98 ? 71.092 58.157 6.242 1.00 26.99 98 HIS C O 1
ATOM 2933 N N . THR C 1 99 ? 70.655 56.404 7.583 1.00 30.96 99 THR C N 1
ATOM 2934 C CA . THR C 1 99 ? 70.876 55.392 6.556 1.00 28.88 99 THR C CA 1
ATOM 2935 C C . THR C 1 99 ? 70.088 54.176 6.964 1.00 27.70 99 THR C C 1
ATOM 2936 O O . THR C 1 99 ? 69.578 54.105 8.076 1.00 27.52 99 THR C O 1
ATOM 2940 N N . ARG C 1 100 ? 69.998 53.215 6.059 1.00 22.68 100 ARG C N 1
ATOM 2941 C CA . ARG C 1 100 ? 69.285 51.979 6.327 1.00 18.31 100 ARG C CA 1
ATOM 2942 C C . ARG C 1 100 ? 70.001 50.902 5.530 1.00 17.05 100 ARG C C 1
ATOM 2943 O O . ARG C 1 100 ? 70.581 51.186 4.495 1.00 16.88 100 ARG C O 1
ATOM 2951 N N . ILE C 1 101 ? 69.997 49.676 6.031 1.00 19.46 101 ILE C N 1
ATOM 2952 C CA . ILE C 1 101 ? 70.659 48.589 5.332 1.00 20.31 101 ILE C CA 1
ATOM 2953 C C . ILE C 1 101 ? 70.030 47.289 5.736 1.00 19.41 101 ILE C C 1
ATOM 2954 O O . ILE C 1 101 ? 69.800 47.054 6.912 1.00 21.62 101 ILE C O 1
ATOM 2959 N N . PRO C 1 102 ? 69.734 46.420 4.767 1.00 17.72 102 PRO C N 1
ATOM 2960 C CA . PRO C 1 102 ? 69.131 45.144 5.138 1.00 15.12 102 PRO C CA 1
ATOM 2961 C C . PRO C 1 102 ? 70.127 44.343 5.959 1.00 11.99 102 PRO C C 1
ATOM 2962 O O . PRO C 1 102 ? 71.338 44.495 5.813 1.00 11.41 102 PRO C O 1
ATOM 2966 N N . LEU C 1 103 ? 69.607 43.503 6.837 1.00 11.28 103 LEU C N 1
ATOM 2967 C CA . LEU C 1 103 ? 70.434 42.699 7.718 1.00 10.53 103 LEU C CA 1
ATOM 2968 C C . LEU C 1 103 ? 70.910 41.405 7.066 1.00 10.53 103 LEU C C 1
ATOM 2969 O O . LEU C 1 103 ? 71.916 40.843 7.475 1.00 12.26 103 LEU C O 1
ATOM 2974 N N . LEU C 1 104 ? 70.194 40.931 6.050 1.00 15.71 104 LEU C N 1
ATOM 2975 C CA . LEU C 1 104 ? 70.569 39.681 5.389 1.00 13.74 104 LEU C CA 1
ATOM 2976 C C . LEU C 1 104 ? 71.980 39.715 4.854 1.00 13.40 104 LEU C C 1
ATOM 2977 O O . LEU C 1 104 ? 72.315 40.524 4.008 1.00 13.40 104 LEU C O 1
ATOM 2982 N N . ASN C 1 105 ? 72.795 38.807 5.357 1.00 7.32 105 ASN C N 1
ATOM 2983 C CA . ASN C 1 105 ? 74.187 38.700 4.977 1.00 7.32 105 ASN C CA 1
ATOM 2984 C C . ASN C 1 105 ? 75.045 39.926 5.252 1.00 7.32 105 ASN C C 1
ATOM 2985 O O . ASN C 1 105 ? 75.940 40.232 4.479 1.00 8.60 105 ASN C O 1
ATOM 2990 N N . LEU C 1 106 ? 74.787 40.620 6.348 1.00 11.16 106 LEU C N 1
ATOM 2991 C CA . LEU C 1 106 ? 75.573 41.797 6.715 1.00 14.58 106 LEU C CA 1
ATOM 2992 C C . LEU C 1 106 ? 76.122 41.580 8.137 1.00 17.92 106 LEU C C 1
ATOM 2993 O O . LEU C 1 106 ? 75.340 41.489 9.091 1.00 20.98 106 LEU C O 1
ATOM 2998 N N . ASP C 1 107 ? 77.448 41.496 8.281 1.00 6.90 107 ASP C N 1
ATOM 2999 C CA . ASP C 1 107 ? 78.067 41.242 9.580 1.00 6.40 107 ASP C CA 1
ATOM 3000 C C . ASP C 1 107 ? 78.144 42.477 10.463 1.00 6.11 107 ASP C C 1
ATOM 3001 O O . ASP C 1 107 ? 78.024 43.604 9.987 1.00 5.86 107 ASP C O 1
ATOM 3006 N N . ASN C 1 108 ? 78.341 42.262 11.759 1.00 7.83 108 ASN C N 1
ATOM 3007 C CA . ASN C 1 108 ? 78.405 43.370 12.686 1.00 8.43 108 ASN C CA 1
ATOM 3008 C C . ASN C 1 108 ? 79.583 44.279 12.395 1.00 13.08 108 ASN C C 1
ATOM 3009 O O . ASN C 1 108 ? 79.515 45.499 12.612 1.00 15.68 108 ASN C O 1
ATOM 3014 N N . VAL C 1 109 ? 80.667 43.701 11.898 1.00 21.89 109 VAL C N 1
ATOM 3015 C CA . VAL C 1 109 ? 81.830 44.513 11.610 1.00 21.46 109 VAL C CA 1
ATOM 3016 C C . VAL C 1 109 ? 81.518 45.621 10.596 1.00 26.09 109 VAL C C 1
ATOM 3017 O O . VAL C 1 109 ? 81.916 46.769 10.803 1.00 26.19 109 VAL C O 1
ATOM 3021 N N . GLU C 1 110 ? 80.804 45.304 9.514 1.00 33.99 110 GLU C N 1
ATOM 3022 C CA . GLU C 1 110 ? 80.482 46.346 8.537 1.00 35.74 110 GLU C CA 1
ATOM 3023 C C . GLU C 1 110 ? 79.490 47.317 9.158 1.00 34.89 110 GLU C C 1
ATOM 3024 O O . GLU C 1 110 ? 79.595 48.530 8.965 1.00 33.55 110 GLU C O 1
ATOM 3038 N N . ARG C 1 112 ? 79.307 48.259 12.104 1.00 20.61 112 ARG C N 1
ATOM 3039 C CA . ARG C 1 112 ? 80.062 49.199 12.912 1.00 19.40 112 ARG C CA 1
ATOM 3040 C C . ARG C 1 112 ? 80.643 50.276 12.010 1.00 20.22 112 ARG C C 1
ATOM 3041 O O . ARG C 1 112 ? 80.486 51.457 12.279 1.00 21.01 112 ARG C O 1
ATOM 3049 N N . ARG C 1 113 ? 81.326 49.879 10.943 1.00 23.12 113 ARG C N 1
ATOM 3050 C CA . ARG C 1 113 ? 81.887 50.878 10.057 1.00 22.43 113 ARG C CA 1
ATOM 3051 C C . ARG C 1 113 ? 80.807 51.869 9.651 1.00 23.27 113 ARG C C 1
ATOM 3052 O O . ARG C 1 113 ? 80.988 53.080 9.769 1.00 23.55 113 ARG C O 1
ATOM 3060 N N . VAL C 1 114 ? 79.676 51.360 9.180 1.00 13.92 114 VAL C N 1
ATOM 3061 C CA . VAL C 1 114 ? 78.607 52.252 8.767 1.00 13.46 114 VAL C CA 1
ATOM 3062 C C . VAL C 1 114 ? 78.316 53.204 9.897 1.00 15.06 114 VAL C C 1
ATOM 3063 O O . VAL C 1 114 ? 78.209 54.401 9.676 1.00 15.94 114 VAL C O 1
ATOM 3067 N N . PHE C 1 115 ? 78.197 52.669 11.109 1.00 26.19 115 PHE C N 1
ATOM 3068 C CA . PHE C 1 115 ? 77.918 53.486 12.290 1.00 27.55 115 PHE C CA 1
ATOM 3069 C C . PHE C 1 115 ? 78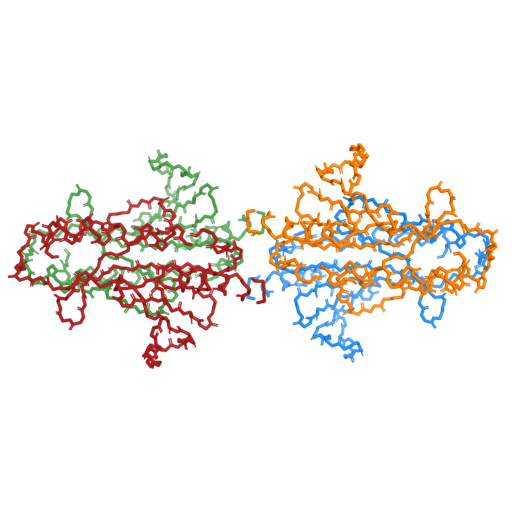.980 54.571 12.416 1.00 28.52 115 PHE C C 1
ATOM 3070 O O . PHE C 1 115 ? 78.676 55.760 12.326 1.00 30.29 115 PHE C O 1
ATOM 3078 N N . GLU C 1 116 ? 80.223 54.147 12.623 1.00 22.66 116 GLU C N 1
ATOM 3079 C CA . GLU C 1 116 ? 81.341 55.066 12.752 1.00 23.57 116 GLU C CA 1
ATOM 3080 C C . GLU C 1 116 ? 81.327 56.074 11.616 1.00 25.56 116 GLU C C 1
ATOM 3081 O O . GLU C 1 116 ? 81.386 57.280 11.842 1.00 27.85 116 GLU C O 1
ATOM 3087 N N . ALA C 1 117 ? 81.238 55.585 10.390 1.00 23.77 117 ALA C N 1
ATOM 3088 C CA . ALA C 1 117 ? 81.197 56.469 9.239 1.00 23.17 117 ALA C CA 1
ATOM 3089 C C . ALA C 1 117 ? 80.135 57.537 9.458 1.00 23.02 117 ALA C C 1
ATOM 3090 O O . ALA C 1 117 ? 80.357 58.711 9.190 1.00 24.97 117 ALA C O 1
ATOM 3092 N N . LEU C 1 118 ? 78.979 57.118 9.957 1.00 7.16 118 LEU C N 1
ATOM 3093 C CA . LEU C 1 118 ? 77.869 58.033 10.201 1.00 7.16 118 LEU C CA 1
ATOM 3094 C C . LEU C 1 118 ? 78.239 59.079 11.225 1.00 7.36 118 LEU C C 1
ATOM 3095 O O . LEU C 1 118 ? 77.873 60.250 11.085 1.00 7.16 118 LEU C O 1
ATOM 3100 N N . LEU C 1 119 ? 78.951 58.653 12.268 1.00 29.55 119 LEU C N 1
ATOM 3101 C CA . LEU C 1 119 ? 79.382 59.574 13.314 1.00 30.00 119 LEU C CA 1
ATOM 3102 C C . LEU C 1 119 ? 80.218 60.675 12.676 1.00 32.50 119 LEU C C 1
ATOM 3103 O O . LEU C 1 119 ? 79.845 61.849 12.713 1.00 29.90 119 LEU C O 1
ATOM 3108 N N . ASN C 1 120 ? 81.346 60.278 12.085 1.00 47.65 120 ASN C N 1
ATOM 3109 C CA . ASN C 1 120 ? 82.250 61.213 11.421 1.00 53.14 120 ASN C CA 1
ATOM 3110 C C . ASN C 1 120 ? 81.506 62.173 10.506 1.00 54.48 120 ASN C C 1
ATOM 3111 O O . ASN C 1 120 ? 81.721 63.378 10.572 1.00 57.83 120 ASN C O 1
ATOM 3116 N N . LEU C 1 121 ? 80.633 61.651 9.649 1.00 45.36 121 LEU C N 1
ATOM 3117 C CA . LEU C 1 121 ? 79.898 62.525 8.742 1.00 44.31 121 LEU C CA 1
ATOM 3118 C C . LEU C 1 121 ? 79.087 63.553 9.515 1.00 46.52 121 LEU C C 1
ATOM 3119 O O . LEU C 1 121 ? 79.026 64.719 9.134 1.00 44.63 121 LEU C O 1
ATOM 3124 N N . SER C 1 122 ? 78.448 63.122 10.592 1.00 41.81 122 SER C N 1
ATOM 3125 C CA . SER C 1 122 ? 77.660 64.048 11.382 1.00 45.46 122 SER C CA 1
ATOM 3126 C C . SER C 1 122 ? 78.602 65.116 11.919 1.00 49.21 122 SER C C 1
ATOM 3127 O O . SER C 1 122 ? 78.229 66.282 12.037 1.00 48.17 122 SER C O 1
ATOM 3130 N N . GLY C 1 123 ? 79.827 64.703 12.235 1.00 85.06 123 GLY C N 1
ATOM 3131 C CA . GLY C 1 123 ? 80.817 65.636 12.738 1.00 89.18 123 GLY C CA 1
ATOM 3132 C C . GLY C 1 123 ? 81.058 66.699 11.689 1.00 90.06 123 GLY C C 1
ATOM 3133 O O . GLY C 1 123 ? 80.704 67.859 11.883 1.00 87.67 123 GLY C O 1
ATOM 3134 N N . GLU C 1 124 ? 81.641 66.292 10.567 1.00 58.99 124 GLU C N 1
ATOM 3135 C CA . GLU C 1 124 ? 81.933 67.197 9.462 1.00 58.73 124 GLU C CA 1
ATOM 3136 C C . GLU C 1 124 ? 80.754 68.113 9.128 1.00 61.20 124 GLU C C 1
ATOM 3137 O O . GLU C 1 124 ? 80.936 69.310 8.919 1.00 61.75 124 GLU C O 1
ATOM 3143 N N . VAL C 1 125 ? 79.547 67.559 9.083 1.00 54.46 125 VAL C N 1
ATOM 3144 C CA . VAL C 1 125 ? 78.370 68.354 8.761 1.00 55.67 125 VAL C CA 1
ATOM 3145 C C . VAL C 1 125 ? 78.028 69.346 9.854 1.00 55.91 125 VAL C C 1
ATOM 3146 O O . VAL C 1 125 ? 77.591 70.456 9.567 1.00 55.05 125 VAL C O 1
ATOM 3150 N N . LYS C 1 126 ? 78.230 68.951 11.105 1.00 86.53 126 LYS C N 1
ATOM 3151 C CA . LYS C 1 126 ? 77.929 69.820 12.238 1.00 86.78 126 LYS C CA 1
ATOM 3152 C C . LYS C 1 126 ? 78.837 71.051 12.243 1.00 86.23 126 LYS C C 1
ATOM 3153 O O . LYS C 1 126 ? 78.367 72.183 12.394 1.00 87.39 126 LYS C O 1
ATOM 3159 N N . LYS C 1 127 ? 80.138 70.826 12.079 1.00 76.66 127 LYS C N 1
ATOM 3160 C CA . LYS C 1 127 ? 81.096 71.923 12.048 1.00 76.69 127 LYS C CA 1
ATOM 3161 C C . LYS C 1 127 ? 81.185 72.529 10.660 1.00 77.62 127 LYS C C 1
ATOM 3162 O O . LYS C 1 127 ? 82.269 72.632 10.090 1.00 78.58 127 LYS C O 1
ATOM 3168 N N . THR C 1 128 ? 80.033 72.913 10.118 1.00 75.07 128 THR C N 1
ATOM 3169 C CA . THR C 1 128 ? 79.957 73.537 8.803 1.00 75.60 128 THR C CA 1
ATOM 3170 C C . THR C 1 128 ? 78.656 74.313 8.704 1.00 76.75 128 THR C C 1
ATOM 3171 O O . THR C 1 128 ? 78.643 75.460 8.270 1.00 77.17 128 THR C O 1
ATOM 3175 N N . PHE C 1 129 ? 77.559 73.686 9.107 1.00 96.76 129 PHE C N 1
ATOM 3176 C CA . PHE C 1 129 ? 76.262 74.348 9.073 1.00 96.76 129 PHE C CA 1
ATOM 3177 C C . PHE C 1 129 ? 75.833 74.676 10.498 1.00 96.76 129 PHE C C 1
ATOM 3178 O O . PHE C 1 129 ? 74.759 75.242 10.722 1.00 96.76 129 PHE C O 1
ATOM 3186 N N . GLY C 1 130 ? 76.683 74.317 11.458 1.00 70.72 130 GLY C N 1
ATOM 3187 C CA . GLY C 1 130 ? 76.380 74.582 12.853 1.00 70.72 130 GLY C CA 1
ATOM 3188 C C . GLY C 1 130 ? 75.107 73.900 13.316 1.00 70.72 130 GLY C C 1
ATOM 3189 O O . GLY C 1 130 ? 74.112 74.609 13.579 1.00 70.72 130 GLY C O 1
ATOM 3190 N N . GLY D 1 1 ? 73.765 35.463 -9.871 1.00 19.63 1 GLY D N 1
ATOM 3191 C CA . GLY D 1 1 ? 73.108 34.158 -10.463 1.00 16.99 1 GLY D CA 1
ATOM 3192 C C . GLY D 1 1 ? 71.568 34.135 -10.499 1.00 13.94 1 GLY D C 1
ATOM 3193 O O . GLY D 1 1 ? 70.951 34.129 -11.559 1.00 14.98 1 GLY D O 1
ATOM 3194 N N . ALA D 1 2 ? 70.945 34.095 -9.327 1.00 31.26 2 ALA D N 1
ATOM 3195 C CA . ALA D 1 2 ? 69.496 34.159 -9.244 1.00 31.23 2 ALA D CA 1
ATOM 3196 C C . ALA D 1 2 ? 69.222 35.664 -9.305 1.00 33.25 2 ALA D C 1
ATOM 3197 O O . ALA D 1 2 ? 68.192 36.116 -9.812 1.00 34.52 2 ALA D O 1
ATOM 3207 N N . LYS D 1 4 ? 71.021 37.666 -11.008 1.00 17.07 4 LYS D N 1
ATOM 3208 C CA . LYS D 1 4 ? 71.157 38.082 -12.380 1.00 15.42 4 LYS D CA 1
ATOM 3209 C C . LYS D 1 4 ? 69.817 37.922 -13.077 1.00 13.78 4 LYS D C 1
ATOM 3210 O O . LYS D 1 4 ? 69.249 38.888 -13.579 1.00 10.11 4 LYS D O 1
ATOM 3216 N N . ASN D 1 5 ? 69.293 36.705 -13.079 1.00 13.76 5 ASN D N 1
ATOM 3217 C CA . ASN D 1 5 ? 68.017 36.464 -13.730 1.00 11.13 5 ASN D CA 1
ATOM 3218 C C . ASN D 1 5 ? 66.960 37.418 -13.225 1.00 11.35 5 ASN D C 1
ATOM 3219 O O . ASN D 1 5 ? 66.075 37.815 -13.971 1.00 11.27 5 ASN D O 1
ATOM 3224 N N . SER D 1 6 ? 67.049 37.791 -11.955 1.00 6.71 6 SER D N 1
ATOM 3225 C CA . SER D 1 6 ? 66.057 38.685 -11.400 1.00 6.71 6 SER D CA 1
ATOM 3226 C C . SER D 1 6 ? 66.202 40.052 -12.034 1.00 6.71 6 SER D C 1
ATOM 3227 O O . SER D 1 6 ? 65.251 40.584 -12.592 1.00 6.71 6 SER D O 1
ATOM 3230 N N . PHE D 1 7 ? 67.407 40.610 -11.978 1.00 17.16 7 PHE D N 1
ATOM 3231 C CA . PHE D 1 7 ? 67.643 41.921 -12.551 1.00 15.62 7 PHE D CA 1
ATOM 3232 C C . PHE D 1 7 ? 67.250 41.930 -14.018 1.00 17.95 7 PHE D C 1
ATOM 3233 O O . PHE D 1 7 ? 66.755 42.932 -14.524 1.00 20.24 7 PHE D O 1
ATOM 3241 N N . ASP D 1 8 ? 67.458 40.814 -14.705 1.00 10.10 8 ASP D N 1
ATOM 3242 C CA . ASP D 1 8 ? 67.102 40.757 -16.102 1.00 10.80 8 ASP D CA 1
ATOM 3243 C C . ASP D 1 8 ? 65.611 40.939 -16.283 1.00 11.28 8 ASP D C 1
ATOM 3244 O O . ASP D 1 8 ? 65.188 41.796 -17.061 1.00 17.79 8 ASP D O 1
ATOM 3249 N N . ARG D 1 9 ? 64.803 40.158 -15.571 1.00 6.11 9 ARG D N 1
ATOM 3250 C CA . ARG D 1 9 ? 63.346 40.290 -15.690 1.00 6.11 9 ARG D CA 1
ATOM 3251 C C . ARG D 1 9 ? 62.928 41.726 -15.434 1.00 6.11 9 ARG D C 1
ATOM 3252 O O . ARG D 1 9 ? 62.022 42.233 -16.082 1.00 6.11 9 ARG D O 1
ATOM 3260 N N . LEU D 1 10 ? 63.568 42.382 -14.477 1.00 6.49 10 LEU D N 1
ATOM 3261 C CA . LEU D 1 10 ? 63.229 43.760 -14.227 1.00 6.49 10 LEU D CA 1
ATOM 3262 C C . LEU D 1 10 ? 63.365 44.469 -15.567 1.00 6.49 10 LEU D C 1
ATOM 3263 O O . LEU D 1 10 ? 62.367 44.843 -16.179 1.00 6.49 10 LEU D O 1
ATOM 3268 N N . ILE D 1 11 ? 64.609 44.630 -16.022 1.00 10.82 11 ILE D N 1
ATOM 3269 C CA . ILE D 1 11 ? 64.905 45.298 -17.289 1.00 12.07 11 ILE D CA 1
ATOM 3270 C C . ILE D 1 11 ? 63.992 44.845 -18.426 1.00 11.38 11 ILE D C 1
ATOM 3271 O O . ILE D 1 11 ? 63.298 45.662 -19.029 1.00 8.85 11 ILE D O 1
ATOM 3276 N N . ASP D 1 12 ? 64.001 43.549 -18.718 1.00 14.06 12 ASP D N 1
ATOM 3277 C CA . ASP D 1 12 ? 63.163 43.012 -19.777 1.00 19.86 12 ASP D CA 1
ATOM 3278 C C . ASP D 1 12 ? 61.766 43.610 -19.677 1.00 23.03 12 ASP D C 1
ATOM 3279 O O . ASP D 1 12 ? 61.203 44.083 -20.665 1.00 24.67 12 ASP D O 1
ATOM 3284 N N . GLY D 1 13 ? 61.212 43.593 -18.470 1.00 22.92 13 GLY D N 1
ATOM 3285 C CA . GLY D 1 13 ? 59.888 44.136 -18.261 1.00 19.90 13 GLY D CA 1
ATOM 3286 C C . GLY D 1 13 ? 59.780 45.619 -18.565 1.00 24.78 13 GLY D C 1
ATOM 3287 O O . GLY D 1 13 ? 58.831 46.032 -19.225 1.00 24.54 13 GLY D O 1
ATOM 3288 N N . LEU D 1 14 ? 60.731 46.430 -18.104 1.00 25.05 14 LEU D N 1
ATOM 3289 C CA . LEU D 1 14 ? 60.642 47.862 -18.359 1.00 25.91 14 LEU D CA 1
ATOM 3290 C C . LEU D 1 14 ? 60.798 48.158 -19.840 1.00 30.06 14 LEU D C 1
ATOM 3291 O O . LEU D 1 14 ? 60.275 49.156 -20.346 1.00 32.76 14 LEU D O 1
ATOM 3296 N N . ALA D 1 15 ? 61.525 47.297 -20.539 1.00 29.27 15 ALA D N 1
ATOM 3297 C CA . ALA D 1 15 ? 61.727 47.487 -21.965 1.00 30.61 15 ALA D CA 1
ATOM 3298 C C . ALA D 1 15 ? 60.386 47.385 -22.659 1.00 32.38 15 ALA D C 1
ATOM 3299 O O . ALA D 1 15 ? 60.040 48.233 -23.484 1.00 34.96 15 ALA D O 1
ATOM 3301 N N . LYS D 1 16 ? 59.636 46.338 -22.321 1.00 29.48 16 LYS D N 1
ATOM 3302 C CA . LYS D 1 16 ? 58.322 46.106 -22.915 1.00 26.19 16 LYS D CA 1
ATOM 3303 C C . LYS D 1 16 ? 57.314 47.210 -22.664 1.00 27.27 16 LYS D C 1
ATOM 3304 O O . LYS D 1 16 ? 56.395 47.389 -23.460 1.00 27.19 16 LYS D O 1
ATOM 3310 N N . ASP D 1 17 ? 57.461 47.940 -21.562 1.00 27.17 17 ASP D N 1
ATOM 3311 C CA . ASP D 1 17 ? 56.509 48.994 -21.251 1.00 27.55 17 ASP D CA 1
ATOM 3312 C C . ASP D 1 17 ? 57.040 50.406 -21.429 1.00 30.02 17 ASP D C 1
ATOM 3313 O O . ASP D 1 17 ? 56.302 51.370 -21.241 1.00 33.42 17 ASP D O 1
ATOM 3318 N N . TYR D 1 18 ? 58.312 50.545 -21.772 1.00 29.62 18 TYR D N 1
ATOM 3319 C CA . TYR D 1 18 ? 58.880 51.871 -21.952 1.00 29.69 18 TYR D CA 1
ATOM 3320 C C . TYR D 1 18 ? 59.879 51.862 -23.098 1.00 30.17 18 TYR D C 1
ATOM 3321 O O . TYR D 1 18 ? 60.689 52.789 -23.257 1.00 30.26 18 TYR D O 1
ATOM 3330 N N . GLY D 1 19 ? 59.822 50.802 -23.892 1.00 17.07 19 GLY D N 1
ATOM 3331 C CA . GLY D 1 19 ? 60.728 50.695 -25.016 1.00 18.87 19 GLY D CA 1
ATOM 3332 C C . GLY D 1 19 ? 62.192 50.518 -24.650 1.00 18.44 19 GLY D C 1
ATOM 3333 O O . GLY D 1 19 ? 62.553 50.448 -23.484 1.00 19.44 19 GLY D O 1
ATOM 3342 N N . PRO D 1 21 ? 66.016 50.903 -23.732 1.00 30.25 21 PRO D N 1
ATOM 3343 C CA . PRO D 1 21 ? 66.699 51.849 -22.843 1.00 29.87 21 PRO D CA 1
ATOM 3344 C C . PRO D 1 21 ? 67.949 52.405 -23.524 1.00 29.66 21 PRO D C 1
ATOM 3345 O O . PRO D 1 21 ? 68.359 51.911 -24.571 1.00 31.23 21 PRO D O 1
ATOM 3349 N N . GLY D 1 22 ? 68.551 53.426 -22.925 1.00 27.84 22 GLY D N 1
ATOM 3350 C CA . GLY D 1 22 ? 69.772 53.990 -23.476 1.00 29.31 22 GLY D CA 1
ATOM 3351 C C . GLY D 1 22 ? 70.952 53.464 -22.676 1.00 28.66 22 GLY D C 1
ATOM 3352 O O . GLY D 1 22 ? 70.778 53.084 -21.533 1.00 32.13 22 GLY D O 1
ATOM 3353 N N . PHE D 1 23 ? 72.151 53.439 -23.237 1.00 29.43 23 PHE D N 1
ATOM 3354 C CA . PHE D 1 23 ? 73.280 52.923 -22.476 1.00 30.86 23 PHE D CA 1
ATOM 3355 C C . PHE D 1 23 ? 74.418 53.911 -22.279 1.00 33.22 23 PHE D C 1
ATOM 3356 O O . PHE D 1 23 ? 75.407 53.881 -23.016 1.00 34.78 23 PHE D O 1
ATOM 3364 N N . PRO D 1 24 ? 74.304 54.795 -21.272 1.00 26.45 24 PRO D N 1
ATOM 3365 C CA . PRO D 1 24 ? 75.334 55.795 -20.973 1.00 28.12 24 PRO D CA 1
ATOM 3366 C C . PRO D 1 24 ? 76.685 55.139 -20.725 1.00 30.75 24 PRO D C 1
ATOM 3367 O O . PRO D 1 24 ? 76.772 53.920 -20.613 1.00 30.01 24 PRO D O 1
ATOM 3371 N N . GLU D 1 25 ? 77.735 55.948 -20.634 1.00 46.57 25 GLU D N 1
ATOM 3372 C CA . GLU D 1 25 ? 79.083 55.427 -20.405 1.00 53.14 25 GLU D CA 1
ATOM 3373 C C . GLU D 1 25 ? 79.358 55.236 -18.910 1.00 53.31 25 GLU D C 1
ATOM 3374 O O . GLU D 1 25 ? 78.743 55.897 -18.070 1.00 53.07 25 GLU D O 1
ATOM 3380 N N . LYS D 1 26 ? 80.287 54.343 -18.577 1.00 66.01 26 LYS D N 1
ATOM 3381 C CA . LYS D 1 26 ? 80.637 54.116 -17.175 1.00 68.20 26 LYS D CA 1
ATOM 3382 C C . LYS D 1 26 ? 81.064 55.437 -16.539 1.00 67.30 26 LYS D C 1
ATOM 3383 O O . LYS D 1 26 ? 82.207 55.866 -16.687 1.00 67.01 26 LYS D O 1
ATOM 3389 N N . LYS D 1 27 ? 80.138 56.081 -15.837 1.00 64.52 27 LYS D N 1
ATOM 3390 C CA . LYS D 1 27 ? 80.424 57.353 -15.185 1.00 64.88 27 LYS D CA 1
ATOM 3391 C C . LYS D 1 27 ? 81.055 57.140 -13.816 1.00 65.51 27 LYS D C 1
ATOM 3392 O O . LYS D 1 27 ? 82.213 57.479 -13.588 1.00 66.26 27 LYS D O 1
ATOM 3398 N N . HIS D 1 28 ? 80.272 56.576 -12.907 1.00 75.75 28 HIS D N 1
ATOM 3399 C CA . HIS D 1 28 ? 80.714 56.317 -11.543 1.00 73.97 28 HIS D CA 1
ATOM 3400 C C . HIS D 1 28 ? 81.647 55.117 -11.464 1.00 75.07 28 HIS D C 1
ATOM 3401 O O . HIS D 1 28 ? 81.700 54.300 -12.383 1.00 75.35 28 HIS D O 1
ATOM 3408 N N . GLU D 1 29 ? 82.381 55.012 -10.360 1.00 72.29 29 GLU D N 1
ATOM 3409 C CA . GLU D 1 29 ? 83.290 53.888 -10.156 1.00 73.94 29 GLU D CA 1
ATOM 3410 C C . GLU D 1 29 ? 82.483 52.725 -9.581 1.00 72.66 29 GLU D C 1
ATOM 3411 O O . GLU D 1 29 ? 81.486 52.940 -8.890 1.00 73.57 29 GLU D O 1
ATOM 3417 N N . HIS D 1 30 ? 82.916 51.502 -9.868 1.00 82.58 30 HIS D N 1
ATOM 3418 C CA . HIS D 1 30 ? 82.230 50.303 -9.392 1.00 79.84 30 HIS D CA 1
ATOM 3419 C C . HIS D 1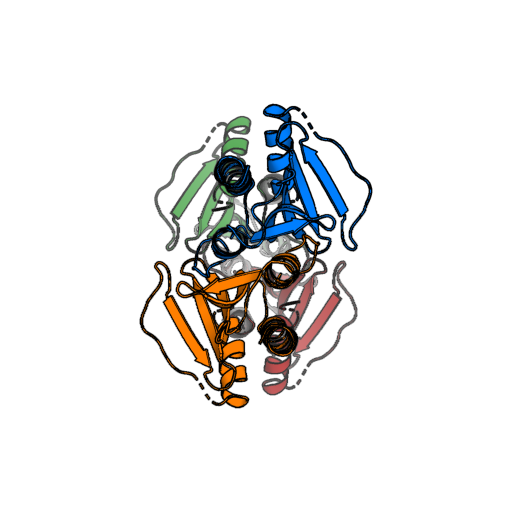 30 ? 80.988 50.018 -10.228 1.00 76.67 30 HIS D C 1
ATOM 3420 O O . HIS D 1 30 ? 80.334 48.990 -10.050 1.00 79.35 30 HIS D O 1
ATOM 3427 N N . GLU D 1 31 ? 80.666 50.936 -11.134 1.00 37.23 31 GLU D N 1
ATOM 3428 C CA . GLU D 1 31 ? 79.504 50.796 -12.002 1.00 32.04 31 GLU D CA 1
ATOM 3429 C C . GLU D 1 31 ? 79.753 49.653 -12.962 1.00 29.20 31 GLU D C 1
ATOM 3430 O O . GLU D 1 31 ? 80.882 49.442 -13.369 1.00 30.81 31 GLU D O 1
ATOM 3436 N N . VAL D 1 32 ? 78.718 48.902 -13.320 1.00 47.19 32 VAL D N 1
ATOM 3437 C CA . VAL D 1 32 ? 78.917 47.814 -14.265 1.00 45.18 32 VAL D CA 1
ATOM 3438 C C . VAL D 1 32 ? 77.815 47.806 -15.307 1.00 44.19 32 VAL D C 1
ATOM 3439 O O . VAL D 1 32 ? 78.018 47.345 -16.428 1.00 46.82 32 VAL D O 1
ATOM 3443 N N . TYR D 1 33 ? 76.649 48.323 -14.932 1.00 22.98 33 TYR D N 1
ATOM 3444 C CA . TYR D 1 33 ? 75.506 48.394 -15.836 1.00 21.48 33 TYR D CA 1
ATOM 3445 C C . TYR D 1 33 ? 74.774 49.706 -15.657 1.00 22.93 33 TYR D C 1
ATOM 3446 O O . TYR D 1 33 ? 74.686 50.250 -14.549 1.00 22.76 33 TYR D O 1
ATOM 3455 N N . CYS D 1 34 ? 74.241 50.220 -16.751 1.00 35.72 34 CYS D N 1
ATOM 3456 C CA . CYS D 1 34 ? 73.464 51.432 -16.674 1.00 35.53 34 CYS D CA 1
ATOM 3457 C C . CYS D 1 34 ? 72.478 51.438 -17.804 1.00 34.15 34 CYS D C 1
ATOM 3458 O O . CYS D 1 34 ? 72.866 51.333 -18.957 1.00 37.02 34 CYS D O 1
ATOM 3461 N N . PHE D 1 35 ? 71.199 51.534 -17.465 1.00 18.06 35 PHE D N 1
ATOM 3462 C CA . PHE D 1 35 ? 70.146 51.552 -18.455 1.00 16.34 35 PHE D CA 1
ATOM 3463 C C . PHE D 1 35 ? 69.395 52.844 -18.261 1.00 18.79 35 PHE D C 1
ATOM 3464 O O . PHE D 1 35 ? 69.010 53.181 -17.147 1.00 19.70 35 PHE D O 1
ATOM 3472 N N . GLU D 1 36 ? 69.187 53.579 -19.341 1.00 28.08 36 GLU D N 1
ATOM 3473 C CA . GLU D 1 36 ? 68.481 54.831 -19.235 1.00 31.78 36 GLU D CA 1
ATOM 3474 C C . GLU D 1 36 ? 67.165 54.763 -19.957 1.00 31.16 36 GLU D C 1
ATOM 3475 O O . GLU D 1 36 ? 67.111 54.463 -21.145 1.00 34.85 36 GLU D O 1
ATOM 3481 N N . PHE D 1 37 ? 66.094 55.010 -19.226 1.00 19.63 37 PHE D N 1
ATOM 3482 C CA . PHE D 1 37 ? 64.778 55.016 -19.824 1.00 22.33 37 PHE D CA 1
ATOM 3483 C C . PHE D 1 37 ? 64.424 56.490 -19.873 1.00 29.19 37 PHE D C 1
ATOM 3484 O O . PHE D 1 37 ? 63.848 57.044 -18.936 1.00 29.67 37 PHE D O 1
ATOM 3492 N N . LYS D 1 38 ? 64.820 57.122 -20.974 1.00 66.19 38 LYS D N 1
ATOM 3493 C CA . LYS D 1 38 ? 64.618 58.549 -21.190 1.00 70.59 38 LYS D CA 1
ATOM 3494 C C . LYS D 1 38 ? 63.177 59.036 -21.128 1.00 71.44 38 LYS D C 1
ATOM 3495 O O . LYS D 1 38 ? 62.928 60.172 -20.722 1.00 72.38 38 LYS D O 1
ATOM 3501 N N . GLU D 1 39 ? 62.231 58.191 -21.525 1.00 55.63 39 GLU D N 1
ATOM 3502 C CA . GLU D 1 39 ? 60.826 58.587 -21.498 1.00 57.99 39 GLU D CA 1
ATOM 3503 C C . GLU D 1 39 ? 60.443 59.049 -20.102 1.00 56.82 39 GLU D C 1
ATOM 3504 O O . GLU D 1 39 ? 59.764 60.063 -19.933 1.00 57.30 39 GLU D O 1
ATOM 3510 N N . VAL D 1 40 ? 60.900 58.306 -19.100 1.00 67.57 40 VAL D N 1
ATOM 3511 C CA . VAL D 1 40 ? 60.596 58.625 -17.714 1.00 63.27 40 VAL D CA 1
ATOM 3512 C C . VAL D 1 40 ? 61.762 59.201 -16.900 1.00 62.60 40 VAL D C 1
ATOM 3513 O O . VAL D 1 40 ? 61.717 59.220 -15.672 1.00 66.04 40 VAL D O 1
ATOM 3517 N N . SER D 1 41 ? 62.803 59.667 -17.581 1.00 56.90 41 SER D N 1
ATOM 3518 C CA . SER D 1 41 ? 63.956 60.278 -16.917 1.00 54.56 41 SER D CA 1
ATOM 3519 C C . SER D 1 41 ? 64.553 59.494 -15.757 1.00 51.98 41 SER D C 1
ATOM 3520 O O . SER D 1 41 ? 65.029 60.093 -14.791 1.00 53.59 41 SER D O 1
ATOM 3523 N N . ILE D 1 42 ? 64.540 58.169 -15.852 1.00 28.11 42 ILE D N 1
ATOM 3524 C CA . ILE D 1 42 ? 65.079 57.326 -14.791 1.00 23.99 42 ILE D CA 1
ATOM 3525 C C . ILE D 1 42 ? 66.225 56.468 -15.288 1.00 21.82 42 ILE D C 1
ATOM 3526 O O . ILE D 1 42 ? 66.163 55.921 -16.383 1.00 22.41 42 ILE D O 1
ATOM 3531 N N . ARG D 1 43 ? 67.264 56.345 -14.474 1.00 17.80 43 ARG D N 1
ATOM 3532 C CA . ARG D 1 43 ? 68.411 55.532 -14.828 1.00 18.68 43 ARG D CA 1
ATOM 3533 C C . ARG D 1 43 ? 68.572 54.430 -13.777 1.00 17.64 43 ARG D C 1
ATOM 3534 O O . ARG D 1 43 ? 68.369 54.680 -12.598 1.00 19.69 43 ARG D O 1
ATOM 3542 N N . ILE D 1 44 ? 68.921 53.218 -14.215 1.00 9.72 44 ILE D N 1
ATOM 3543 C CA . ILE D 1 44 ? 69.097 52.079 -13.334 1.00 8.30 44 ILE D CA 1
ATOM 3544 C C . ILE D 1 44 ? 70.556 51.660 -13.400 1.00 13.60 44 ILE D C 1
ATOM 3545 O O . ILE D 1 44 ? 71.020 51.265 -14.466 1.00 15.98 44 ILE D O 1
ATOM 3550 N N . TYR D 1 45 ? 71.283 51.720 -12.285 1.00 18.99 45 TYR D N 1
ATOM 3551 C CA . TYR D 1 45 ? 72.681 51.295 -12.293 1.00 18.38 45 TYR D CA 1
ATOM 3552 C C . TYR D 1 45 ? 72.813 50.005 -11.507 1.00 20.37 45 TYR D C 1
ATOM 3553 O O . TYR D 1 45 ? 71.939 49.666 -10.716 1.00 19.77 45 TYR D O 1
ATOM 3562 N N . GLN D 1 46 ? 73.906 49.286 -11.726 1.00 18.11 46 GLN D N 1
ATOM 3563 C CA . GLN D 1 46 ? 74.170 48.094 -10.948 1.00 19.54 46 GLN D CA 1
ATOM 3564 C C . GLN D 1 46 ? 75.618 48.119 -10.462 1.00 22.46 46 GLN D C 1
ATOM 3565 O O . GLN D 1 46 ? 76.573 48.066 -11.247 1.00 20.15 46 GLN D O 1
ATOM 3571 N N . ASP D 1 47 ? 75.742 48.211 -9.144 1.00 35.87 47 ASP D N 1
ATOM 3572 C CA . ASP D 1 47 ? 76.997 48.244 -8.402 1.00 36.13 47 ASP D CA 1
ATOM 3573 C C . ASP D 1 47 ? 77.819 47.007 -8.742 1.00 34.42 47 ASP D C 1
ATOM 3574 O O . ASP D 1 47 ? 77.327 46.068 -9.373 1.00 33.22 47 ASP D O 1
ATOM 3579 N N . LYS D 1 48 ? 79.076 47.007 -8.327 1.00 32.86 48 LYS D N 1
ATOM 3580 C CA . LYS D 1 48 ? 79.946 45.865 -8.576 1.00 35.59 48 LYS D CA 1
ATOM 3581 C C . LYS D 1 48 ? 79.732 44.889 -7.424 1.00 34.08 48 LYS D C 1
ATOM 3582 O O . LYS D 1 48 ? 80.101 43.713 -7.501 1.00 31.04 48 LYS D O 1
ATOM 3588 N N . PHE D 1 49 ? 79.122 45.399 -6.356 1.00 38.82 49 PHE D N 1
ATOM 3589 C CA . PHE D 1 49 ? 78.852 44.605 -5.165 1.00 36.46 49 PHE D CA 1
ATOM 3590 C C . PHE D 1 49 ? 77.383 44.199 -5.093 1.00 35.47 49 PHE D C 1
ATOM 3591 O O . PHE D 1 49 ? 76.836 43.997 -4.008 1.00 32.40 49 PHE D O 1
ATOM 3599 N N . LYS D 1 50 ? 76.757 44.101 -6.263 1.00 28.32 50 LYS D N 1
ATOM 3600 C CA . LYS D 1 50 ? 75.368 43.687 -6.391 1.00 22.87 50 LYS D CA 1
ATOM 3601 C C . LYS D 1 50 ? 74.305 44.580 -5.754 1.00 21.81 50 LYS D C 1
ATOM 3602 O O . LYS D 1 50 ? 73.465 44.116 -4.993 1.00 23.50 50 LYS D O 1
ATOM 3608 N N . TRP D 1 51 ? 74.339 45.864 -6.053 1.00 14.72 51 TRP D N 1
ATOM 3609 C CA . TRP D 1 51 ? 73.322 46.761 -5.545 1.00 14.85 51 TRP D CA 1
ATOM 3610 C C . TRP D 1 51 ? 72.732 47.375 -6.796 1.00 17.79 51 TRP D C 1
ATOM 3611 O O . TRP D 1 51 ? 73.457 47.683 -7.735 1.00 20.75 51 TRP D O 1
ATOM 3622 N N . VAL D 1 52 ? 71.418 47.529 -6.830 1.00 20.26 52 VAL D N 1
ATOM 3623 C CA . VAL D 1 52 ? 70.770 48.141 -7.971 1.00 17.90 52 VAL D CA 1
ATOM 3624 C C . VAL D 1 52 ? 70.436 49.566 -7.523 1.00 16.12 52 VAL D C 1
ATOM 3625 O O . VAL D 1 52 ? 70.123 49.787 -6.353 1.00 16.95 52 VAL D O 1
ATOM 3629 N N . TYR D 1 53 ? 70.538 50.533 -8.431 1.00 13.82 53 TYR D N 1
ATOM 3630 C CA . TYR D 1 53 ? 70.224 51.919 -8.094 1.00 11.78 53 TYR D CA 1
ATOM 3631 C C . TYR D 1 53 ? 69.214 52.517 -9.049 1.00 14.80 53 TYR D C 1
ATOM 3632 O O . TYR D 1 53 ? 69.180 52.173 -10.229 1.00 18.93 53 TYR D O 1
ATOM 3641 N N . PHE D 1 54 ? 68.393 53.421 -8.540 1.00 12.38 54 PHE D N 1
ATOM 3642 C CA . PHE D 1 54 ? 67.401 54.077 -9.373 1.00 13.58 54 PHE D CA 1
ATOM 3643 C C . PHE D 1 54 ? 67.612 55.565 -9.254 1.00 16.42 54 PHE D C 1
ATOM 3644 O O . PHE D 1 54 ? 67.477 56.126 -8.166 1.00 16.77 54 PHE D O 1
ATOM 3652 N N . LEU D 1 55 ? 67.947 56.197 -10.373 1.00 14.47 55 LEU D N 1
ATOM 3653 C CA . LEU D 1 55 ? 68.171 57.623 -10.393 1.00 17.55 55 LEU D CA 1
ATOM 3654 C C . LEU D 1 55 ? 67.156 58.291 -11.289 1.00 19.37 55 LEU D C 1
ATOM 3655 O O . LEU D 1 55 ? 66.990 57.906 -12.440 1.00 19.88 55 LEU D O 1
ATOM 3660 N N . SER D 1 56 ? 66.470 59.284 -10.739 1.00 18.23 56 SER D N 1
ATOM 3661 C CA . SER D 1 56 ? 65.461 60.030 -11.468 1.00 22.50 56 SER D CA 1
ATOM 3662 C C . SER D 1 56 ? 65.805 61.509 -11.523 1.00 26.19 56 SER D C 1
ATOM 3663 O O . SER D 1 56 ? 66.245 62.079 -10.524 1.00 26.69 56 SER D O 1
ATOM 3666 N N . ASP D 1 57 ? 65.596 62.128 -12.685 1.00 44.00 57 ASP D N 1
ATOM 3667 C CA . ASP D 1 57 ? 65.870 63.553 -12.858 1.00 50.00 57 ASP D CA 1
ATOM 3668 C C . ASP D 1 57 ? 64.586 64.368 -12.957 1.00 53.04 57 ASP D C 1
ATOM 3669 O O . ASP D 1 57 ? 63.858 64.279 -13.941 1.00 53.76 57 ASP D O 1
ATOM 3674 N N . ILE D 1 58 ? 64.308 65.147 -11.917 1.00 44.67 58 ILE D N 1
ATOM 3675 C CA . ILE D 1 58 ? 63.114 65.973 -11.862 1.00 49.68 58 ILE D CA 1
ATOM 3676 C C . ILE D 1 58 ? 63.218 67.134 -12.847 1.00 52.22 58 ILE D C 1
ATOM 3677 O O . ILE D 1 58 ? 62.210 67.699 -13.276 1.00 51.44 58 ILE D O 1
ATOM 3682 N N . GLY D 1 59 ? 64.443 67.493 -13.202 1.00 38.91 59 GLY D N 1
ATOM 3683 C CA . GLY D 1 59 ? 64.621 68.587 -14.127 1.00 42.71 59 GLY D CA 1
ATOM 3684 C C . GLY D 1 59 ? 65.310 69.750 -13.454 1.00 46.20 59 GLY D C 1
ATOM 3685 O O . GLY D 1 59 ? 66.204 69.551 -12.626 1.00 45.70 59 GLY D O 1
ATOM 3686 N N . VAL D 1 60 ? 64.890 70.966 -13.791 1.00 90.41 60 VAL D N 1
ATOM 3687 C CA . VAL D 1 60 ? 65.510 72.154 -13.223 1.00 93.05 60 VAL D CA 1
ATOM 3688 C C . VAL D 1 60 ? 64.574 72.996 -12.365 1.00 94.72 60 VAL D C 1
ATOM 3689 O O . VAL D 1 60 ? 63.345 72.910 -12.481 1.00 93.72 60 VAL D O 1
ATOM 3693 N N . ILE D 1 61 ? 65.185 73.812 -11.507 1.00 75.26 61 ILE D N 1
ATOM 3694 C CA . ILE D 1 61 ? 64.473 74.702 -10.594 1.00 77.24 61 ILE D CA 1
ATOM 3695 C C . ILE D 1 61 ? 64.795 76.147 -10.981 1.00 79.31 61 ILE D C 1
ATOM 3696 O O . ILE D 1 61 ? 65.957 76.568 -10.935 1.00 79.45 61 ILE D O 1
ATOM 3701 N N . ASP D 1 62 ? 63.765 76.898 -11.361 1.00 120.81 62 ASP D N 1
ATOM 3702 C CA . ASP D 1 62 ? 63.948 78.280 -11.783 1.00 120.81 62 ASP D CA 1
ATOM 3703 C C . ASP D 1 62 ? 63.721 79.251 -10.629 1.00 120.81 62 ASP D C 1
ATOM 3704 O O . ASP D 1 62 ? 63.673 80.473 -10.823 1.00 120.81 62 ASP D O 1
ATOM 3709 N N . ASN D 1 63 ? 63.603 78.694 -9.430 1.00 114.67 63 ASN D N 1
ATOM 3710 C CA . ASN D 1 63 ? 63.375 79.467 -8.228 1.00 116.20 63 ASN D CA 1
ATOM 3711 C C . ASN D 1 63 ? 63.960 78.752 -7.005 1.00 115.95 63 ASN D C 1
ATOM 3712 O O . ASN D 1 63 ? 63.404 77.776 -6.506 1.00 115.91 63 ASN D O 1
ATOM 3717 N N . LEU D 1 64 ? 65.118 79.214 -6.551 1.00 117.84 64 LEU D N 1
ATOM 3718 C CA . LEU D 1 64 ? 65.738 78.651 -5.360 1.00 117.84 64 LEU D CA 1
ATOM 3719 C C . LEU D 1 64 ? 65.326 79.476 -4.137 1.00 117.84 64 LEU D C 1
ATOM 3720 O O . LEU D 1 64 ? 65.997 80.438 -3.789 1.00 117.84 64 LEU D O 1
ATOM 3725 N N . ASP D 1 65 ? 64.228 79.141 -3.478 1.00 115.55 65 ASP D N 1
ATOM 3726 C CA . ASP D 1 65 ? 63.897 79.937 -2.307 1.00 115.84 65 ASP D CA 1
ATOM 3727 C C . ASP D 1 65 ? 63.871 79.063 -1.083 1.00 114.38 65 ASP D C 1
ATOM 3728 O O . ASP D 1 65 ? 63.305 77.954 -1.078 1.00 112.84 65 ASP D O 1
ATOM 3733 N N . SER D 1 66 ? 64.473 79.593 -0.032 1.00 100.62 66 SER D N 1
ATOM 3734 C CA . SER D 1 66 ? 64.612 78.866 1.204 1.00 99.84 66 SER D CA 1
ATOM 3735 C C . SER D 1 66 ? 63.353 78.189 1.706 1.00 98.78 66 SER D C 1
ATOM 3736 O O . SER D 1 66 ? 63.392 77.007 2.044 1.00 97.28 66 SER D O 1
ATOM 3739 N N . ASN D 1 67 ? 62.240 78.912 1.765 1.00 99.75 67 ASN D N 1
ATOM 3740 C CA . ASN D 1 67 ? 61.023 78.298 2.268 1.00 99.30 67 ASN D CA 1
ATOM 3741 C C . ASN D 1 67 ? 60.755 77.042 1.469 1.00 97.38 67 ASN D C 1
ATOM 3742 O O . ASN D 1 67 ? 60.382 76.012 2.029 1.00 96.93 67 ASN D O 1
ATOM 3747 N N . ALA D 1 68 ? 60.968 77.133 0.159 1.00 76.72 68 ALA D N 1
ATOM 3748 C CA . ALA D 1 68 ? 60.774 76.002 -0.740 1.00 75.35 68 ALA D CA 1
ATOM 3749 C C . ALA D 1 68 ? 61.855 74.961 -0.472 1.00 73.44 68 ALA D C 1
ATOM 3750 O O . ALA D 1 68 ? 61.579 73.767 -0.396 1.00 71.86 68 ALA D O 1
ATOM 3752 N N . CYS D 1 69 ? 63.091 75.425 -0.340 1.00 57.86 69 CYS D N 1
ATOM 3753 C CA . CYS D 1 69 ? 64.205 74.533 -0.063 1.00 57.48 69 CYS D CA 1
ATOM 3754 C C . CYS D 1 69 ? 63.856 73.595 1.081 1.00 54.52 69 CYS D C 1
ATOM 3755 O O . CYS D 1 69 ? 63.724 72.390 0.898 1.00 53.63 69 CYS D O 1
ATOM 3758 N N . GLN D 1 70 ? 63.739 74.165 2.275 1.00 62.15 70 GLN D N 1
ATOM 3759 C CA . GLN D 1 70 ? 63.427 73.386 3.452 1.00 61.39 70 GLN D CA 1
ATOM 3760 C C . GLN D 1 70 ? 62.364 72.350 3.134 1.00 59.98 70 GLN D C 1
ATOM 3761 O O . GLN D 1 70 ? 62.645 71.155 3.157 1.00 59.78 70 GLN D O 1
ATOM 3767 N N . SER D 1 71 ? 61.154 72.798 2.817 1.00 86.50 71 SER D N 1
ATOM 3768 C CA . SER D 1 71 ? 60.072 71.872 2.494 1.00 84.22 71 SER D CA 1
ATOM 3769 C C . SER D 1 71 ? 60.567 70.737 1.588 1.00 81.52 71 SER D C 1
ATOM 3770 O O . SER D 1 71 ? 60.063 69.614 1.649 1.00 82.85 71 SER D O 1
ATOM 3773 N N . LEU D 1 72 ? 61.560 71.039 0.758 1.00 58.02 72 LEU D N 1
ATOM 3774 C CA . LEU D 1 72 ? 62.136 70.062 -0.160 1.00 54.90 72 LEU D CA 1
ATOM 3775 C C . LEU D 1 72 ? 63.011 69.125 0.658 1.00 53.97 72 LEU D C 1
ATOM 3776 O O . LEU D 1 72 ? 62.713 67.937 0.807 1.00 55.23 72 LEU D O 1
ATOM 3781 N N . LEU D 1 73 ? 64.091 69.685 1.191 1.00 41.68 73 LEU D N 1
ATOM 3782 C CA . LEU D 1 73 ? 65.043 68.959 2.018 1.00 38.68 73 LEU D CA 1
ATOM 3783 C C . LEU D 1 73 ? 64.341 68.448 3.277 1.00 38.54 73 LEU D C 1
ATOM 3784 O O . LEU D 1 73 ? 64.954 67.856 4.163 1.00 39.08 73 LEU D O 1
ATOM 3789 N N . ARG D 1 74 ? 63.037 68.674 3.334 1.00 41.07 74 ARG D N 1
ATOM 3790 C CA . ARG D 1 74 ? 62.218 68.254 4.460 1.00 41.69 74 ARG D CA 1
ATOM 3791 C C . ARG D 1 74 ? 61.603 66.905 4.100 1.00 39.61 74 ARG D C 1
ATOM 3792 O O . ARG D 1 74 ? 61.019 66.222 4.939 1.00 38.69 74 ARG D O 1
ATOM 3800 N N . LEU D 1 75 ? 61.741 66.533 2.833 1.00 77.00 75 LEU D N 1
ATOM 3801 C CA . LEU D 1 75 ? 61.219 65.267 2.335 1.00 74.57 75 LEU D CA 1
ATOM 3802 C C . LEU D 1 75 ? 62.129 64.116 2.763 1.00 73.52 75 LEU D C 1
ATOM 3803 O O . LEU D 1 75 ? 61.768 62.947 2.656 1.00 74.44 75 LEU D O 1
ATOM 3808 N N . ASN D 1 76 ? 63.313 64.463 3.253 1.00 30.61 76 ASN D N 1
ATOM 3809 C CA . ASN D 1 76 ? 64.279 63.479 3.694 1.00 27.40 76 ASN D CA 1
ATOM 3810 C C . ASN D 1 76 ? 64.119 63.144 5.176 1.00 28.75 76 ASN D C 1
ATOM 3811 O O . ASN D 1 76 ? 64.990 62.507 5.772 1.00 29.57 76 ASN D O 1
ATOM 3816 N N . GLU D 1 77 ? 63.007 63.561 5.775 1.00 26.32 77 GLU D N 1
ATOM 3817 C CA . GLU D 1 77 ? 62.779 63.261 7.181 1.00 28.89 77 GLU D CA 1
ATOM 3818 C C . GLU D 1 77 ? 62.878 61.752 7.369 1.00 29.37 77 GLU D C 1
ATOM 3819 O O . GLU D 1 77 ? 62.470 60.986 6.496 1.00 30.15 77 GLU D O 1
ATOM 3825 N N . PHE D 1 78 ? 63.417 61.326 8.503 1.00 54.75 78 PHE D N 1
ATOM 3826 C CA . PHE D 1 78 ? 63.576 59.907 8.782 1.00 55.57 78 PHE D CA 1
ATOM 3827 C C . PHE D 1 78 ? 62.253 59.178 9.017 1.00 57.90 78 PHE D C 1
ATOM 3828 O O . PHE D 1 78 ? 61.272 59.770 9.459 1.00 59.10 78 PHE D O 1
ATOM 3836 N N . ASN D 1 79 ? 62.245 57.883 8.711 1.00 49.20 79 ASN D N 1
ATOM 3837 C CA . ASN D 1 79 ? 61.089 57.015 8.904 1.00 48.18 79 ASN D CA 1
ATOM 3838 C C . ASN D 1 79 ? 61.545 55.617 8.529 1.00 46.18 79 ASN D C 1
ATOM 3839 O O . ASN D 1 79 ? 62.544 55.467 7.832 1.00 48.98 79 ASN D O 1
ATOM 3844 N N . LEU D 1 80 ? 60.830 54.595 8.987 1.00 29.43 80 LEU D N 1
ATOM 3845 C CA . LEU D 1 80 ? 61.213 53.212 8.705 1.00 29.59 80 LEU D CA 1
ATOM 3846 C C . LEU D 1 80 ? 60.572 52.618 7.460 1.00 32.14 80 LEU D C 1
ATOM 3847 O O . LEU D 1 80 ? 60.075 51.489 7.503 1.00 33.53 80 LEU D O 1
ATOM 3852 N N . ARG D 1 81 ? 60.580 53.355 6.353 1.00 43.44 81 ARG D N 1
ATOM 3853 C CA . ARG D 1 81 ? 59.987 52.853 5.123 1.00 46.70 81 ARG D CA 1
ATOM 3854 C C . ARG D 1 81 ? 61.015 52.156 4.246 1.00 48.01 81 ARG D C 1
ATOM 3855 O O . ARG D 1 81 ? 62.152 52.606 4.131 1.00 49.03 81 ARG D O 1
ATOM 3863 N N . THR D 1 82 ? 60.603 51.038 3.652 1.00 61.36 82 THR D N 1
ATOM 3864 C CA . THR D 1 82 ? 61.445 50.246 2.761 1.00 63.30 82 THR D CA 1
ATOM 3865 C C . THR D 1 82 ? 61.832 51.166 1.608 1.00 62.56 82 THR D C 1
ATOM 3866 O O . THR D 1 82 ? 61.175 52.179 1.392 1.00 64.48 82 THR D O 1
ATOM 3870 N N . PRO D 1 83 ? 62.852 50.796 0.814 1.00 73.19 83 PRO D N 1
ATOM 3871 C CA . PRO D 1 83 ? 63.254 51.665 -0.289 1.00 69.96 83 PRO D CA 1
ATOM 3872 C C . PRO D 1 83 ? 62.900 53.133 -0.079 1.00 67.44 83 PRO D C 1
ATOM 3873 O O . PRO D 1 83 ? 61.860 53.612 -0.528 1.00 68.11 83 PRO D O 1
ATOM 3877 N N . PHE D 1 84 ? 63.786 53.826 0.628 1.00 32.78 84 PHE D N 1
ATOM 3878 C CA . PHE D 1 84 ? 63.641 55.240 0.949 1.00 26.89 84 PHE D CA 1
ATOM 3879 C C . PHE D 1 84 ? 64.129 56.079 -0.226 1.00 26.37 84 PHE D C 1
ATOM 3880 O O . PHE D 1 84 ? 65.229 55.853 -0.745 1.00 27.84 84 PHE D O 1
ATOM 3888 N N . PHE D 1 85 ? 63.330 57.052 -0.643 1.00 29.75 85 PHE D N 1
ATOM 3889 C CA . PHE D 1 85 ? 63.732 57.911 -1.748 1.00 26.44 85 PHE D CA 1
ATOM 3890 C C . PHE D 1 85 ? 64.359 59.209 -1.284 1.00 26.87 85 PHE D C 1
ATOM 3891 O O . PHE D 1 85 ? 63.684 60.070 -0.716 1.00 29.18 85 PHE D O 1
ATOM 3899 N N . THR D 1 86 ? 65.656 59.339 -1.529 1.00 22.05 86 THR D N 1
ATOM 3900 C CA . THR D 1 86 ? 66.393 60.533 -1.149 1.00 23.00 86 THR D CA 1
ATOM 3901 C C . THR D 1 86 ? 66.208 61.624 -2.176 1.00 24.95 86 THR D C 1
ATOM 3902 O O . THR D 1 86 ? 66.376 61.390 -3.372 1.00 25.76 86 THR D O 1
ATOM 3906 N N . VAL D 1 87 ? 65.869 62.820 -1.712 1.00 35.48 87 VAL D N 1
ATOM 3907 C CA . VAL D 1 87 ? 65.691 63.955 -2.605 1.00 35.86 87 VAL D CA 1
ATOM 3908 C C . VAL D 1 87 ? 66.890 64.857 -2.436 1.00 39.23 87 VAL D C 1
ATOM 3909 O O . VAL D 1 87 ? 67.184 65.283 -1.321 1.00 41.18 87 VAL D O 1
ATOM 3913 N N . GLY D 1 88 ? 67.579 65.145 -3.534 1.00 49.53 88 GLY D N 1
ATOM 3914 C CA . GLY D 1 88 ? 68.754 65.995 -3.462 1.00 52.87 88 GLY D CA 1
ATOM 3915 C C . GLY D 1 88 ? 68.911 66.927 -4.650 1.00 55.61 88 GLY D C 1
ATOM 3916 O O . GLY D 1 88 ? 68.004 67.058 -5.480 1.00 55.15 88 GLY D O 1
ATOM 3917 N N . LEU D 1 89 ? 70.075 67.568 -4.739 1.00 20.20 89 LEU D N 1
ATOM 3918 C CA . LEU D 1 89 ? 70.341 68.504 -5.821 1.00 22.49 89 LEU D CA 1
ATOM 3919 C C . LEU D 1 89 ? 71.558 68.149 -6.662 1.00 23.17 89 LEU D C 1
ATOM 3920 O O . LEU D 1 89 ? 72.653 67.929 -6.145 1.00 20.75 89 LEU D O 1
ATOM 3925 N N . ASN D 1 90 ? 71.338 68.110 -7.972 1.00 44.88 90 ASN D N 1
ATOM 3926 C CA . ASN D 1 90 ? 72.365 67.796 -8.954 1.00 50.84 90 ASN D CA 1
ATOM 3927 C C . ASN D 1 90 ? 73.630 68.631 -8.771 1.00 54.15 90 ASN D C 1
ATOM 3928 O O . ASN D 1 90 ? 73.702 69.476 -7.885 1.00 54.64 90 ASN D O 1
ATOM 3933 N N . GLU D 1 91 ? 74.630 68.382 -9.608 1.00 66.28 91 GLU D N 1
ATOM 3934 C CA . GLU D 1 91 ? 75.880 69.126 -9.542 1.00 71.54 91 GLU D CA 1
ATOM 3935 C C . GLU D 1 91 ? 75.706 70.463 -10.246 1.00 72.26 91 GLU D C 1
ATOM 3936 O O . GLU D 1 91 ? 76.678 71.155 -10.533 1.00 72.73 91 GLU D O 1
ATOM 3942 N N . LYS D 1 92 ? 74.454 70.813 -10.524 1.00 73.61 92 LYS D N 1
ATOM 3943 C CA . LYS D 1 92 ? 74.113 72.063 -11.193 1.00 73.06 92 LYS D CA 1
ATOM 3944 C C . LYS D 1 92 ? 72.716 72.491 -10.754 1.00 72.50 92 LYS D C 1
ATOM 3945 O O . LYS D 1 92 ? 71.878 72.876 -11.569 1.00 71.74 92 LYS D O 1
ATOM 3951 N N . LYS D 1 93 ? 72.477 72.408 -9.449 1.00 52.14 93 LYS D N 1
ATOM 3952 C CA . LYS D 1 93 ? 71.197 72.777 -8.865 1.00 52.79 93 LYS D CA 1
ATOM 3953 C C . LYS D 1 93 ? 69.980 72.203 -9.592 1.00 51.71 93 LYS D C 1
ATOM 3954 O O . LYS D 1 93 ? 68.986 72.903 -9.798 1.00 51.33 93 LYS D O 1
ATOM 3960 N N . ASP D 1 94 ? 70.047 70.926 -9.963 1.00 71.30 94 ASP D N 1
ATOM 3961 C CA . ASP D 1 94 ? 68.934 70.284 -10.660 1.00 69.40 94 ASP D CA 1
ATOM 3962 C C . ASP D 1 94 ? 68.271 69.178 -9.854 1.00 65.04 94 ASP D C 1
ATOM 3963 O O . ASP D 1 94 ? 68.945 68.373 -9.215 1.00 63.94 94 ASP D O 1
ATOM 3968 N N . GLY D 1 95 ? 66.943 69.151 -9.889 1.00 71.69 95 GLY D N 1
ATOM 3969 C CA . GLY D 1 95 ? 66.195 68.143 -9.160 1.00 67.36 95 GLY D CA 1
ATOM 3970 C C . GLY D 1 95 ? 66.699 66.734 -9.415 1.00 63.64 95 GLY D C 1
ATOM 3971 O O . GLY D 1 95 ? 66.984 66.357 -10.555 1.00 63.16 95 GLY D O 1
ATOM 3972 N N . VAL D 1 96 ? 66.803 65.949 -8.348 1.00 47.70 96 VAL D N 1
ATOM 3973 C CA . VAL D 1 96 ? 67.285 64.580 -8.448 1.00 41.66 96 VAL D CA 1
ATOM 3974 C C . VAL D 1 96 ? 66.704 63.736 -7.300 1.00 38.80 96 VAL D C 1
ATOM 3975 O O . VAL D 1 96 ? 66.690 64.161 -6.144 1.00 38.54 96 VAL D O 1
ATOM 3979 N N . VAL D 1 97 ? 66.200 62.551 -7.626 1.00 46.68 97 VAL D N 1
ATOM 3980 C CA . VAL D 1 97 ? 65.609 61.659 -6.623 1.00 42.78 97 VAL D CA 1
ATOM 3981 C C . VAL D 1 97 ? 66.014 60.214 -6.890 1.00 41.24 97 VAL D C 1
ATOM 3982 O O . VAL D 1 97 ? 65.685 59.649 -7.937 1.00 40.23 97 VAL D O 1
ATOM 3986 N N . HIS D 1 98 ? 66.707 59.605 -5.935 1.00 21.66 98 HIS D N 1
ATOM 3987 C CA . HIS D 1 98 ? 67.177 58.235 -6.110 1.00 20.00 98 HIS D CA 1
ATOM 3988 C C . HIS D 1 98 ? 67.016 57.296 -4.915 1.00 17.67 98 HIS D C 1
ATOM 3989 O O . HIS D 1 98 ? 66.588 57.693 -3.833 1.00 17.94 98 HIS D O 1
ATOM 3996 N N . THR D 1 99 ? 67.373 56.037 -5.137 1.00 30.82 99 THR D N 1
ATOM 3997 C CA . THR D 1 99 ? 67.319 55.007 -4.107 1.00 31.29 99 THR D CA 1
ATOM 3998 C C . THR D 1 99 ? 68.299 53.929 -4.500 1.00 30.04 99 THR D C 1
ATOM 3999 O O . THR D 1 99 ? 68.777 53.892 -5.626 1.00 32.14 99 THR D O 1
ATOM 4003 N N . ARG D 1 100 ? 68.583 53.041 -3.566 1.00 15.19 100 ARG D N 1
ATOM 4004 C CA . ARG D 1 100 ? 69.481 51.937 -3.817 1.00 12.12 100 ARG D CA 1
ATOM 4005 C C . ARG D 1 100 ? 68.938 50.778 -3.015 1.00 12.73 100 ARG D C 1
ATOM 4006 O O . ARG D 1 100 ? 68.292 50.984 -1.986 1.00 15.19 100 ARG D O 1
ATOM 4014 N N . ILE D 1 101 ? 69.171 49.561 -3.489 1.00 24.29 101 ILE D N 1
ATOM 4015 C CA . ILE D 1 101 ? 68.699 48.381 -2.780 1.00 23.14 101 ILE D CA 1
ATOM 4016 C C . ILE D 1 101 ? 69.545 47.197 -3.159 1.00 20.26 101 ILE D C 1
ATOM 4017 O O . ILE D 1 101 ? 69.834 46.991 -4.333 1.00 21.22 101 ILE D O 1
ATOM 4022 N N . PRO D 1 102 ? 69.963 46.400 -2.172 1.00 17.63 102 PRO D N 1
ATOM 4023 C CA . PRO D 1 102 ? 70.779 45.230 -2.501 1.00 15.99 102 PRO D CA 1
ATOM 4024 C C . PRO D 1 102 ? 69.955 44.258 -3.325 1.00 12.10 102 PRO D C 1
ATOM 4025 O O . PRO D 1 102 ? 68.734 44.195 -3.187 1.00 14.83 102 PRO D O 1
ATOM 4029 N N . LEU D 1 103 ? 70.623 43.517 -4.194 1.00 13.96 103 LEU D N 1
ATOM 4030 C CA . LEU D 1 103 ? 69.950 42.572 -5.072 1.00 15.37 103 LEU D CA 1
ATOM 4031 C C . LEU D 1 103 ? 69.664 41.214 -4.416 1.00 14.74 103 LEU D C 1
ATOM 4032 O O . LEU D 1 103 ? 68.737 40.515 -4.810 1.00 18.28 103 LEU D O 1
ATOM 4037 N N . LEU D 1 104 ? 70.456 40.853 -3.411 1.00 6.37 104 LEU D N 1
ATOM 4038 C CA . LEU D 1 104 ? 70.302 39.582 -2.722 1.00 6.37 104 LEU D CA 1
ATOM 4039 C C . LEU D 1 104 ? 68.904 39.397 -2.168 1.00 6.37 104 LEU D C 1
ATOM 4040 O O . LEU D 1 104 ? 68.430 40.163 -1.343 1.00 6.37 104 LEU D O 1
ATOM 4045 N N . ASN D 1 105 ? 68.250 38.355 -2.639 1.00 5.81 105 ASN D N 1
ATOM 4046 C CA . ASN D 1 105 ? 66.908 38.031 -2.236 1.00 5.81 105 ASN D CA 1
ATOM 4047 C C . ASN D 1 105 ? 65.871 39.091 -2.544 1.00 5.81 105 ASN D C 1
ATOM 4048 O O . ASN D 1 105 ? 64.944 39.269 -1.776 1.00 5.81 105 ASN D O 1
ATOM 4053 N N . LEU D 1 106 ? 66.013 39.790 -3.664 1.00 10.85 106 LEU D N 1
ATOM 4054 C CA . LEU D 1 106 ? 65.041 40.814 -4.070 1.00 16.74 106 LEU D CA 1
ATOM 4055 C C . LEU D 1 106 ? 64.528 40.474 -5.489 1.00 20.40 106 LEU D C 1
ATOM 4056 O O . LEU D 1 106 ? 65.300 40.503 -6.444 1.00 26.76 106 LEU D O 1
ATOM 4061 N N . ASP D 1 107 ? 63.244 40.144 -5.627 1.00 15.48 107 ASP D N 1
ATOM 4062 C CA . ASP D 1 107 ? 62.685 39.775 -6.927 1.00 18.81 107 ASP D CA 1
ATOM 4063 C C . ASP D 1 107 ? 62.386 40.974 -7.834 1.00 18.58 107 ASP D C 1
ATOM 4064 O O . ASP D 1 107 ? 62.287 42.118 -7.377 1.00 19.16 107 ASP D O 1
ATOM 4069 N N . ASN D 1 108 ? 62.234 40.712 -9.129 1.00 17.56 108 ASN D N 1
ATOM 4070 C CA . ASN D 1 108 ? 61.979 41.793 -10.056 1.00 19.11 108 ASN D CA 1
ATOM 4071 C C . ASN D 1 108 ? 60.658 42.490 -9.797 1.00 21.20 108 ASN D C 1
ATOM 4072 O O . ASN D 1 108 ? 60.509 43.683 -10.066 1.00 24.24 108 ASN D O 1
ATOM 4077 N N . VAL D 1 109 ? 59.695 41.758 -9.258 1.00 21.21 109 VAL D N 1
ATOM 4078 C CA . VAL D 1 109 ? 58.413 42.368 -8.991 1.00 17.36 109 VAL D CA 1
ATOM 4079 C C . VAL D 1 109 ? 58.530 43.515 -7.992 1.00 22.47 109 VAL D C 1
ATOM 4080 O O . VAL D 1 109 ? 57.932 44.574 -8.212 1.00 22.81 109 VAL D O 1
ATOM 4084 N N . GLU D 1 110 ? 59.292 43.334 -6.905 1.00 12.80 110 GLU D N 1
ATOM 4085 C CA . GLU D 1 110 ? 59.425 44.440 -5.952 1.00 15.87 110 GLU D CA 1
ATOM 4086 C C . GLU D 1 110 ? 60.236 45.554 -6.592 1.00 15.26 110 GLU D C 1
ATOM 408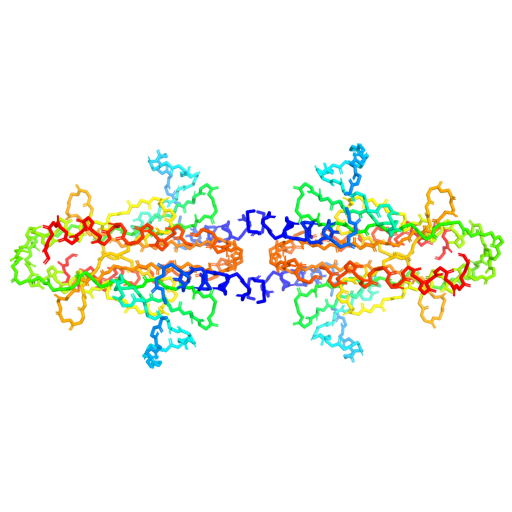7 O O . GLU D 1 110 ? 59.922 46.730 -6.445 1.00 13.99 110 GLU D O 1
ATOM 4101 N N . ARG D 1 112 ? 60.243 46.470 -9.516 1.00 13.98 112 ARG D N 1
ATOM 4102 C CA . ARG D 1 112 ? 59.343 47.252 -10.350 1.00 14.33 112 ARG D CA 1
ATOM 4103 C C . ARG D 1 112 ? 58.574 48.231 -9.468 1.00 13.73 112 ARG D C 1
ATOM 4104 O O . ARG D 1 112 ? 58.516 49.420 -9.753 1.00 11.93 112 ARG D O 1
ATOM 4112 N N . ARG D 1 113 ? 57.978 47.740 -8.390 1.00 23.24 113 ARG D N 1
ATOM 4113 C CA . ARG D 1 113 ? 57.248 48.644 -7.514 1.00 24.00 113 ARG D CA 1
ATOM 4114 C C . ARG D 1 113 ? 58.138 49.810 -7.146 1.00 24.22 113 ARG D C 1
ATOM 4115 O O . ARG D 1 113 ? 57.741 50.955 -7.296 1.00 26.95 113 ARG D O 1
ATOM 4123 N N . VAL D 1 114 ? 59.343 49.518 -6.662 1.00 9.97 114 VAL D N 1
ATOM 4124 C CA . VAL D 1 114 ? 60.241 50.584 -6.259 1.00 8.35 114 VAL D CA 1
ATOM 4125 C C . VAL D 1 114 ? 60.385 51.557 -7.402 1.00 9.06 114 VAL D C 1
ATOM 4126 O O . VAL D 1 114 ? 60.304 52.770 -7.199 1.00 7.51 114 VAL D O 1
ATOM 4130 N N . PHE D 1 115 ? 60.586 51.021 -8.605 1.00 27.01 115 PHE D N 1
ATOM 4131 C CA . PHE D 1 115 ? 60.728 51.847 -9.800 1.00 28.64 115 PHE D CA 1
ATOM 4132 C C . PHE D 1 115 ? 59.502 52.729 -9.947 1.00 29.37 115 PHE D C 1
ATOM 4133 O O . PHE D 1 115 ? 59.594 53.951 -9.876 1.00 32.08 115 PHE D O 1
ATOM 4141 N N . GLU D 1 116 ? 58.355 52.096 -10.158 1.00 21.78 116 GLU D N 1
ATOM 4142 C CA . GLU D 1 116 ? 57.096 52.812 -10.296 1.00 23.56 116 GLU D CA 1
ATOM 4143 C C . GLU D 1 116 ? 56.929 53.820 -9.165 1.00 26.49 116 GLU D C 1
ATOM 4144 O O . GLU D 1 116 ? 56.658 54.991 -9.408 1.00 29.68 116 GLU D O 1
ATOM 4150 N N . ALA D 1 117 ? 57.098 53.372 -7.929 1.00 37.25 117 ALA D N 1
ATOM 4151 C CA . ALA D 1 117 ? 56.977 54.266 -6.788 1.00 37.46 117 ALA D CA 1
ATOM 4152 C C . ALA D 1 117 ? 57.840 55.499 -7.022 1.00 37.78 117 ALA D C 1
ATOM 4153 O O . ALA D 1 117 ? 57.398 56.628 -6.808 1.00 37.29 117 ALA D O 1
ATOM 4155 N N . LEU D 1 118 ? 59.075 55.273 -7.458 1.00 35.84 118 LEU D N 1
ATOM 4156 C CA . LEU D 1 118 ? 59.994 56.365 -7.723 1.00 35.56 118 LEU D CA 1
ATOM 4157 C C . LEU D 1 118 ? 59.457 57.318 -8.792 1.00 38.90 118 LEU D C 1
ATOM 4158 O O . LEU D 1 118 ? 59.617 58.537 -8.679 1.00 39.38 118 LEU D O 1
ATOM 4163 N N . LEU D 1 119 ? 58.840 56.765 -9.837 1.00 31.22 119 LEU D N 1
ATOM 4164 C CA . LEU D 1 119 ? 58.271 57.596 -10.896 1.00 32.25 119 LEU D CA 1
ATOM 4165 C C . LEU D 1 119 ? 57.247 58.553 -10.291 1.00 34.37 119 LEU D C 1
ATOM 4166 O O . LEU D 1 119 ? 57.415 59.768 -10.357 1.00 32.16 119 LEU D O 1
ATOM 4171 N N . ASN D 1 120 ? 56.191 57.986 -9.703 1.00 29.91 120 ASN D N 1
ATOM 4172 C CA . ASN D 1 120 ? 55.139 58.761 -9.069 1.00 32.29 120 ASN D CA 1
ATOM 4173 C C . ASN D 1 120 ? 55.713 59.837 -8.160 1.00 32.94 120 ASN D C 1
ATOM 4174 O O . ASN D 1 120 ? 55.304 60.991 -8.234 1.00 33.56 120 ASN D O 1
ATOM 4179 N N . LEU D 1 121 ? 56.661 59.473 -7.303 1.00 33.46 121 LEU D N 1
ATOM 4180 C CA . LEU D 1 121 ? 57.241 60.454 -6.400 1.00 33.78 121 LEU D CA 1
ATOM 4181 C C . LEU D 1 121 ? 57.864 61.602 -7.171 1.00 36.31 121 LEU D C 1
ATOM 4182 O O . LEU D 1 121 ? 57.730 62.757 -6.784 1.00 35.20 121 LEU D O 1
ATOM 4187 N N . SER D 1 122 ? 58.561 61.290 -8.255 1.00 53.55 122 SER D N 1
ATOM 4188 C CA . SER D 1 122 ? 59.178 62.338 -9.055 1.00 58.21 122 SER D CA 1
ATOM 4189 C C . SER D 1 122 ? 58.064 63.222 -9.611 1.00 42.10 122 SER D C 1
ATOM 4190 O O . SER D 1 122 ? 58.223 64.439 -9.742 1.00 62.05 122 SER D O 1
ATOM 4193 N N . GLY D 1 123 ? 56.934 62.594 -9.932 1.00 59.93 123 GLY D N 1
ATOM 4194 C CA . GLY D 1 123 ? 55.798 63.332 -10.444 1.00 62.70 123 GLY D CA 1
ATOM 4195 C C . GLY D 1 123 ? 55.377 64.349 -9.405 1.00 63.31 123 GLY D C 1
ATOM 4196 O O . GLY D 1 123 ? 55.530 65.552 -9.613 1.00 60.92 123 GLY D O 1
ATOM 4197 N N . GLU D 1 124 ? 54.867 63.862 -8.277 1.00 68.32 124 GLU D N 1
ATOM 4198 C CA . GLU D 1 124 ? 54.427 64.725 -7.187 1.00 67.88 124 GLU D CA 1
ATOM 4199 C C . GLU D 1 124 ? 55.427 65.836 -6.865 1.00 70.96 124 GLU D C 1
ATOM 4200 O O . GLU D 1 124 ? 55.041 66.992 -6.692 1.00 72.50 124 GLU D O 1
ATOM 4206 N N . VAL D 1 125 ? 56.708 65.491 -6.784 1.00 42.48 125 VAL D N 1
ATOM 4207 C CA . VAL D 1 125 ? 57.728 66.483 -6.465 1.00 43.31 125 VAL D CA 1
ATOM 4208 C C . VAL D 1 125 ? 57.898 67.481 -7.581 1.00 43.61 125 VAL D C 1
ATOM 4209 O O . VAL D 1 125 ? 58.143 68.656 -7.333 1.00 44.60 125 VAL D O 1
ATOM 4213 N N . LYS D 1 126 ? 57.769 67.010 -8.813 1.00 83.52 126 LYS D N 1
ATOM 4214 C CA . LYS D 1 126 ? 57.927 67.882 -9.962 1.00 84.91 126 LYS D CA 1
ATOM 4215 C C . LYS D 1 126 ? 56.817 68.936 -10.009 1.00 85.25 126 LYS D C 1
ATOM 4216 O O . LYS D 1 126 ? 57.093 70.127 -10.149 1.00 87.57 126 LYS D O 1
ATOM 4222 N N . LYS D 1 127 ? 55.566 68.501 -9.876 1.00 74.23 127 LYS D N 1
ATOM 4223 C CA . LYS D 1 127 ? 54.436 69.423 -9.900 1.00 72.16 127 LYS D CA 1
ATOM 4224 C C . LYS D 1 127 ? 54.207 70.091 -8.556 1.00 72.43 127 LYS D C 1
ATOM 4225 O O . LYS D 1 127 ? 53.088 70.100 -8.041 1.00 74.37 127 LYS D O 1
ATOM 4231 N N . THR D 1 128 ? 55.267 70.646 -7.983 1.00 64.65 128 THR D N 1
ATOM 4232 C CA . THR D 1 128 ? 55.153 71.325 -6.704 1.00 65.48 128 THR D CA 1
ATOM 4233 C C . THR D 1 128 ? 56.263 72.344 -6.568 1.00 66.05 128 THR D C 1
ATOM 4234 O O . THR D 1 128 ? 56.013 73.491 -6.214 1.00 65.88 128 THR D O 1
ATOM 4238 N N . PHE D 1 129 ? 57.486 71.930 -6.868 1.00 44.88 129 PHE D N 1
ATOM 4239 C CA . PHE D 1 129 ? 58.629 72.828 -6.773 1.00 46.99 129 PHE D CA 1
ATOM 4240 C C . PHE D 1 129 ? 59.083 73.253 -8.174 1.00 47.54 129 PHE D C 1
ATOM 4241 O O . PHE D 1 129 ? 59.795 74.251 -8.334 1.00 48.25 129 PHE D O 1
ATOM 4249 N N . GLY D 1 130 ? 58.672 72.483 -9.178 1.00 66.99 130 GLY D N 1
ATOM 4250 C CA . GLY D 1 130 ? 59.047 72.770 -10.551 1.00 66.99 130 GLY D CA 1
ATOM 4251 C C . GLY D 1 130 ? 59.828 71.622 -11.171 1.00 66.99 130 GLY D C 1
ATOM 4252 O O . GLY D 1 130 ? 60.250 70.721 -10.415 1.00 66.99 130 GLY D O 1
#

InterPro domains:
  IPR010261 Tir chaperone protein (CesT) family [PF05932] (7-119)